Protein AF-0000000079859024 (afdb_homodimer)

Radius of gyration: 28.64 Å; Cα contacts (8 Å, |Δi|>4): 962; chains: 2; bounding box: 59×112×110 Å

Nearest PDB structures (foldseek):
  3mil-assembly1_B  TM=8.500E-01  e=3.312E-15  Saccharomyces cerevisiae
  7bxd-assembly1_A  TM=6.300E-01  e=1.249E-08  Collinsella aerofaciens ATCC 25986
  4hyq-assembly1_A  TM=6.398E-01  e=1.002E-06  Streptomyces albidoflavus
  7tjb-assembly1_A  TM=6.771E-01  e=6.896E-06  Neisseria gonorrhoeae FA 1090
  7tlv-assembly1_A  TM=6.851E-01  e=1.237E-05  Neisseria gonorrhoeae FA 1090

Organism: NCBI:txid29920

InterPro domains:
  IPR013830 SGNH hydrolase-type esterase domain [PF13472] (35-228)
  IPR036514 SGNH hydrolase superfamily [G3DSA:3.40.50.1110] (30-265)
  IPR045136 Isoamyl acetate-hydrolyzing esterase Iah1-like [PTHR14209] (28-244)

Solvent-accessible surface area (backbone atoms only — not comparable to full-atom values): 27897 Å² total; per-residue (Å²): 135,87,82,77,78,77,75,79,81,80,74,81,77,77,78,71,77,72,72,70,70,70,66,72,69,67,78,72,75,74,42,30,38,36,38,39,27,13,40,71,46,40,52,10,24,30,23,92,34,43,7,29,48,19,46,51,38,40,75,24,40,54,24,39,42,58,42,66,51,24,37,54,68,37,16,45,68,53,35,57,73,67,46,43,63,60,47,53,50,48,42,66,51,40,80,63,50,42,50,30,32,37,42,40,58,38,58,42,17,27,21,28,89,44,49,91,44,22,86,39,40,43,61,68,72,55,43,51,51,40,52,49,51,55,52,49,50,44,45,68,55,24,68,82,34,45,47,37,36,32,29,25,62,52,38,34,50,71,48,24,48,76,68,60,41,38,97,84,60,39,53,28,56,37,37,72,49,31,46,56,48,24,51,49,44,54,52,51,26,59,76,69,72,41,48,69,45,62,42,26,60,59,40,65,71,40,55,67,69,61,42,50,61,18,28,77,49,20,69,48,64,29,45,60,25,17,49,52,50,36,55,51,50,55,50,45,40,46,70,77,33,50,69,57,39,55,52,47,70,43,58,75,58,77,58,41,70,70,63,58,64,65,56,71,77,109,137,84,83,75,75,75,77,79,80,80,73,77,75,74,76,71,76,70,74,70,71,71,66,71,68,68,77,71,74,73,41,30,38,36,38,39,26,13,40,71,46,39,52,9,23,30,23,92,33,43,8,27,49,19,48,51,38,38,75,24,41,56,23,38,41,58,42,64,50,23,37,54,67,39,15,46,67,52,34,56,72,66,44,41,63,60,48,53,51,49,42,67,52,40,80,63,49,42,48,30,35,39,43,41,57,37,58,42,16,27,21,28,89,45,48,93,45,22,87,39,41,43,60,67,71,56,44,51,50,39,52,49,52,55,52,48,52,46,45,69,56,25,70,82,34,45,47,38,36,32,29,26,62,53,38,34,50,69,48,25,47,75,67,61,38,37,96,85,60,38,52,28,58,37,37,73,50,30,47,57,46,25,51,48,45,54,52,50,26,58,76,70,72,41,48,67,45,63,42,25,59,58,43,66,71,39,54,68,68,60,42,51,61,18,28,77,49,19,69,50,66,30,45,60,25,18,49,54,49,36,54,53,51,54,50,45,40,46,70,78,34,51,71,56,41,55,53,49,69,42,57,74,60,78,59,43,70,69,63,57,64,65,54,72,78,108

pLDDT: mean 88.29, std 21.58, range [22.91, 99.0]

Secondary structure (DSSP, 8-state):
-------------------------------EEEEEESHHHHHTT-GGGT-HHHHHHHHTTTT-EEEEEE-TT--HHHHHHHTHHHHHHHHHHSSS--SEEEEE--TGGG--SSSTTGGG---HHHHHHHHHHHHHHHHHH-TT-EEEEEPPPPP-HHHHHHHH--TT---S--HHHHHHHHHHHHHHHHHHT-EEE-HHHHHHTS-HHHHHTTBSSSSSB-HHHHHHHHHHHHHHHHHH-HHHHHHHHS-SS--HHHHHGGGTT-/-------------------------------EEEEEESHHHHHTT-GGGT-HHHHHHHHTTTT-EEEEEE-TT--HHHHHHHTHHHHHHHHHHSSS--SEEEEE--TGGG--SSSTTGGG---HHHHHHHHHHHHHHHHHH-TT-EEEEEPPPPP-HHHHHHHH--TT---S--HHHHHHHHHHHHHHHHHHT-EEE-HHHHHHTS-HHHHHTTBSSSSSB-HHHHHHHHHHHHHHHHHH-HHHHHHHHS-SS--HHHHHGGGTT-

Sequence (532 aa):
MTLRRLLPQRGISFFTTSTGSRTASATSLRPKLLLLGDSLTQEGTDPDLGGWVAQLQHRYTRSADVVVRGLYGYSTEIFVKHALPNLRKDLSSWPEPPAFVAVWLGGNDSALLSGYEAALHVPIPKYRANLREIVQTVQEEAPDAAILMITPPAVNDRARHQVWSDPDGELDFSNDGVGEYARACMEEAESLGVSVLDFHTIMNELHEQERCACQYDGLHFNQKGNELVIGHVLAAIEREFPSLAKRLDAWEHPDYLELLGNTDENMTLRRLLPQRGISFFTTSTGSRTASATSLRPKLLLLGDSLTQEGTDPDLGGWVAQLQHRYTRSADVVVRGLYGYSTEIFVKHALPNLRKDLSSWPEPPAFVAVWLGGNDSALLSGYEAALHVPIPKYRANLREIVQTVQEEAPDAAILMITPPAVNDRARHQVWSDPDGELDFSNDGVGEYARACMEEAESLGVSVLDFHTIMNELHEQERCACQYDGLHFNQKGNELVIGHVLAAIEREFPSLAKRLDAWEHPDYLELLGNTDEN

Structure (mmCIF, N/CA/C/O backbone):
data_AF-0000000079859024-model_v1
#
loop_
_entity.id
_entity.type
_entity.pdbx_description
1 polymer 'SGNH hydrolase-type esterase domain-containing protein'
#
loop_
_atom_site.group_PDB
_atom_site.id
_atom_site.type_symbol
_atom_site.label_atom_id
_atom_site.label_alt_id
_atom_site.label_comp_id
_atom_site.label_asym_id
_atom_site.label_entity_id
_atom_site.label_seq_id
_atom_site.pdbx_PDB_ins_code
_atom_site.Cartn_x
_atom_site.Cartn_y
_atom_site.Cartn_z
_atom_site.occupancy
_atom_site.B_iso_or_equiv
_atom_site.auth_seq_id
_atom_site.auth_comp_id
_atom_site.auth_asym_id
_atom_site.auth_atom_id
_atom_site.pdbx_PDB_model_num
ATOM 1 N N . MET A 1 1 ? -24.812 58.219 -52.844 1 27.55 1 MET A N 1
ATOM 2 C CA . MET A 1 1 ? -24.922 56.781 -52.969 1 27.55 1 MET A CA 1
ATOM 3 C C . MET A 1 1 ? -25.516 56.156 -51.719 1 27.55 1 MET A C 1
ATOM 5 O O . MET A 1 1 ? -25.094 56.438 -50.625 1 27.55 1 MET A O 1
ATOM 9 N N . THR A 1 2 ? -26.812 55.594 -51.75 1 24.72 2 THR A N 1
ATOM 10 C CA . THR A 1 2 ? -27.938 55.281 -50.875 1 24.72 2 THR A CA 1
ATOM 11 C C . THR A 1 2 ? -27.609 54.062 -50 1 24.72 2 THR A C 1
ATOM 13 O O . THR A 1 2 ? -27.359 52.969 -50.5 1 24.72 2 THR A O 1
ATOM 16 N N . LEU A 1 3 ? -26.891 54.281 -48.812 1 23.41 3 LEU A N 1
ATOM 17 C CA . LEU A 1 3 ? -26.312 53.344 -47.844 1 23.41 3 LEU A CA 1
ATOM 18 C C . LEU A 1 3 ? -27.406 52.469 -47.25 1 23.41 3 LEU A C 1
ATOM 20 O O . LEU A 1 3 ? -28.25 52.969 -46.469 1 23.41 3 LEU A O 1
ATOM 24 N N . ARG A 1 4 ? -28 51.406 -48 1 24.11 4 ARG A N 1
ATOM 25 C CA . ARG A 1 4 ? -29.031 50.406 -47.75 1 24.11 4 ARG A CA 1
ATOM 26 C C . ARG A 1 4 ? -28.734 49.625 -46.5 1 24.11 4 ARG A C 1
ATOM 28 O O . ARG A 1 4 ? -27.75 48.875 -46.438 1 24.11 4 ARG A O 1
ATOM 35 N N . ARG A 1 5 ? -28.969 50.094 -45.281 1 23.91 5 ARG A N 1
ATOM 36 C CA . ARG A 1 5 ? -28.703 49.562 -43.938 1 23.91 5 ARG A CA 1
ATOM 37 C C . ARG A 1 5 ? -29.406 48.219 -43.75 1 23.91 5 ARG A C 1
ATOM 39 O O . ARG A 1 5 ? -30.641 48.156 -43.688 1 23.91 5 ARG A O 1
ATOM 46 N N . LEU A 1 6 ? -28.969 47.156 -44.469 1 27.17 6 LEU A N 1
ATOM 47 C CA . LEU A 1 6 ? -29.656 45.844 -44.5 1 27.17 6 LEU A CA 1
ATOM 48 C C . LEU A 1 6 ? -29.844 45.312 -43.094 1 27.17 6 LEU A C 1
ATOM 50 O O . LEU A 1 6 ? -28.891 45.25 -42.312 1 27.17 6 LEU A O 1
ATOM 54 N N . LEU A 1 7 ? -31.016 45.406 -42.469 1 28.59 7 LEU A N 1
ATOM 55 C CA . LEU A 1 7 ? -31.547 45.031 -41.156 1 28.59 7 LEU A CA 1
ATOM 56 C C . LEU A 1 7 ? -31.453 43.531 -40.969 1 28.59 7 LEU A C 1
ATOM 58 O O . LEU A 1 7 ? -32.031 42.75 -41.719 1 28.59 7 LEU A O 1
ATOM 62 N N . PRO A 1 8 ? -30.297 42.938 -40.562 1 29.25 8 PRO A N 1
ATOM 63 C CA . PRO A 1 8 ? -30.188 41.469 -40.625 1 29.25 8 PRO A CA 1
ATOM 64 C C . PRO A 1 8 ? -31.281 40.781 -39.812 1 29.25 8 PRO A C 1
ATOM 66 O O . PRO A 1 8 ? -31.859 41.375 -38.875 1 29.25 8 PRO A O 1
ATOM 69 N N . GLN A 1 9 ? -31.922 39.75 -40.344 1 28.28 9 GLN A N 1
ATOM 70 C CA . GLN A 1 9 ? -32.969 38.812 -39.969 1 28.28 9 GLN A CA 1
ATOM 71 C C . GLN A 1 9 ? -32.688 38.156 -38.625 1 28.28 9 GLN A C 1
ATOM 73 O O . GLN A 1 9 ? -31.547 37.75 -38.344 1 28.28 9 GLN A O 1
ATOM 78 N N . ARG A 1 10 ? -33.469 38.375 -37.562 1 27.94 10 ARG A N 1
ATOM 79 C CA . ARG A 1 10 ? -33.531 37.938 -36.188 1 27.94 10 ARG A CA 1
ATOM 80 C C . ARG A 1 10 ? -33.719 36.406 -36.125 1 27.94 10 ARG A C 1
ATOM 82 O O . ARG A 1 10 ? -34.781 35.906 -36.5 1 27.94 10 ARG A O 1
ATOM 89 N N . GLY A 1 11 ? -32.75 35.625 -36.562 1 26.8 11 GLY A N 1
ATOM 90 C CA . GLY A 1 11 ? -33 34.188 -36.469 1 26.8 11 GLY A CA 1
ATOM 91 C C . GLY A 1 11 ? -33.469 33.781 -35.094 1 26.8 11 GLY A C 1
ATOM 92 O O . GLY A 1 11 ? -33.031 34.344 -34.094 1 26.8 11 GLY A O 1
ATOM 93 N N . ILE A 1 12 ? -34.656 33.219 -34.938 1 29.2 12 ILE A N 1
ATOM 94 C CA . ILE A 1 12 ? -35.344 32.625 -33.812 1 29.2 12 ILE A CA 1
ATOM 95 C C . ILE A 1 12 ? -34.5 31.516 -33.188 1 29.2 12 ILE A C 1
ATOM 97 O O . ILE A 1 12 ? -34.156 30.531 -33.844 1 29.2 12 ILE A O 1
ATOM 101 N N . SER A 1 13 ? -33.562 31.891 -32.344 1 27.39 13 SER A N 1
ATOM 102 C CA . SER A 1 13 ? -32.781 30.891 -31.641 1 27.39 13 SER A CA 1
ATOM 103 C C . SER A 1 13 ? -33.688 29.938 -30.859 1 27.39 13 SER A C 1
ATOM 105 O O . SER A 1 13 ? -34.5 30.359 -30.031 1 27.39 13 SER A O 1
ATOM 107 N N . PHE A 1 14 ? -34.062 28.812 -31.484 1 31.91 14 PHE A N 1
ATOM 108 C CA . PHE A 1 14 ? -34.688 27.703 -30.766 1 31.91 14 PHE A CA 1
ATOM 109 C C . PHE A 1 14 ? -33.906 27.359 -29.516 1 31.91 14 PHE A C 1
ATOM 111 O O . PHE A 1 14 ? -32.688 27.109 -29.594 1 31.91 14 PHE A O 1
ATOM 118 N N . PHE A 1 15 ? -34.438 27.75 -28.391 1 32.03 15 PHE A N 1
ATOM 119 C CA . PHE A 1 15 ? -33.969 27.328 -27.078 1 32.03 15 PHE A CA 1
ATOM 120 C C . PHE A 1 15 ? -34.062 25.812 -26.938 1 32.03 15 PHE A C 1
ATOM 122 O O . PHE A 1 15 ? -35.188 25.266 -26.906 1 32.03 15 PHE A O 1
ATOM 129 N N . THR A 1 16 ? -33.25 25.094 -27.688 1 31.78 16 THR A N 1
ATOM 130 C CA . THR A 1 16 ? -33.281 23.688 -27.281 1 31.78 16 THR A CA 1
ATOM 131 C C . THR A 1 16 ? -33.031 23.547 -25.781 1 31.78 16 THR A C 1
ATOM 133 O O . THR A 1 16 ? -32.125 24.156 -25.234 1 31.78 16 THR A O 1
ATOM 136 N N . THR A 1 17 ? -34.062 23.172 -25.062 1 32.56 17 THR A N 1
ATOM 137 C CA . THR A 1 17 ? -34.031 22.719 -23.688 1 32.56 17 THR A CA 1
ATOM 138 C C . THR A 1 17 ? -32.969 21.625 -23.516 1 32.56 17 THR A C 1
ATOM 140 O O . THR A 1 17 ? -33.062 20.562 -24.141 1 32.56 17 THR A O 1
ATOM 143 N N . SER A 1 18 ? -31.734 22.031 -23.453 1 31.95 18 SER A N 1
ATOM 144 C CA . SER A 1 18 ? -30.766 21.031 -23.016 1 31.95 18 SER A CA 1
ATOM 145 C C . SER A 1 18 ? -31.203 20.344 -21.734 1 31.95 18 SER A C 1
ATOM 147 O O . SER A 1 18 ? -31.438 21 -20.719 1 31.95 18 SER A O 1
ATOM 149 N N . THR A 1 19 ? -32.094 19.375 -21.875 1 33.62 19 THR A N 1
ATOM 150 C CA . THR A 1 19 ? -32.25 18.469 -20.734 1 33.62 19 THR A CA 1
ATOM 151 C C . THR A 1 19 ? -30.891 18.047 -20.188 1 33.62 19 THR A C 1
ATOM 153 O O . THR A 1 19 ? -30.109 17.422 -20.891 1 33.62 19 THR A O 1
ATOM 156 N N . GLY A 1 20 ? -30.359 18.953 -19.469 1 32 20 GLY A N 1
ATOM 157 C CA . GLY A 1 20 ? -29.203 18.516 -18.719 1 32 20 GLY A CA 1
ATOM 158 C C . GLY A 1 20 ? -29.391 17.156 -18.062 1 32 20 GLY A C 1
ATOM 159 O O . GLY A 1 20 ? -30.266 17 -17.203 1 32 20 GLY A O 1
ATOM 160 N N . SER A 1 21 ? -29.281 16.094 -18.891 1 32.06 21 SER A N 1
ATOM 161 C CA . SER A 1 21 ? -29.141 14.805 -18.219 1 32.06 21 SER A CA 1
ATOM 162 C C . SER A 1 21 ? -28.281 14.93 -16.953 1 32.06 21 SER A C 1
ATOM 164 O O . SER A 1 21 ? -27.172 15.445 -17 1 32.06 21 SER A O 1
ATOM 166 N N . ARG A 1 22 ? -28.984 15.219 -15.945 1 31.95 22 ARG A N 1
ATOM 167 C CA . ARG A 1 22 ? -28.281 14.977 -14.695 1 31.95 22 ARG A CA 1
ATOM 168 C C . ARG A 1 22 ? -27.516 13.656 -14.75 1 31.95 22 ARG A C 1
ATOM 170 O O . ARG A 1 22 ? -28.109 12.586 -14.688 1 31.95 22 ARG A O 1
ATOM 177 N N . THR A 1 23 ? -26.594 13.617 -15.578 1 32.66 23 THR A N 1
ATOM 178 C CA . THR A 1 23 ? -25.766 12.453 -15.289 1 32.66 23 THR A CA 1
ATOM 179 C C . THR A 1 23 ? -25.594 12.266 -13.781 1 32.66 23 THR A C 1
ATOM 181 O O . THR A 1 23 ? -25.156 13.188 -13.086 1 32.66 23 THR A O 1
ATOM 184 N N . ALA A 1 24 ? -26.609 11.711 -13.148 1 34.53 24 ALA A N 1
ATOM 185 C CA . ALA A 1 24 ? -26.344 11.211 -11.805 1 34.53 24 ALA A CA 1
ATOM 186 C C . ALA A 1 24 ? -24.875 10.812 -11.656 1 34.53 24 ALA A C 1
ATOM 188 O O . ALA A 1 24 ? -24.438 9.805 -12.219 1 34.53 24 ALA A O 1
ATOM 189 N N . SER A 1 25 ? -24.047 11.703 -11.789 1 37.47 25 SER A N 1
ATOM 190 C CA . SER A 1 25 ? -22.719 11.305 -11.367 1 37.47 25 SER A CA 1
ATOM 191 C C . SER A 1 25 ? -22.766 10.516 -10.062 1 37.47 25 SER A C 1
ATOM 193 O O . SER A 1 25 ? -22.875 11.094 -8.984 1 37.47 25 SER A O 1
ATOM 195 N N . ALA A 1 26 ? -23.703 9.727 -9.82 1 40.03 26 ALA A N 1
ATOM 196 C CA . ALA A 1 26 ? -23.625 8.844 -8.664 1 40.03 26 ALA A CA 1
ATOM 197 C C . ALA A 1 26 ? -22.172 8.539 -8.305 1 40.03 26 ALA A C 1
ATOM 199 O O . ALA A 1 26 ? -21.453 7.887 -9.07 1 40.03 26 ALA A O 1
ATOM 200 N N . THR A 1 27 ? -21.406 9.391 -7.68 1 49.88 27 THR A N 1
ATOM 201 C CA . THR A 1 27 ? -20 9.359 -7.281 1 49.88 27 THR A CA 1
ATOM 202 C C . THR A 1 27 ? -19.578 7.945 -6.875 1 49.88 27 THR A C 1
ATOM 204 O O . THR A 1 27 ? -20.047 7.426 -5.859 1 49.88 27 THR A O 1
ATOM 207 N N . SER A 1 28 ? -19.406 7.023 -7.832 1 62.25 28 SER A N 1
ATOM 208 C CA . SER A 1 28 ? -18.891 5.672 -7.617 1 62.25 28 SER A CA 1
ATOM 209 C C . SER A 1 28 ? -17.781 5.66 -6.574 1 62.25 28 SER A C 1
ATOM 211 O O . SER A 1 28 ? -17.062 6.641 -6.422 1 62.25 28 SER A O 1
ATOM 213 N N . LEU A 1 29 ? -17.953 4.805 -5.48 1 80.19 29 LEU A N 1
ATOM 214 C CA . LEU A 1 29 ? -16.938 4.602 -4.445 1 80.19 29 LEU A CA 1
ATOM 215 C C . LEU A 1 29 ? -15.57 4.352 -5.059 1 80.19 29 LEU A C 1
ATOM 217 O O . LEU A 1 29 ? -15.469 3.895 -6.203 1 80.19 29 LEU A O 1
ATOM 221 N N . ARG A 1 30 ? -14.594 4.848 -4.492 1 92.56 30 ARG A N 1
ATOM 222 C CA . ARG A 1 30 ? -13.195 4.648 -4.871 1 92.56 30 ARG A CA 1
ATOM 223 C C . ARG A 1 30 ? -12.922 3.186 -5.207 1 92.56 30 ARG A C 1
ATOM 225 O O . ARG A 1 30 ? -13.266 2.291 -4.434 1 92.56 30 ARG A O 1
ATOM 232 N N . PRO A 1 31 ? -12.453 2.918 -6.469 1 96.94 31 PRO A N 1
ATOM 233 C CA . PRO A 1 31 ? -12.203 1.525 -6.848 1 96.94 31 PRO A CA 1
ATOM 234 C C . PRO A 1 31 ? -11.18 0.844 -5.938 1 96.94 31 PRO A C 1
ATOM 236 O O . PRO A 1 31 ? -10.227 1.483 -5.488 1 96.94 31 PRO A O 1
ATOM 239 N N . LYS A 1 32 ? -11.406 -0.434 -5.734 1 97.38 32 LYS A N 1
ATOM 240 C CA . LYS A 1 32 ? -10.5 -1.301 -4.988 1 97.38 32 LYS A CA 1
ATOM 241 C C . LYS A 1 32 ? -9.805 -2.299 -5.91 1 97.38 32 LYS A C 1
ATOM 243 O O . LYS A 1 32 ? -10.445 -2.896 -6.777 1 97.38 32 LYS A O 1
ATOM 248 N N . LEU A 1 33 ? -8.477 -2.363 -5.812 1 98.81 33 LEU A N 1
ATOM 249 C CA . LEU A 1 33 ? -7.676 -3.371 -6.496 1 98.81 33 LEU A CA 1
ATOM 250 C C . LEU A 1 33 ? -7.23 -4.461 -5.527 1 98.81 33 LEU A C 1
ATOM 252 O O . LEU A 1 33 ? -6.434 -4.203 -4.617 1 98.81 33 LEU A O 1
ATOM 256 N N . LEU A 1 34 ? -7.762 -5.672 -5.738 1 98.88 34 LEU A N 1
ATOM 257 C CA . LEU A 1 34 ? -7.461 -6.809 -4.875 1 98.88 34 LEU A CA 1
ATOM 258 C C . LEU A 1 34 ? -6.391 -7.695 -5.496 1 98.88 34 LEU A C 1
ATOM 260 O O . LEU A 1 34 ? -6.543 -8.156 -6.633 1 98.88 34 LEU A O 1
ATOM 264 N N . LEU A 1 35 ? -5.277 -7.906 -4.754 1 98.94 35 LEU A N 1
ATOM 265 C CA . LEU A 1 35 ? -4.164 -8.711 -5.242 1 98.94 35 LEU A CA 1
ATOM 266 C C . LEU A 1 35 ? -4.027 -10 -4.438 1 98.94 35 LEU A C 1
ATOM 268 O O . LEU A 1 35 ? -3.723 -9.961 -3.244 1 98.94 35 LEU A O 1
ATOM 272 N N . LEU A 1 36 ? -4.312 -11.117 -5.059 1 98.94 36 LEU A N 1
ATOM 273 C CA . LEU A 1 36 ? -4.215 -12.438 -4.453 1 98.94 36 LEU A CA 1
ATOM 274 C C . LEU A 1 36 ? -2.941 -13.148 -4.895 1 98.94 36 LEU A C 1
ATOM 276 O O . LEU A 1 36 ? -2.633 -13.195 -6.09 1 98.94 36 LEU A O 1
ATOM 280 N N . GLY A 1 37 ? -2.225 -13.656 -3.92 1 98.88 37 GLY A N 1
ATOM 281 C CA . GLY A 1 37 ? -1.021 -14.359 -4.328 1 98.88 37 GLY A CA 1
ATOM 282 C C . GLY A 1 37 ? -0.269 -14.984 -3.168 1 98.88 37 GLY A C 1
ATOM 283 O O . GLY A 1 37 ? -0.856 -15.258 -2.119 1 98.88 37 GLY A O 1
ATOM 284 N N . ASP A 1 38 ? 0.957 -15.328 -3.426 1 98.75 38 ASP A N 1
ATOM 285 C CA . ASP A 1 38 ? 1.846 -15.969 -2.465 1 98.75 38 ASP A CA 1
ATOM 286 C C . ASP A 1 38 ? 2.971 -15.031 -2.037 1 98.75 38 ASP A C 1
ATOM 288 O O . ASP A 1 38 ? 2.734 -13.859 -1.762 1 98.75 38 ASP A O 1
ATOM 292 N N . SER A 1 39 ? 4.211 -15.531 -1.957 1 98.69 39 SER A N 1
ATOM 293 C CA . SER A 1 39 ? 5.344 -14.719 -1.522 1 98.69 39 SER A CA 1
ATOM 294 C C . SER A 1 39 ? 5.648 -13.609 -2.525 1 98.69 39 SER A C 1
ATOM 296 O O . SER A 1 39 ? 6.125 -12.539 -2.146 1 98.69 39 SER A O 1
ATOM 298 N N . LEU A 1 40 ? 5.441 -13.875 -3.795 1 98.88 40 LEU A N 1
ATOM 299 C CA . LEU A 1 40 ? 5.738 -12.875 -4.816 1 98.88 40 LEU A CA 1
ATOM 300 C C . LEU A 1 40 ? 4.852 -11.648 -4.645 1 98.88 40 LEU A C 1
ATOM 302 O O . LEU A 1 40 ? 5.305 -10.516 -4.855 1 98.88 40 LEU A O 1
ATOM 306 N N . THR A 1 41 ? 3.592 -11.891 -4.254 1 98.94 41 THR A N 1
ATOM 307 C CA . THR A 1 41 ? 2.66 -10.797 -3.99 1 98.94 41 THR A CA 1
ATOM 308 C C . THR A 1 41 ? 2.949 -10.156 -2.637 1 98.94 41 THR A C 1
ATOM 310 O O . THR A 1 41 ? 2.965 -8.93 -2.518 1 98.94 41 THR A O 1
ATOM 313 N N . GLN A 1 42 ? 3.223 -10.992 -1.612 1 98.88 42 GLN A N 1
ATOM 314 C CA . GLN A 1 42 ? 3.559 -10.453 -0.301 1 98.88 42 GLN A CA 1
ATOM 315 C C . GLN A 1 42 ? 4.812 -9.586 -0.368 1 98.88 42 GLN A C 1
ATOM 317 O O . GLN A 1 42 ? 4.812 -8.445 0.098 1 98.88 42 GLN A O 1
ATOM 322 N N . GLU A 1 43 ? 5.859 -10.086 -1.021 1 98.75 43 GLU A N 1
ATOM 323 C CA . GLU A 1 43 ? 7.121 -9.359 -1.114 1 98.75 43 GLU A CA 1
ATOM 324 C C . GLU A 1 43 ? 6.996 -8.164 -2.055 1 98.75 43 GLU A C 1
ATOM 326 O O . GLU A 1 43 ? 7.812 -7.242 -2.006 1 98.75 43 GLU A O 1
ATOM 331 N N . GLY A 1 44 ? 5.961 -8.227 -2.883 1 98.88 44 GLY A N 1
ATOM 332 C CA . GLY A 1 44 ? 5.684 -7.09 -3.746 1 98.88 44 GLY A CA 1
ATOM 333 C C . GLY A 1 44 ? 5.371 -5.816 -2.979 1 98.88 44 GLY A C 1
ATOM 334 O O . GLY A 1 44 ? 5.402 -4.723 -3.541 1 98.88 44 GLY A O 1
ATOM 335 N N . THR A 1 45 ? 5.121 -5.941 -1.713 1 98.88 45 THR A N 1
ATOM 336 C CA . THR A 1 45 ? 4.824 -4.762 -0.903 1 98.88 45 THR A CA 1
ATOM 337 C C . THR A 1 45 ? 6.109 -4.145 -0.358 1 98.88 45 THR A C 1
ATOM 339 O O . THR A 1 45 ? 6.09 -3.045 0.196 1 98.88 45 THR A O 1
ATOM 342 N N . ASP A 1 46 ? 7.258 -4.746 -0.53 1 98.69 46 ASP A N 1
ATOM 343 C CA . ASP A 1 46 ? 8.516 -4.297 0.047 1 98.69 46 ASP A CA 1
ATOM 344 C C . ASP A 1 46 ? 9.109 -3.145 -0.762 1 98.69 46 ASP A C 1
ATOM 346 O O . ASP A 1 46 ? 9.602 -3.348 -1.875 1 98.69 46 ASP A O 1
ATOM 350 N N . PRO A 1 47 ? 9.156 -1.953 -0.193 1 98.38 47 PRO A N 1
ATOM 351 C CA . PRO A 1 47 ? 9.711 -0.834 -0.958 1 98.38 47 PRO A CA 1
ATOM 352 C C . PRO A 1 47 ? 11.219 -0.951 -1.161 1 98.38 47 PRO A C 1
ATOM 354 O O . PRO A 1 47 ? 11.766 -0.386 -2.115 1 98.38 47 PRO A O 1
ATOM 357 N N . ASP A 1 48 ? 11.906 -1.755 -0.314 1 97.38 48 ASP A N 1
ATOM 358 C CA . ASP A 1 48 ? 13.352 -1.912 -0.452 1 97.38 48 ASP A CA 1
ATOM 359 C C . ASP A 1 48 ? 13.703 -2.715 -1.703 1 97.38 48 ASP A C 1
ATOM 361 O O . ASP A 1 48 ? 14.812 -2.605 -2.229 1 97.38 48 ASP A O 1
ATOM 365 N N . LEU A 1 49 ? 12.727 -3.396 -2.176 1 97.88 49 LEU A N 1
ATOM 366 C CA . LEU A 1 49 ? 12.906 -4.184 -3.393 1 97.88 49 LEU A CA 1
ATOM 367 C C . LEU A 1 49 ? 12.258 -3.492 -4.586 1 97.88 49 LEU A C 1
ATOM 369 O O . LEU A 1 49 ? 12.195 -4.062 -5.68 1 97.88 49 LEU A O 1
ATOM 373 N N . GLY A 1 50 ? 11.719 -2.295 -4.34 1 98.06 50 GLY A N 1
ATOM 374 C CA . GLY A 1 50 ? 10.898 -1.723 -5.395 1 98.06 50 GLY A CA 1
ATOM 375 C C . GLY A 1 50 ? 9.688 -2.57 -5.73 1 98.06 50 GLY A C 1
ATOM 376 O O . GLY A 1 50 ? 9.289 -2.66 -6.895 1 98.06 50 GLY A O 1
ATOM 377 N N . GLY A 1 51 ? 9.078 -3.162 -4.75 1 98.75 51 GLY A N 1
ATOM 378 C CA . GLY A 1 51 ? 8.031 -4.148 -4.93 1 98.75 51 GLY A CA 1
ATOM 379 C C . GLY A 1 51 ? 6.934 -3.691 -5.871 1 98.75 51 GLY A C 1
ATOM 380 O O . GLY A 1 51 ? 6.496 -2.541 -5.809 1 98.75 51 GLY A O 1
ATOM 381 N N . TRP A 1 52 ? 6.434 -4.625 -6.68 1 98.94 52 TRP A N 1
ATOM 382 C CA . TRP A 1 52 ? 5.461 -4.297 -7.719 1 98.94 52 TRP A CA 1
ATOM 383 C C . TRP A 1 52 ? 4.141 -3.838 -7.105 1 98.94 52 TRP A C 1
ATOM 385 O O . TRP A 1 52 ? 3.449 -2.988 -7.668 1 98.94 52 TRP A O 1
ATOM 395 N N . VAL A 1 53 ? 3.799 -4.367 -5.926 1 98.94 53 VAL A N 1
ATOM 396 C CA . VAL A 1 53 ? 2.578 -3.967 -5.234 1 98.94 53 VAL A CA 1
ATOM 397 C C . VAL A 1 53 ? 2.719 -2.531 -4.73 1 98.94 53 VAL A C 1
ATOM 399 O O . VAL A 1 53 ? 1.793 -1.728 -4.863 1 98.94 53 VAL A O 1
ATOM 402 N N . ALA A 1 54 ? 3.893 -2.227 -4.172 1 98.88 54 ALA A N 1
ATOM 403 C CA . ALA A 1 54 ? 4.156 -0.865 -3.713 1 98.88 54 ALA A CA 1
ATOM 404 C C . ALA A 1 54 ? 4.094 0.125 -4.871 1 98.88 54 ALA A C 1
ATOM 406 O O . ALA A 1 54 ? 3.527 1.212 -4.738 1 98.88 54 ALA A O 1
ATOM 407 N N . GLN A 1 55 ? 4.656 -0.285 -5.984 1 98.88 55 GLN A N 1
ATOM 408 C CA . GLN A 1 55 ? 4.641 0.566 -7.172 1 98.88 55 GLN A CA 1
ATOM 409 C C . GLN A 1 55 ? 3.217 0.769 -7.68 1 98.88 55 GLN A C 1
ATOM 411 O O . GLN A 1 55 ? 2.842 1.878 -8.07 1 98.88 55 GLN A O 1
ATOM 416 N N . LEU A 1 56 ? 2.473 -0.272 -7.676 1 98.94 56 LEU A N 1
ATOM 417 C CA . LEU A 1 56 ? 1.082 -0.193 -8.109 1 98.94 56 LEU A CA 1
ATOM 418 C C . LEU A 1 56 ? 0.284 0.739 -7.207 1 98.94 56 LEU A C 1
ATOM 420 O O . LEU A 1 56 ? -0.501 1.559 -7.688 1 98.94 56 LEU A O 1
ATOM 424 N N . GLN A 1 57 ? 0.451 0.611 -5.922 1 98.62 57 GLN A N 1
ATOM 425 C CA . GLN A 1 57 ? -0.227 1.47 -4.957 1 98.62 57 GLN A CA 1
ATOM 426 C C . GLN A 1 57 ? 0.139 2.936 -5.172 1 98.62 57 GLN A C 1
ATOM 428 O O . GLN A 1 57 ? -0.728 3.811 -5.121 1 98.62 57 GLN A O 1
ATOM 433 N N . HIS A 1 58 ? 1.382 3.154 -5.375 1 98.75 58 HIS A N 1
ATOM 434 C CA . HIS A 1 58 ? 1.827 4.527 -5.59 1 98.75 58 HIS A CA 1
ATOM 435 C C . HIS A 1 58 ? 1.208 5.113 -6.852 1 98.75 58 HIS A C 1
ATOM 437 O O . HIS A 1 58 ? 0.74 6.254 -6.844 1 98.75 58 HIS A O 1
ATOM 443 N N . ARG A 1 59 ? 1.152 4.301 -7.898 1 98.69 59 ARG A N 1
ATOM 444 C CA . ARG A 1 59 ? 0.618 4.746 -9.18 1 98.69 59 ARG A CA 1
ATOM 445 C C . ARG A 1 59 ? -0.823 5.227 -9.039 1 98.69 59 ARG A C 1
ATOM 447 O O . ARG A 1 59 ? -1.23 6.188 -9.695 1 98.69 59 ARG A O 1
ATOM 454 N N . TYR A 1 60 ? -1.56 4.555 -8.172 1 98.62 60 TYR A N 1
ATOM 455 C CA . TYR A 1 60 ? -2.992 4.828 -8.117 1 98.62 60 TYR A CA 1
ATOM 456 C C . TYR A 1 60 ? -3.396 5.371 -6.754 1 98.62 60 TYR A C 1
ATOM 458 O O . TYR A 1 60 ? -4.559 5.258 -6.355 1 98.62 60 TYR A O 1
ATOM 466 N N . THR A 1 61 ? -2.496 5.988 -5.996 1 98.31 61 THR A N 1
ATOM 467 C CA . THR A 1 61 ? -2.742 6.395 -4.617 1 98.31 61 THR A CA 1
ATOM 468 C C . THR A 1 61 ? -3.824 7.469 -4.559 1 98.31 61 THR A C 1
ATOM 470 O O . THR A 1 61 ? -4.531 7.59 -3.553 1 98.31 61 THR A O 1
ATOM 473 N N . ARG A 1 62 ? -4.09 8.195 -5.691 1 98.19 62 ARG A N 1
ATOM 474 C CA . ARG A 1 62 ? -5.066 9.281 -5.707 1 98.19 62 ARG A CA 1
ATOM 475 C C . ARG A 1 62 ? -6.402 8.805 -6.266 1 98.19 62 ARG A C 1
ATOM 477 O O . ARG A 1 62 ? -7.375 9.562 -6.293 1 98.19 62 ARG A O 1
ATOM 484 N N . SER A 1 63 ? -6.477 7.492 -6.664 1 98 63 SER A N 1
ATOM 485 C CA . SER A 1 63 ? -7.676 7.121 -7.406 1 98 63 SER A CA 1
ATOM 486 C C . SER A 1 63 ? -8.203 5.762 -6.957 1 98 63 SER A C 1
ATOM 488 O O . SER A 1 63 ? -9.359 5.422 -7.223 1 98 63 SER A O 1
ATOM 490 N N . ALA A 1 64 ? -7.352 4.977 -6.246 1 98.31 64 ALA A N 1
ATOM 491 C CA . ALA A 1 64 ? -7.789 3.625 -5.898 1 98.31 64 ALA A CA 1
ATOM 492 C C . ALA A 1 64 ? -7.141 3.156 -4.602 1 98.31 64 ALA A C 1
ATOM 494 O O . ALA A 1 64 ? -6.141 3.725 -4.156 1 98.31 64 ALA A O 1
ATOM 495 N N . ASP A 1 65 ? -7.797 2.215 -3.971 1 97.69 65 ASP A N 1
ATOM 496 C CA . ASP A 1 65 ? -7.219 1.492 -2.842 1 97.69 65 ASP A CA 1
ATOM 497 C C . ASP A 1 65 ? -6.691 0.126 -3.277 1 97.69 65 ASP A C 1
ATOM 499 O O . ASP A 1 65 ? -7.363 -0.597 -4.016 1 97.69 65 ASP A O 1
ATOM 503 N N . VAL A 1 66 ? -5.473 -0.184 -2.865 1 98.56 66 VAL A N 1
ATOM 504 C CA . VAL A 1 66 ? -4.898 -1.498 -3.139 1 98.56 66 VAL A CA 1
ATOM 505 C C . VAL A 1 66 ? -4.988 -2.371 -1.889 1 98.56 66 VAL A C 1
ATOM 507 O O . VAL A 1 66 ? -4.551 -1.968 -0.81 1 98.56 66 VAL A O 1
ATOM 510 N N . VAL A 1 67 ? -5.621 -3.508 -2.033 1 98.12 67 VAL A N 1
ATOM 511 C CA . VAL A 1 67 ? -5.777 -4.492 -0.968 1 98.12 67 VAL A CA 1
ATOM 512 C C . VAL A 1 67 ? -4.992 -5.754 -1.312 1 98.12 67 VAL A C 1
ATOM 514 O O . VAL A 1 67 ? -5.141 -6.309 -2.404 1 98.12 67 VAL A O 1
ATOM 517 N N . VAL A 1 68 ? -4.176 -6.207 -0.367 1 98.75 68 VAL A N 1
ATOM 518 C CA . VAL A 1 68 ? -3.217 -7.258 -0.69 1 98.75 68 VAL A CA 1
ATOM 519 C C . VAL A 1 68 ? -3.512 -8.5 0.145 1 98.75 68 VAL A C 1
ATOM 521 O O . VAL A 1 68 ? -3.654 -8.414 1.367 1 98.75 68 VAL A O 1
ATOM 524 N N . ARG A 1 69 ? -3.654 -9.586 -0.535 1 98.69 69 ARG A N 1
ATOM 525 C CA . ARG A 1 69 ? -3.715 -10.914 0.076 1 98.69 69 ARG A CA 1
ATOM 526 C C . ARG A 1 69 ? -2.602 -11.812 -0.455 1 98.69 69 ARG A C 1
ATOM 528 O O . ARG A 1 69 ? -2.871 -12.883 -0.997 1 98.69 69 ARG A O 1
ATOM 535 N N . GLY A 1 70 ? -1.365 -11.312 -0.3 1 98.81 70 GLY A N 1
ATOM 536 C CA . GLY A 1 70 ? -0.18 -12.109 -0.568 1 98.81 70 GLY A CA 1
ATOM 537 C C . GLY A 1 70 ? 0.258 -12.945 0.62 1 98.81 70 GLY A C 1
ATOM 538 O O . GLY A 1 70 ? 0.549 -12.406 1.69 1 98.81 70 GLY A O 1
ATOM 539 N N . LEU A 1 71 ? 0.298 -14.234 0.433 1 98.75 71 LEU A N 1
ATOM 540 C CA . LEU A 1 71 ? 0.567 -15.148 1.544 1 98.75 71 LEU A CA 1
ATOM 541 C C . LEU A 1 71 ? 1.789 -16.016 1.255 1 98.75 71 LEU A C 1
ATOM 543 O O . LEU A 1 71 ? 1.692 -17.016 0.542 1 98.75 71 LEU A O 1
ATOM 547 N N . TYR A 1 72 ? 2.906 -15.625 1.874 1 98.5 72 TYR A N 1
ATOM 548 C CA . TYR A 1 72 ? 4.207 -16.234 1.641 1 98.5 72 TYR A CA 1
ATOM 549 C C . TYR A 1 72 ? 4.129 -17.75 1.803 1 98.5 72 TYR A C 1
ATOM 551 O O . TYR A 1 72 ? 3.648 -18.25 2.824 1 98.5 72 TYR A O 1
ATOM 559 N N . GLY A 1 73 ? 4.5 -18.484 0.81 1 98.19 73 GLY A N 1
ATOM 560 C CA . GLY A 1 73 ? 4.637 -19.938 0.87 1 98.19 73 GLY A CA 1
ATOM 561 C C . GLY A 1 73 ? 3.363 -20.672 0.507 1 98.19 73 GLY A C 1
ATOM 562 O O . GLY A 1 73 ? 3.373 -21.891 0.331 1 98.19 73 GLY A O 1
ATOM 563 N N . TYR A 1 74 ? 2.275 -19.984 0.35 1 98.69 74 TYR A N 1
ATOM 564 C CA . TYR A 1 74 ? 0.999 -20.641 0.108 1 98.69 74 TYR A CA 1
ATOM 565 C C . TYR A 1 74 ? 0.941 -21.219 -1.303 1 98.69 74 TYR A C 1
ATOM 567 O O . TYR A 1 74 ? 1.185 -20.516 -2.279 1 98.69 74 TYR A O 1
ATOM 575 N N . SER A 1 75 ? 0.697 -22.516 -1.432 1 98.81 75 SER A N 1
ATOM 576 C CA . SER A 1 75 ? 0.2 -23.109 -2.672 1 98.81 75 SER A CA 1
ATOM 577 C C . SER A 1 75 ? -1.298 -22.859 -2.836 1 98.81 75 SER A C 1
ATOM 579 O O . SER A 1 75 ? -1.955 -22.359 -1.92 1 98.81 75 SER A O 1
ATOM 581 N N . THR A 1 76 ? -1.805 -23.172 -4.027 1 98.88 76 THR A N 1
ATOM 582 C CA . THR A 1 76 ? -3.238 -23.016 -4.242 1 98.88 76 THR A CA 1
ATOM 583 C C . THR A 1 76 ? -4.027 -23.875 -3.26 1 98.88 76 THR A C 1
ATOM 585 O O . THR A 1 76 ? -5.109 -23.5 -2.816 1 98.88 76 THR A O 1
ATOM 588 N N . GLU A 1 77 ? -3.465 -25.031 -2.91 1 98.56 77 GLU A N 1
ATOM 589 C CA . GLU A 1 77 ? -4.148 -25.922 -1.965 1 98.56 77 GLU A CA 1
ATOM 590 C C . GLU A 1 77 ? -4.262 -25.266 -0.589 1 98.56 77 GLU A C 1
ATOM 592 O O . GLU A 1 77 ? -5.34 -25.266 0.011 1 98.56 77 GLU A O 1
ATOM 597 N N . ILE A 1 78 ? -3.205 -24.75 -0.128 1 98.56 78 ILE A N 1
ATOM 598 C CA . ILE A 1 78 ? -3.203 -24.078 1.166 1 98.56 78 ILE A CA 1
ATOM 599 C C . ILE A 1 78 ? -4.102 -22.844 1.108 1 98.56 78 ILE A C 1
ATOM 601 O O . ILE A 1 78 ? -4.859 -22.578 2.043 1 98.56 78 ILE A O 1
ATOM 605 N N . PHE A 1 79 ? -4.086 -22.109 0.016 1 98.88 79 PHE A N 1
ATOM 606 C CA . PHE A 1 79 ? -4.883 -20.891 -0.148 1 98.88 79 PHE A CA 1
ATOM 607 C C . PHE A 1 79 ? -6.371 -21.219 -0.075 1 98.88 79 PHE A C 1
ATOM 609 O O . PHE A 1 79 ? -7.121 -20.562 0.649 1 98.88 79 PHE A O 1
ATOM 616 N N . VAL A 1 80 ? -6.789 -22.25 -0.792 1 98.81 80 VAL A N 1
ATOM 617 C CA . VAL A 1 80 ? -8.203 -22.609 -0.846 1 98.81 80 VAL A CA 1
ATOM 618 C C . VAL A 1 80 ? -8.672 -23.062 0.535 1 98.81 80 VAL A C 1
ATOM 620 O O . VAL A 1 80 ? -9.758 -22.688 0.981 1 98.81 80 VAL A O 1
ATOM 623 N N . LYS A 1 81 ? -7.816 -23.734 1.227 1 98 81 LYS A N 1
ATOM 624 C CA . LYS A 1 81 ? -8.211 -24.312 2.504 1 98 81 LYS A CA 1
ATOM 625 C C . LYS A 1 81 ? -8.203 -23.266 3.615 1 98 81 LYS A C 1
ATOM 627 O O . LYS A 1 81 ? -9.094 -23.266 4.473 1 98 81 LYS A O 1
ATOM 632 N N . HIS A 1 82 ? -7.266 -22.344 3.539 1 97.31 82 HIS A N 1
ATOM 633 C CA . HIS A 1 82 ? -7.023 -21.562 4.746 1 97.31 82 HIS A CA 1
ATOM 634 C C . HIS A 1 82 ? -7.316 -20.078 4.512 1 97.31 82 HIS A C 1
ATOM 636 O O . HIS A 1 82 ? -7.559 -19.344 5.465 1 97.31 82 HIS A O 1
ATOM 642 N N . ALA A 1 83 ? -7.332 -19.625 3.262 1 98.12 83 ALA A N 1
ATOM 643 C CA . ALA A 1 83 ? -7.465 -18.188 3.021 1 98.12 83 ALA A CA 1
ATOM 644 C C . ALA A 1 83 ? -8.773 -17.859 2.301 1 98.12 83 ALA A C 1
ATOM 646 O O . ALA A 1 83 ? -9.367 -16.812 2.527 1 98.12 83 ALA A O 1
ATOM 647 N N . LEU A 1 84 ? -9.258 -18.797 1.459 1 98.56 84 LEU A N 1
ATOM 648 C CA . LEU A 1 84 ? -10.391 -18.531 0.579 1 98.56 84 LEU A CA 1
ATOM 649 C C . LEU A 1 84 ? -11.664 -18.281 1.385 1 98.56 84 LEU A C 1
ATOM 651 O O . LEU A 1 84 ? -12.469 -17.422 1.04 1 98.56 84 LEU A O 1
ATOM 655 N N . PRO A 1 85 ? -11.898 -19 2.502 1 97.62 85 PRO A N 1
ATOM 656 C CA . PRO A 1 85 ? -13.109 -18.734 3.277 1 97.62 85 PRO A CA 1
ATOM 657 C C . PRO A 1 85 ? -13.18 -17.312 3.801 1 97.62 85 PRO A C 1
ATOM 659 O O . PRO A 1 85 ? -14.227 -16.656 3.715 1 97.62 85 PRO A O 1
ATOM 662 N N . ASN A 1 86 ? -12.07 -16.828 4.301 1 96.44 86 ASN A N 1
ATOM 663 C CA . ASN A 1 86 ? -12.031 -15.453 4.777 1 96.44 86 ASN A CA 1
ATOM 664 C C . ASN A 1 86 ? -12.164 -14.461 3.629 1 96.44 86 ASN A C 1
ATOM 666 O O . ASN A 1 86 ? -12.789 -13.406 3.779 1 96.44 86 ASN A O 1
ATOM 670 N N . LEU A 1 87 ? -11.562 -14.797 2.529 1 97.25 87 LEU A N 1
ATOM 671 C CA . LEU A 1 87 ? -11.672 -13.938 1.358 1 97.25 87 LEU A CA 1
ATOM 672 C C . LEU A 1 87 ? -13.125 -13.805 0.915 1 97.25 87 LEU A C 1
ATOM 674 O O . LEU A 1 87 ? -13.586 -12.711 0.575 1 97.25 87 LEU A O 1
ATOM 678 N N . ARG A 1 88 ? -13.797 -14.898 0.898 1 97.12 88 ARG A N 1
ATOM 679 C CA . ARG A 1 88 ? -15.211 -14.883 0.53 1 97.12 88 ARG A CA 1
ATOM 680 C C . ARG A 1 88 ? -16 -13.961 1.449 1 97.12 88 ARG A C 1
ATOM 682 O O . ARG A 1 88 ? -16.844 -13.188 0.985 1 97.12 88 ARG A O 1
ATOM 689 N N . LYS A 1 89 ? -15.711 -14.023 2.693 1 94.81 89 LYS A N 1
ATOM 690 C CA . LYS A 1 89 ? -16.375 -13.148 3.66 1 94.81 89 LYS A CA 1
ATOM 691 C C . LYS A 1 89 ? -16.047 -11.688 3.385 1 94.81 89 LYS A C 1
ATOM 693 O O . LYS A 1 89 ? -16.938 -10.828 3.42 1 94.81 89 LYS A O 1
ATOM 698 N N . ASP A 1 90 ? -14.805 -11.414 3.121 1 94.12 90 ASP A N 1
ATOM 699 C CA . ASP A 1 90 ? -14.406 -10.047 2.779 1 94.12 90 ASP A CA 1
ATOM 700 C C . ASP A 1 90 ? -15.188 -9.539 1.571 1 94.12 90 ASP A C 1
ATOM 702 O O . ASP A 1 90 ? -15.812 -8.477 1.633 1 94.12 90 ASP A O 1
ATOM 706 N N . LEU A 1 91 ? -15.18 -10.312 0.546 1 96.12 91 LEU A N 1
ATOM 707 C CA . LEU A 1 91 ? -15.805 -9.906 -0.711 1 96.12 91 LEU A CA 1
ATOM 708 C C . LEU A 1 91 ? -17.297 -9.648 -0.522 1 96.12 91 LEU A C 1
ATOM 710 O O . LEU A 1 91 ? -17.844 -8.703 -1.09 1 96.12 91 LEU A O 1
ATOM 714 N N . SER A 1 92 ? -17.906 -10.391 0.351 1 93.62 92 SER A N 1
ATOM 715 C CA . SER A 1 92 ? -19.344 -10.266 0.56 1 93.62 92 SER A CA 1
ATOM 716 C C . SER A 1 92 ? -19.672 -9.109 1.501 1 93.62 92 SER A C 1
ATOM 718 O O . SER A 1 92 ? -20.781 -8.602 1.504 1 93.62 92 SER A O 1
ATOM 720 N N . SER A 1 93 ? -18.688 -8.703 2.268 1 91.69 93 SER A N 1
ATOM 721 C CA . SER A 1 93 ? -18.938 -7.684 3.279 1 91.69 93 SER A CA 1
ATOM 722 C C . SER A 1 93 ? -18.625 -6.289 2.748 1 91.69 93 SER A C 1
ATOM 724 O O . SER A 1 93 ? -19.078 -5.289 3.314 1 91.69 93 SER A O 1
ATOM 726 N N . TRP A 1 94 ? -17.828 -6.219 1.669 1 91.62 94 TRP A N 1
ATOM 727 C CA . TRP A 1 94 ? -17.438 -4.91 1.155 1 91.62 94 TRP A CA 1
ATOM 728 C C . TRP A 1 94 ? -18.625 -4.191 0.52 1 91.62 94 TRP A C 1
ATOM 730 O O . TRP A 1 94 ? -19.406 -4.801 -0.199 1 91.62 94 TRP A O 1
ATOM 740 N N . PRO A 1 95 ? -18.781 -2.867 0.839 1 88.75 95 PRO A N 1
ATOM 741 C CA . PRO A 1 95 ? -19.891 -2.119 0.232 1 88.75 95 PRO A CA 1
ATOM 742 C C . PRO A 1 95 ? -19.844 -2.143 -1.295 1 88.75 95 PRO A C 1
ATOM 744 O O . PRO A 1 95 ? -20.891 -2.186 -1.943 1 88.75 95 PRO A O 1
ATOM 747 N N . GLU A 1 96 ? -18.641 -2.119 -1.781 1 90.06 96 GLU A N 1
ATOM 748 C CA . GLU A 1 96 ? -18.422 -2.301 -3.213 1 90.06 96 GLU A CA 1
ATOM 749 C C . GLU A 1 96 ? -17.359 -3.369 -3.475 1 90.06 96 GLU A C 1
ATOM 751 O O . GLU A 1 96 ? -16.312 -3.383 -2.828 1 90.06 96 GLU A O 1
ATOM 756 N N . PRO A 1 97 ? -17.703 -4.195 -4.391 1 95 97 PRO A N 1
ATOM 757 C CA . PRO A 1 97 ? -16.703 -5.199 -4.762 1 95 97 PRO A CA 1
ATOM 758 C C . PRO A 1 97 ? -15.469 -4.582 -5.41 1 95 97 PRO A C 1
ATOM 760 O O . PRO A 1 97 ? -15.516 -3.436 -5.863 1 95 97 PRO A O 1
ATOM 763 N N . PRO A 1 98 ? -14.375 -5.352 -5.426 1 98 98 PRO A N 1
ATOM 764 C CA . PRO A 1 98 ? -13.195 -4.832 -6.133 1 98 98 PRO A CA 1
ATOM 765 C C . PRO A 1 98 ? -13.453 -4.621 -7.625 1 98 98 PRO A C 1
ATOM 767 O O . PRO A 1 98 ? -14.172 -5.406 -8.25 1 98 98 PRO A O 1
ATOM 770 N N . ALA A 1 99 ? -12.82 -3.553 -8.094 1 98.25 99 ALA A N 1
ATOM 771 C CA . ALA A 1 99 ? -12.906 -3.268 -9.523 1 98.25 99 ALA A CA 1
ATOM 772 C C . ALA A 1 99 ? -11.945 -4.148 -10.312 1 98.25 99 ALA A C 1
ATOM 774 O O . ALA A 1 99 ? -12.156 -4.402 -11.508 1 98.25 99 ALA A O 1
ATOM 775 N N . PHE A 1 100 ? -10.906 -4.562 -9.633 1 98.88 100 PHE A N 1
ATOM 776 C CA . PHE A 1 100 ? -9.844 -5.363 -10.227 1 98.88 100 PHE A CA 1
ATOM 777 C C . PHE A 1 100 ? -9.359 -6.426 -9.25 1 98.88 100 PHE A C 1
ATOM 779 O O . PHE A 1 100 ? -9.234 -6.168 -8.055 1 98.88 100 PHE A O 1
ATOM 786 N N . VAL A 1 101 ? -9.117 -7.637 -9.812 1 98.94 101 VAL A N 1
ATOM 787 C CA . VAL A 1 101 ? -8.523 -8.711 -9.016 1 98.94 101 VAL A CA 1
ATOM 788 C C . VAL A 1 101 ? -7.398 -9.375 -9.805 1 98.94 101 VAL A C 1
ATOM 790 O O . VAL A 1 101 ? -7.602 -9.828 -10.93 1 98.94 101 VAL A O 1
ATOM 793 N N . ALA A 1 102 ? -6.223 -9.336 -9.258 1 99 102 ALA A N 1
ATOM 794 C CA . ALA A 1 102 ? -5.137 -10.156 -9.789 1 99 102 ALA A CA 1
ATOM 795 C C . ALA A 1 102 ? -4.988 -11.453 -9 1 99 102 ALA A C 1
ATOM 797 O O . ALA A 1 102 ? -5.082 -11.453 -7.773 1 99 102 ALA A O 1
ATOM 798 N N . VAL A 1 103 ? -4.852 -12.539 -9.695 1 99 103 VAL A N 1
ATOM 799 C CA . VAL A 1 103 ? -4.621 -13.852 -9.094 1 99 103 VAL A CA 1
ATOM 800 C C . VAL A 1 103 ? -3.264 -14.391 -9.539 1 99 103 VAL A C 1
ATOM 802 O O . VAL A 1 103 ? -3.078 -14.727 -10.711 1 99 103 VAL A O 1
ATOM 805 N N . TRP A 1 104 ? -2.346 -14.43 -8.625 1 98.94 104 TRP A N 1
ATOM 806 C CA . TRP A 1 104 ? -0.993 -14.883 -8.938 1 98.94 104 TRP A CA 1
ATOM 807 C C . TRP A 1 104 ? -0.55 -15.984 -7.992 1 98.94 104 TRP A C 1
ATOM 809 O O . TRP A 1 104 ? 0.166 -15.734 -7.02 1 98.94 104 TRP A O 1
ATOM 819 N N . LEU A 1 105 ? -0.954 -17.219 -8.32 1 98.88 105 LEU A N 1
ATOM 820 C CA . LEU A 1 105 ? -0.618 -18.438 -7.59 1 98.88 105 LEU A CA 1
ATOM 821 C C . LEU A 1 105 ? -0.131 -19.531 -8.539 1 98.88 105 LEU A C 1
ATOM 823 O O . LEU A 1 105 ? -0.396 -19.469 -9.742 1 98.88 105 LEU A O 1
ATOM 827 N N . GLY A 1 106 ? 0.584 -20.531 -8.016 1 98.81 106 GLY A N 1
ATOM 828 C CA . GLY A 1 106 ? 1.014 -21.672 -8.812 1 98.81 106 GLY A CA 1
ATOM 829 C C . GLY A 1 106 ? 2.502 -21.953 -8.711 1 98.81 106 GLY A C 1
ATOM 830 O O . GLY A 1 106 ? 2.947 -23.078 -8.945 1 98.81 106 GLY A O 1
ATOM 831 N N . GLY A 1 107 ? 3.314 -20.891 -8.375 1 98.56 107 GLY A N 1
ATOM 832 C CA . GLY A 1 107 ? 4.742 -21.109 -8.203 1 98.56 107 GLY A CA 1
ATOM 833 C C . GLY A 1 107 ? 5.066 -22.172 -7.164 1 98.56 107 GLY A C 1
ATOM 834 O O . GLY A 1 107 ? 5.82 -23.094 -7.441 1 98.56 107 GLY A O 1
ATOM 835 N N . ASN A 1 108 ? 4.441 -22.031 -5.996 1 98.38 108 ASN A N 1
ATOM 836 C CA . ASN A 1 108 ? 4.688 -23 -4.926 1 98.38 108 ASN A CA 1
ATOM 837 C C . ASN A 1 108 ? 4.102 -24.375 -5.258 1 98.38 108 ASN A C 1
ATOM 839 O O . ASN A 1 108 ? 4.664 -25.406 -4.883 1 98.38 108 ASN A O 1
ATOM 843 N N . ASP A 1 109 ? 3.023 -24.406 -5.996 1 98.75 109 ASP A N 1
ATOM 844 C CA . ASP A 1 109 ? 2.381 -25.656 -6.426 1 98.75 109 ASP A CA 1
ATOM 845 C C . ASP A 1 109 ? 3.336 -26.5 -7.258 1 98.75 109 ASP A C 1
ATOM 847 O O . ASP A 1 109 ? 3.242 -27.734 -7.25 1 98.75 109 ASP A O 1
ATOM 851 N N . SER A 1 110 ? 4.258 -25.891 -7.922 1 98.44 110 SER A N 1
ATOM 852 C CA . SER A 1 110 ? 5.137 -26.547 -8.883 1 98.44 110 SER A CA 1
ATOM 853 C C . SER A 1 110 ? 6.348 -27.172 -8.188 1 98.44 110 SER A C 1
ATOM 855 O O . SER A 1 110 ? 7.277 -27.625 -8.844 1 98.44 110 SER A O 1
ATOM 857 N N . ALA A 1 111 ? 6.336 -27.125 -6.852 1 96.75 111 ALA A N 1
ATOM 858 C CA . ALA A 1 111 ? 7.434 -27.781 -6.145 1 96.75 111 ALA A CA 1
ATOM 859 C C . ALA A 1 111 ? 7.625 -29.203 -6.637 1 96.75 111 ALA A C 1
ATOM 861 O O . ALA A 1 111 ? 6.652 -29.922 -6.891 1 96.75 111 ALA A O 1
ATOM 862 N N . LEU A 1 112 ? 8.891 -29.516 -6.812 1 93.25 112 LEU A N 1
ATOM 863 C CA . LEU A 1 112 ? 9.203 -30.891 -7.203 1 93.25 112 LEU A CA 1
ATOM 864 C C . LEU A 1 112 ? 8.93 -31.859 -6.055 1 93.25 112 LEU A C 1
ATOM 866 O O . LEU A 1 112 ? 8.703 -31.422 -4.918 1 93.25 112 LEU A O 1
ATOM 870 N N . LEU A 1 113 ? 8.867 -33.094 -6.453 1 90.81 113 LEU A N 1
ATOM 871 C CA . LEU A 1 113 ? 8.461 -34.094 -5.488 1 90.81 113 LEU A CA 1
ATOM 872 C C . LEU A 1 113 ? 9.586 -34.406 -4.508 1 90.81 113 LEU A C 1
ATOM 874 O O . LEU A 1 113 ? 9.375 -35.062 -3.492 1 90.81 113 LEU A O 1
ATOM 878 N N . SER A 1 114 ? 10.695 -33.906 -4.801 1 82.88 114 SER A N 1
ATOM 879 C CA . SER A 1 114 ? 11.844 -34 -3.908 1 82.88 114 SER A CA 1
ATOM 880 C C . SER A 1 114 ? 12.383 -32.625 -3.559 1 82.88 114 SER A C 1
ATOM 882 O O . SER A 1 114 ? 11.953 -31.625 -4.125 1 82.88 114 SER A O 1
ATOM 884 N N . GLY A 1 115 ? 13.188 -32.531 -2.523 1 79.12 115 GLY A N 1
ATOM 885 C CA . GLY A 1 115 ? 13.766 -31.266 -2.119 1 79.12 115 GLY A CA 1
ATOM 886 C C . GLY A 1 115 ? 13.062 -30.641 -0.929 1 79.12 115 GLY A C 1
ATOM 887 O O . GLY A 1 115 ? 12.086 -31.188 -0.418 1 79.12 115 GLY A O 1
ATOM 888 N N . TYR A 1 116 ? 13.461 -29.422 -0.556 1 79.31 116 TYR A N 1
ATOM 889 C CA . TYR A 1 116 ? 13.094 -28.766 0.692 1 79.31 116 TYR A CA 1
ATOM 890 C C . TYR A 1 116 ? 11.617 -28.391 0.693 1 79.31 116 TYR A C 1
ATOM 892 O O . TYR A 1 116 ? 10.945 -28.484 1.721 1 79.31 116 TYR A O 1
ATOM 900 N N . GLU A 1 117 ? 11.062 -28.062 -0.504 1 88 117 GLU A N 1
ATOM 901 C CA . GLU A 1 117 ? 9.711 -27.516 -0.57 1 88 117 GLU A CA 1
ATOM 902 C C . GLU A 1 117 ? 8.727 -28.547 -1.119 1 88 117 GLU A C 1
ATOM 904 O O . GLU A 1 117 ? 7.633 -28.203 -1.569 1 88 117 GLU A O 1
ATOM 909 N N . ALA A 1 118 ? 9.078 -29.797 -1.106 1 91.19 118 ALA A N 1
ATOM 910 C CA . ALA A 1 118 ? 8.281 -30.859 -1.73 1 91.19 118 ALA A CA 1
ATOM 911 C C . ALA A 1 118 ? 6.875 -30.906 -1.147 1 91.19 118 ALA A C 1
ATOM 913 O O . ALA A 1 118 ? 5.918 -31.234 -1.849 1 91.19 118 ALA A O 1
ATOM 914 N N . ALA A 1 119 ? 6.723 -30.516 0.073 1 92.62 119 ALA A N 1
ATOM 915 C CA . ALA A 1 119 ? 5.434 -30.578 0.76 1 92.62 119 ALA A CA 1
ATOM 916 C C . ALA A 1 119 ? 4.441 -29.594 0.152 1 92.62 119 ALA A C 1
ATOM 918 O O . ALA A 1 119 ? 3.232 -29.703 0.381 1 92.62 119 ALA A O 1
ATOM 919 N N . LEU A 1 120 ? 4.875 -28.688 -0.642 1 96.12 120 LEU A N 1
ATOM 920 C CA . LEU A 1 120 ? 4.023 -27.672 -1.248 1 96.12 120 LEU A CA 1
ATOM 921 C C . LEU A 1 120 ? 3.428 -28.172 -2.559 1 96.12 120 LEU A C 1
ATOM 923 O O . LEU A 1 120 ? 2.49 -27.578 -3.092 1 96.12 120 LEU A O 1
ATOM 927 N N . HIS A 1 121 ? 3.971 -29.266 -3.025 1 97.81 121 HIS A N 1
ATOM 928 C CA . HIS A 1 121 ? 3.582 -29.75 -4.344 1 97.81 121 HIS A CA 1
ATOM 929 C C . HIS A 1 121 ? 2.078 -30 -4.418 1 97.81 121 HIS A C 1
ATOM 931 O O . HIS A 1 121 ? 1.499 -30.609 -3.52 1 97.81 121 HIS A O 1
ATOM 937 N N . VAL A 1 122 ? 1.484 -29.484 -5.512 1 98.69 122 VAL A N 1
ATOM 938 C CA . VAL A 1 122 ? 0.086 -29.75 -5.84 1 98.69 122 VAL A CA 1
ATOM 939 C C . VAL A 1 122 ? -0.013 -30.344 -7.242 1 98.69 122 VAL A C 1
ATOM 941 O O . VAL A 1 122 ? 0.381 -29.719 -8.227 1 98.69 122 VAL A O 1
ATOM 944 N N . PRO A 1 123 ? -0.547 -31.562 -7.375 1 98.69 123 PRO A N 1
ATOM 945 C CA . PRO A 1 123 ? -0.699 -32.156 -8.711 1 98.69 123 PRO A CA 1
ATOM 946 C C . PRO A 1 123 ? -1.504 -31.25 -9.656 1 98.69 123 PRO A C 1
ATOM 948 O O . PRO A 1 123 ? -2.434 -30.562 -9.211 1 98.69 123 PRO A O 1
ATOM 951 N N . ILE A 1 124 ? -1.233 -31.281 -10.961 1 98.75 124 ILE A N 1
ATOM 952 C CA . ILE A 1 124 ? -1.771 -30.359 -11.969 1 98.75 124 ILE A CA 1
ATOM 953 C C . ILE A 1 124 ? -3.297 -30.391 -11.922 1 98.75 124 ILE A C 1
ATOM 955 O O . ILE A 1 124 ? -3.943 -29.344 -11.914 1 98.75 124 ILE A O 1
ATOM 959 N N . PRO A 1 125 ? -3.986 -31.578 -11.836 1 98.81 125 PRO A N 1
ATOM 960 C CA . PRO A 1 125 ? -5.449 -31.547 -11.789 1 98.81 125 PRO A CA 1
ATOM 961 C C . PRO A 1 125 ? -5.992 -30.781 -10.578 1 98.81 125 PRO A C 1
ATOM 963 O O . PRO A 1 125 ? -6.977 -30.062 -10.688 1 98.81 125 PRO A O 1
ATOM 966 N N . LYS A 1 126 ? -5.328 -31 -9.469 1 98.81 126 LYS A N 1
ATOM 967 C CA . LYS A 1 126 ? -5.758 -30.297 -8.258 1 98.81 126 LYS A CA 1
ATOM 968 C C . LYS A 1 126 ? -5.469 -28.812 -8.352 1 98.81 126 LYS A C 1
ATOM 970 O O . LYS A 1 126 ? -6.277 -27.984 -7.914 1 98.81 126 LYS A O 1
ATOM 975 N N . TYR A 1 127 ? -4.348 -28.484 -8.891 1 98.88 127 TYR A N 1
ATOM 976 C CA . TYR A 1 127 ? -4.008 -27.078 -9.133 1 98.88 127 TYR A CA 1
ATOM 977 C C . TYR A 1 127 ? -5.07 -26.406 -9.992 1 98.88 127 TYR A C 1
ATOM 979 O O . TYR A 1 127 ? -5.543 -25.312 -9.656 1 98.88 127 TYR A O 1
ATOM 987 N N . ARG A 1 128 ? -5.441 -27.047 -11.039 1 98.94 128 ARG A N 1
ATOM 988 C CA . ARG A 1 128 ? -6.484 -26.531 -11.922 1 98.94 128 ARG A CA 1
ATOM 989 C C . ARG A 1 128 ? -7.785 -26.297 -11.164 1 98.94 128 ARG A C 1
ATOM 991 O O . ARG A 1 128 ? -8.406 -25.25 -11.273 1 98.94 128 ARG A O 1
ATOM 998 N N . ALA A 1 129 ? -8.172 -27.266 -10.398 1 98.94 129 ALA A N 1
ATOM 999 C CA . ALA A 1 129 ? -9.414 -27.172 -9.625 1 98.94 129 ALA A CA 1
ATOM 1000 C C . ALA A 1 129 ? -9.359 -26.031 -8.633 1 98.94 129 ALA A C 1
ATOM 1002 O O . ALA A 1 129 ? -10.352 -25.312 -8.453 1 98.94 129 ALA A O 1
ATOM 1003 N N . ASN A 1 130 ? -8.234 -25.938 -7.98 1 98.94 130 ASN A N 1
ATOM 1004 C CA . ASN A 1 130 ? -8.07 -24.859 -7.008 1 98.94 130 ASN A CA 1
ATOM 1005 C C . ASN A 1 130 ? -8.156 -23.484 -7.668 1 98.94 130 ASN A C 1
ATOM 1007 O O . ASN A 1 130 ? -8.812 -22.578 -7.148 1 98.94 130 ASN A O 1
ATOM 1011 N N . LEU A 1 131 ? -7.5 -23.312 -8.852 1 98.94 131 LEU A N 1
ATOM 1012 C CA . LEU A 1 131 ? -7.59 -22.047 -9.578 1 98.94 131 LEU A CA 1
ATOM 1013 C C . LEU A 1 131 ? -9.039 -21.719 -9.93 1 98.94 131 LEU A C 1
ATOM 1015 O O . LEU A 1 131 ? -9.484 -20.594 -9.766 1 98.94 131 LEU A O 1
ATOM 1019 N N . ARG A 1 132 ? -9.742 -22.734 -10.398 1 98.88 132 ARG A N 1
ATOM 1020 C CA . ARG A 1 132 ? -11.148 -22.547 -10.758 1 98.88 132 ARG A CA 1
ATOM 1021 C C . ARG A 1 132 ? -11.961 -22.094 -9.547 1 98.88 132 ARG A C 1
ATOM 1023 O O . ARG A 1 132 ? -12.781 -21.172 -9.648 1 98.88 132 ARG A O 1
ATOM 1030 N N . GLU A 1 133 ? -11.711 -22.719 -8.43 1 98.94 133 GLU A N 1
ATOM 1031 C CA . GLU A 1 133 ? -12.461 -22.375 -7.227 1 98.94 133 GLU A CA 1
ATOM 1032 C C . GLU A 1 133 ? -12.188 -20.938 -6.805 1 98.94 133 GLU A C 1
ATOM 1034 O O . GLU A 1 133 ? -13.109 -20.203 -6.465 1 98.94 133 GLU A O 1
ATOM 1039 N N . ILE A 1 134 ? -10.992 -20.516 -6.859 1 98.94 134 ILE A N 1
ATOM 1040 C CA . ILE A 1 134 ? -10.609 -19.156 -6.457 1 98.94 134 ILE A CA 1
ATOM 1041 C C . ILE A 1 134 ? -11.258 -18.141 -7.387 1 98.94 134 ILE A C 1
ATOM 1043 O O . ILE A 1 134 ? -11.914 -17.203 -6.93 1 98.94 134 ILE A O 1
ATOM 1047 N N . VAL A 1 135 ? -11.125 -18.375 -8.703 1 98.94 135 VAL A N 1
ATOM 1048 C CA . VAL A 1 135 ? -11.617 -17.406 -9.68 1 98.94 135 VAL A CA 1
ATOM 1049 C C . VAL A 1 135 ? -13.141 -17.391 -9.664 1 98.94 135 VAL A C 1
ATOM 1051 O O . VAL A 1 135 ? -13.758 -16.312 -9.727 1 98.94 135 VAL A O 1
ATOM 1054 N N . GLN A 1 136 ? -13.766 -18.516 -9.531 1 98.81 136 GLN A N 1
ATOM 1055 C CA . GLN A 1 136 ? -15.219 -18.562 -9.477 1 98.81 136 GLN A CA 1
ATOM 1056 C C . GLN A 1 136 ? -15.758 -17.859 -8.234 1 98.81 136 GLN A C 1
ATOM 1058 O O . GLN A 1 136 ? -16.812 -17.219 -8.281 1 98.81 136 GLN A O 1
ATOM 1063 N N . THR A 1 137 ? -15.07 -18.031 -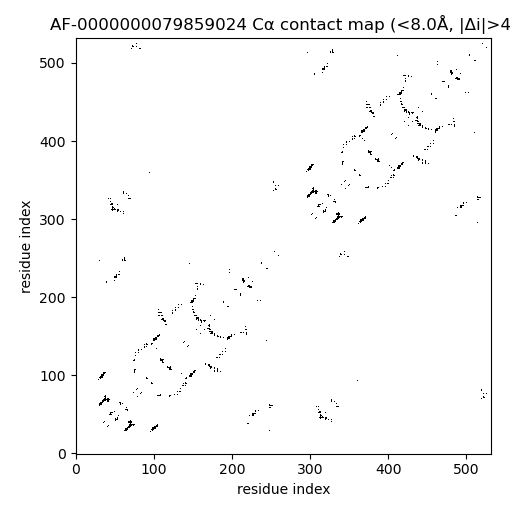7.121 1 98.81 137 THR A N 1
ATOM 1064 C CA . THR A 1 137 ? -15.461 -17.297 -5.91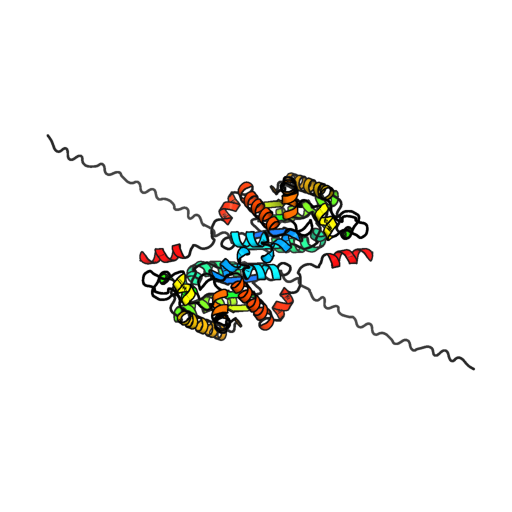8 1 98.81 137 THR A CA 1
ATOM 1065 C C . THR A 1 137 ? -15.461 -15.789 -6.176 1 98.81 137 THR A C 1
ATOM 1067 O O . THR A 1 137 ? -16.406 -15.094 -5.793 1 98.81 137 THR A O 1
ATOM 1070 N N . VAL A 1 138 ? -14.445 -15.273 -6.855 1 98.81 138 VAL A N 1
ATOM 1071 C CA . VAL A 1 138 ? -14.375 -13.859 -7.188 1 98.81 138 VAL A CA 1
ATOM 1072 C C . VAL A 1 138 ? -15.516 -13.492 -8.133 1 98.81 138 VAL A C 1
ATOM 1074 O O . VAL A 1 138 ? -16.188 -12.477 -7.941 1 98.81 138 VAL A O 1
ATOM 1077 N N . GLN A 1 139 ? -15.742 -14.359 -9.125 1 98.62 139 GLN A N 1
ATOM 1078 C CA . GLN A 1 139 ? -16.781 -14.086 -10.109 1 98.62 139 GLN A CA 1
ATOM 1079 C C . GLN A 1 139 ? -18.156 -14.062 -9.461 1 98.62 139 GLN A C 1
ATOM 1081 O O . GLN A 1 139 ? -19.031 -13.289 -9.859 1 98.62 139 GLN A O 1
ATOM 1086 N N . GLU A 1 140 ? -18.344 -14.867 -8.492 1 98.12 140 GLU A N 1
ATOM 1087 C CA . GLU A 1 140 ? -19.625 -14.945 -7.797 1 98.12 140 GLU A CA 1
ATOM 1088 C C . GLU A 1 140 ? -19.844 -13.734 -6.895 1 98.12 140 GLU A C 1
ATOM 1090 O O . GLU A 1 140 ? -20.922 -13.133 -6.891 1 98.12 140 GLU A O 1
ATOM 1095 N N . GLU A 1 141 ? -18.812 -13.344 -6.145 1 97.81 141 GLU A N 1
ATOM 1096 C CA . GLU A 1 141 ? -18.953 -12.305 -5.133 1 97.81 141 GLU A CA 1
ATOM 1097 C C . GLU A 1 141 ? -18.734 -10.914 -5.738 1 97.81 141 GLU A C 1
ATOM 1099 O O . GLU A 1 141 ? -19.203 -9.914 -5.195 1 97.81 141 GLU A O 1
ATOM 1104 N N . ALA A 1 142 ? -17.984 -10.852 -6.844 1 97.75 142 ALA A N 1
ATOM 1105 C CA . ALA A 1 142 ? -17.688 -9.617 -7.562 1 97.75 142 ALA A CA 1
ATOM 1106 C C . ALA A 1 142 ? -17.844 -9.805 -9.07 1 97.75 142 ALA A C 1
ATOM 1108 O O . ALA A 1 142 ? -16.859 -9.742 -9.812 1 97.75 142 ALA A O 1
ATOM 1109 N N . PRO A 1 143 ? -19.031 -9.922 -9.547 1 97.25 143 PRO A N 1
ATOM 1110 C CA . PRO A 1 143 ? -19.281 -10.336 -10.93 1 97.25 143 PRO A CA 1
ATOM 1111 C C . PRO A 1 143 ? -18.766 -9.312 -11.945 1 97.25 143 PRO A C 1
ATOM 1113 O O . PRO A 1 143 ? -18.5 -9.672 -13.094 1 97.25 143 PRO A O 1
ATOM 1116 N N . ASP A 1 144 ? -18.578 -8.047 -11.531 1 96.5 144 ASP A N 1
ATOM 1117 C CA . ASP A 1 144 ? -18.156 -7.02 -12.484 1 96.5 144 ASP A CA 1
ATOM 1118 C C . ASP A 1 144 ? -16.656 -6.773 -12.391 1 96.5 144 ASP A C 1
ATOM 1120 O O . ASP A 1 144 ? -16.125 -5.902 -13.078 1 96.5 144 ASP A O 1
ATOM 1124 N N . ALA A 1 145 ? -15.938 -7.531 -11.5 1 98.38 145 ALA A N 1
ATOM 1125 C CA . ALA A 1 145 ? -14.5 -7.324 -11.312 1 98.38 145 ALA A CA 1
ATOM 1126 C C . ALA A 1 145 ? -13.727 -7.707 -12.57 1 98.38 145 ALA A C 1
ATOM 1128 O O . ALA A 1 145 ? -14.031 -8.719 -13.211 1 98.38 145 ALA A O 1
ATOM 1129 N N . ALA A 1 146 ? -12.805 -6.82 -12.992 1 98.81 146 ALA A N 1
ATOM 1130 C CA . ALA A 1 146 ? -11.781 -7.219 -13.953 1 98.81 146 ALA A CA 1
ATOM 1131 C C . ALA A 1 146 ? -10.789 -8.195 -13.328 1 98.81 146 ALA A C 1
ATOM 1133 O O . ALA A 1 146 ? -10.117 -7.871 -12.352 1 98.81 146 ALA A O 1
ATOM 1134 N N . ILE A 1 147 ? -10.734 -9.414 -13.875 1 98.94 147 ILE A N 1
ATOM 1135 C CA . ILE A 1 147 ? -9.867 -10.43 -13.281 1 98.94 147 ILE A CA 1
ATOM 1136 C C . ILE A 1 147 ? -8.672 -10.688 -14.195 1 98.94 147 ILE A C 1
ATOM 1138 O O . ILE A 1 147 ? -8.836 -10.945 -15.391 1 98.94 147 ILE A O 1
ATOM 1142 N N . LEU A 1 148 ? -7.469 -10.531 -13.664 1 99 148 LEU A N 1
ATOM 1143 C CA . LEU A 1 148 ? -6.215 -10.844 -14.344 1 99 148 LEU A CA 1
ATOM 1144 C C . LEU A 1 148 ? -5.5 -12 -13.648 1 99 148 LEU A C 1
ATOM 1146 O O . LEU A 1 148 ? -5.02 -11.852 -12.523 1 99 148 LEU A O 1
ATOM 1150 N N . MET A 1 149 ? -5.496 -13.172 -14.281 1 98.94 149 MET A N 1
ATOM 1151 C CA . MET A 1 149 ? -4.617 -14.234 -13.805 1 98.94 149 MET A CA 1
ATOM 1152 C C . MET A 1 149 ? -3.189 -14.023 -14.305 1 98.94 149 MET A C 1
ATOM 1154 O O . MET A 1 149 ? -2.979 -13.492 -15.391 1 98.94 149 MET A O 1
ATOM 1158 N N . ILE A 1 150 ? -2.229 -14.359 -13.5 1 99 150 ILE A N 1
ATOM 1159 C CA . ILE A 1 150 ? -0.815 -14.266 -13.852 1 99 150 ILE A CA 1
ATOM 1160 C C . ILE A 1 150 ? -0.153 -15.633 -13.703 1 99 150 ILE A C 1
ATOM 1162 O O . ILE A 1 150 ? -0.321 -16.297 -12.68 1 99 150 ILE A O 1
ATOM 1166 N N . THR A 1 151 ? 0.552 -16.062 -14.711 1 98.94 151 THR A N 1
ATOM 1167 C CA . THR A 1 151 ? 1.231 -17.359 -14.641 1 98.94 151 THR A CA 1
ATOM 1168 C C . THR A 1 151 ? 2.416 -17.281 -13.68 1 98.94 151 THR A C 1
ATOM 1170 O O . THR A 1 151 ? 3.018 -16.219 -13.5 1 98.94 151 THR A O 1
ATOM 1173 N N . PRO A 1 152 ? 2.725 -18.453 -13.023 1 98.81 152 PRO A N 1
ATOM 1174 C CA . PRO A 1 152 ? 3.963 -18.453 -12.242 1 98.81 152 PRO A CA 1
ATOM 1175 C C . PRO A 1 152 ? 5.184 -18.062 -13.078 1 98.81 152 PRO A C 1
ATOM 1177 O O . PRO A 1 152 ? 5.262 -18.422 -14.258 1 98.81 152 PRO A O 1
ATOM 1180 N N . PRO A 1 153 ? 6.113 -17.328 -12.469 1 98.69 153 PRO A N 1
ATOM 1181 C CA . PRO A 1 153 ? 7.301 -16.891 -13.203 1 98.69 153 PRO A CA 1
ATOM 1182 C C . PRO A 1 153 ? 8.281 -18.031 -13.469 1 98.69 153 PRO A C 1
ATOM 1184 O O . PRO A 1 153 ? 8.188 -19.094 -12.844 1 98.69 153 PRO A O 1
ATOM 1187 N N . ALA A 1 154 ? 9.203 -17.766 -14.391 1 98.25 154 ALA A N 1
ATOM 1188 C CA . ALA A 1 154 ? 10.281 -18.719 -14.664 1 98.25 154 ALA A CA 1
ATOM 1189 C C . ALA A 1 154 ? 11.156 -18.922 -13.43 1 98.25 154 ALA A C 1
ATOM 1191 O O . ALA A 1 154 ? 11.336 -18.016 -12.625 1 98.25 154 ALA A O 1
ATOM 1192 N N . VAL A 1 155 ? 11.617 -20.141 -13.297 1 96.88 155 VAL A N 1
ATOM 1193 C CA . VAL A 1 155 ? 12.633 -20.469 -12.305 1 96.88 155 VAL A CA 1
ATOM 1194 C C . VAL A 1 155 ? 14.016 -20.453 -12.953 1 96.88 155 VAL A C 1
ATOM 1196 O O . VAL A 1 155 ? 14.203 -20.984 -14.047 1 96.88 155 VAL A O 1
ATOM 1199 N N . ASN A 1 156 ? 14.922 -19.766 -12.32 1 96 156 ASN A N 1
ATOM 1200 C CA . ASN A 1 156 ? 16.312 -19.875 -12.75 1 96 156 ASN A CA 1
ATOM 1201 C C . ASN A 1 156 ? 17.016 -21.047 -12.07 1 96 156 ASN A C 1
ATOM 1203 O O . ASN A 1 156 ? 17.547 -20.891 -10.969 1 96 156 ASN A O 1
ATOM 1207 N N . ASP A 1 157 ? 17.125 -22.094 -12.805 1 93.25 157 ASP A N 1
ATOM 1208 C CA . ASP A 1 157 ? 17.594 -23.344 -12.227 1 93.25 157 ASP A CA 1
ATOM 1209 C C . ASP A 1 157 ? 19.016 -23.203 -11.695 1 93.25 157 ASP A C 1
ATOM 1211 O O . ASP A 1 157 ? 19.328 -23.656 -10.594 1 93.25 157 ASP A O 1
ATOM 1215 N N . ARG A 1 158 ? 19.875 -22.594 -12.477 1 90.06 158 ARG A N 1
ATOM 1216 C CA . ARG A 1 158 ? 21.281 -22.438 -12.078 1 90.06 158 ARG A CA 1
ATOM 1217 C C . ARG A 1 158 ? 21.391 -21.594 -10.805 1 90.06 158 ARG A C 1
ATOM 1219 O O . ARG A 1 158 ? 22.094 -21.984 -9.867 1 90.06 158 ARG A O 1
ATOM 1226 N N . ALA A 1 159 ? 20.641 -20.531 -10.844 1 90.19 159 ALA A N 1
ATOM 1227 C CA . ALA A 1 159 ? 20.688 -19.656 -9.672 1 90.19 159 ALA A CA 1
ATOM 1228 C C . ALA A 1 159 ? 20.094 -20.359 -8.445 1 90.19 159 ALA A C 1
ATOM 1230 O O . ALA A 1 159 ? 20.609 -20.203 -7.336 1 90.19 159 ALA A O 1
ATOM 1231 N N . ARG A 1 160 ? 19.047 -21.078 -8.68 1 90.88 160 ARG A N 1
ATOM 1232 C CA . ARG A 1 160 ? 18.406 -21.781 -7.578 1 90.88 160 ARG A CA 1
ATOM 1233 C C . ARG A 1 160 ? 19.344 -22.844 -6.992 1 90.88 160 ARG A C 1
ATOM 1235 O O . ARG A 1 160 ? 19.422 -23 -5.773 1 90.88 160 ARG A O 1
ATOM 1242 N N . HIS A 1 161 ? 20.031 -23.5 -7.832 1 88.06 161 HIS A N 1
ATOM 1243 C CA . HIS A 1 161 ? 20.969 -24.531 -7.406 1 88.06 161 HIS A CA 1
ATOM 1244 C C . HIS A 1 161 ? 22.094 -23.922 -6.574 1 88.06 161 HIS A C 1
ATOM 1246 O O . HIS A 1 161 ? 22.578 -24.547 -5.621 1 88.06 161 HIS A O 1
ATOM 1252 N N . GLN A 1 162 ? 22.531 -22.766 -6.867 1 85.62 162 GLN A N 1
ATOM 1253 C CA . GLN A 1 162 ? 23.641 -22.109 -6.184 1 85.62 162 GLN A CA 1
ATOM 1254 C C . GLN A 1 162 ? 23.234 -21.656 -4.781 1 85.62 162 GLN A C 1
ATOM 1256 O O . GLN A 1 162 ? 24.047 -21.672 -3.855 1 85.62 162 GLN A O 1
ATOM 1261 N N . VAL A 1 163 ? 21.953 -21.344 -4.648 1 83.56 163 VAL A N 1
ATOM 1262 C CA . VAL A 1 163 ? 21.531 -20.75 -3.387 1 83.56 163 VAL A CA 1
ATOM 1263 C C . VAL A 1 163 ? 20.844 -21.797 -2.516 1 83.56 163 VAL A C 1
ATOM 1265 O O . VAL A 1 163 ? 20.891 -21.719 -1.286 1 83.56 163 VAL A O 1
ATOM 1268 N N . TRP A 1 164 ? 20.094 -22.703 -3.049 1 74.44 164 TRP A N 1
ATOM 1269 C CA . TRP A 1 164 ? 19.234 -23.562 -2.244 1 74.44 164 TRP A CA 1
ATOM 1270 C C . TRP A 1 164 ? 19.375 -25.016 -2.684 1 74.44 164 TRP A C 1
ATOM 1272 O O . TRP A 1 164 ? 18.562 -25.875 -2.297 1 74.44 164 TRP A O 1
ATOM 1282 N N . SER A 1 165 ? 20.469 -25.531 -2.973 1 65.75 165 SER A N 1
ATOM 1283 C CA . SER A 1 165 ? 20.5 -26.953 -3.324 1 65.75 165 SER A CA 1
ATOM 1284 C C . SER A 1 165 ? 20.656 -27.828 -2.084 1 65.75 165 SER A C 1
ATOM 1286 O O . SER A 1 165 ? 21.297 -27.422 -1.114 1 65.75 165 SER A O 1
ATOM 1288 N N . ASP A 1 166 ? 19.703 -28.797 -2.131 1 67.06 166 ASP A N 1
ATOM 1289 C CA . ASP A 1 166 ? 19.844 -29.812 -1.095 1 67.06 166 ASP A CA 1
ATOM 1290 C C . ASP A 1 166 ? 21.219 -30.484 -1.167 1 67.06 166 ASP A C 1
ATOM 1292 O O . ASP A 1 166 ? 21.906 -30.406 -2.193 1 67.06 166 ASP A O 1
ATOM 1296 N N . PRO A 1 167 ? 21.516 -30.938 0 1 64.31 167 PRO A N 1
ATOM 1297 C CA . PRO A 1 167 ? 22.828 -31.578 0.033 1 64.31 167 PRO A CA 1
ATOM 1298 C C . PRO A 1 167 ? 23.031 -32.531 -1.13 1 64.31 167 PRO A C 1
ATOM 1300 O O . PRO A 1 167 ? 24.172 -32.75 -1.572 1 64.31 167 PRO A O 1
ATOM 1303 N N . ASP A 1 168 ? 21.969 -33.031 -1.6 1 67.69 168 ASP A N 1
ATOM 1304 C CA . ASP A 1 168 ? 22.094 -34 -2.686 1 67.69 168 ASP A CA 1
ATOM 1305 C C . ASP A 1 168 ? 22.047 -33.312 -4.047 1 67.69 168 ASP A C 1
ATOM 1307 O O . ASP A 1 168 ? 22.156 -33.969 -5.086 1 67.69 168 ASP A O 1
ATOM 1311 N N . GLY A 1 169 ? 21.938 -32.031 -3.957 1 72.44 169 GLY A N 1
ATOM 1312 C CA . GLY A 1 169 ? 21.969 -31.266 -5.184 1 72.44 169 GLY A CA 1
ATOM 1313 C C . GLY A 1 169 ? 20.609 -31.188 -5.875 1 72.44 169 GLY A C 1
ATOM 1314 O O . GLY A 1 169 ? 20.516 -30.688 -7 1 72.44 169 GLY A O 1
ATOM 1315 N N . GLU A 1 170 ? 19.641 -31.656 -5.176 1 82.31 170 GLU A N 1
ATOM 1316 C CA . GLU A 1 170 ? 18.328 -31.703 -5.801 1 82.31 170 GLU A CA 1
ATOM 1317 C C . GLU A 1 170 ? 17.625 -30.344 -5.723 1 82.31 170 GLU A C 1
ATOM 1319 O O . GLU A 1 170 ? 17.703 -29.656 -4.699 1 82.31 170 GLU A O 1
ATOM 1324 N N . LEU A 1 171 ? 17.062 -29.984 -6.844 1 87.06 171 LEU A N 1
ATOM 1325 C CA . LEU A 1 171 ? 16.266 -28.75 -6.902 1 87.06 171 LEU A CA 1
ATOM 1326 C C . LEU A 1 171 ? 14.906 -28.953 -6.258 1 87.06 171 LEU A C 1
ATOM 1328 O O . LEU A 1 171 ? 14.344 -30.047 -6.309 1 87.06 171 LEU A O 1
ATOM 1332 N N . ASP A 1 172 ? 14.398 -27.891 -5.633 1 91.5 172 ASP A N 1
ATOM 1333 C CA . ASP A 1 172 ? 13.031 -27.906 -5.113 1 91.5 172 ASP A CA 1
ATOM 1334 C C . ASP A 1 172 ? 12.047 -27.359 -6.137 1 91.5 172 ASP A C 1
ATOM 1336 O O . ASP A 1 172 ? 10.844 -27.625 -6.055 1 91.5 172 ASP A O 1
ATOM 1340 N N . PHE A 1 173 ? 12.5 -26.609 -7.055 1 94.69 173 PHE A N 1
ATOM 1341 C CA . PHE A 1 173 ? 11.758 -26.078 -8.195 1 94.69 173 PHE A CA 1
ATOM 1342 C C . PHE A 1 173 ? 12.586 -26.156 -9.469 1 94.69 173 PHE A C 1
ATOM 1344 O O . PHE A 1 173 ? 13.812 -26.203 -9.414 1 94.69 173 PHE A O 1
ATOM 1351 N N . SER A 1 174 ? 11.898 -26.266 -10.625 1 95.12 174 SER A N 1
ATOM 1352 C CA . SER A 1 174 ? 12.57 -26.203 -11.922 1 95.12 174 SER A CA 1
ATOM 1353 C C . SER A 1 174 ? 11.75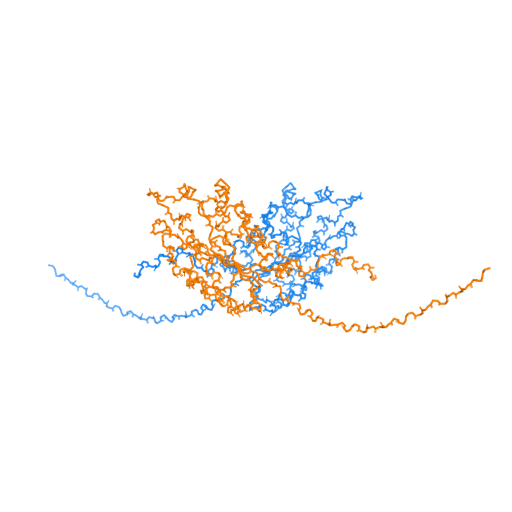 -25.406 -12.93 1 95.12 174 SER A C 1
ATOM 1355 O O . SER A 1 174 ? 10.523 -25.328 -12.82 1 95.12 174 SER A O 1
ATOM 1357 N N . ASN A 1 175 ? 12.477 -24.797 -13.859 1 97.31 175 ASN A N 1
ATOM 1358 C CA . ASN A 1 175 ? 11.781 -24.047 -14.898 1 97.31 175 ASN A CA 1
ATOM 1359 C C . ASN A 1 175 ? 10.844 -24.938 -15.703 1 97.31 175 ASN A C 1
ATOM 1361 O O . ASN A 1 175 ? 9.734 -24.547 -16.047 1 97.31 175 ASN A O 1
ATOM 1365 N N . ASP A 1 176 ? 11.328 -26.172 -15.992 1 96.81 176 ASP A N 1
ATOM 1366 C CA . ASP A 1 176 ? 10.5 -27.125 -16.703 1 96.81 176 ASP A CA 1
ATOM 1367 C C . ASP A 1 176 ? 9.242 -27.469 -15.914 1 96.81 176 ASP A C 1
ATOM 1369 O O . ASP A 1 176 ? 8.141 -27.484 -16.469 1 96.81 176 ASP A O 1
ATOM 1373 N N . GLY A 1 177 ? 9.398 -27.703 -14.656 1 96.62 177 GLY A N 1
ATOM 1374 C CA . GLY A 1 177 ? 8.273 -28.031 -13.789 1 96.62 177 GLY A CA 1
ATOM 1375 C C . GLY A 1 177 ? 7.246 -26.922 -13.703 1 96.62 177 GLY A C 1
ATOM 1376 O O . GLY A 1 177 ? 6.043 -27.156 -13.828 1 96.62 177 GLY A O 1
ATOM 1377 N N . VAL A 1 178 ? 7.723 -25.703 -13.516 1 98.56 178 VAL A N 1
ATOM 1378 C CA . VAL A 1 178 ? 6.797 -24.578 -13.344 1 98.56 178 VAL A CA 1
ATOM 1379 C C . VAL A 1 178 ? 6.117 -24.266 -14.672 1 98.56 178 VAL A C 1
ATOM 1381 O O . VAL A 1 178 ? 4.996 -23.75 -14.695 1 98.56 178 VAL A O 1
ATOM 1384 N N . GLY A 1 179 ? 6.762 -24.625 -15.805 1 98.75 179 GLY A N 1
ATOM 1385 C CA . GLY A 1 179 ? 6.164 -24.438 -17.109 1 98.75 179 GLY A CA 1
ATOM 1386 C C . GLY A 1 179 ? 4.848 -25.172 -17.281 1 98.75 179 GLY A C 1
ATOM 1387 O O . GLY A 1 179 ? 3.939 -24.672 -17.953 1 98.75 179 GLY A O 1
ATOM 1388 N N . GLU A 1 180 ? 4.723 -26.344 -16.672 1 98.75 180 GLU A N 1
ATOM 1389 C CA . GLU A 1 180 ? 3.477 -27.094 -16.719 1 98.75 180 GLU A CA 1
ATOM 1390 C C . GLU A 1 180 ? 2.357 -26.359 -15.992 1 98.75 180 GLU A C 1
ATOM 1392 O O . GLU A 1 180 ? 1.209 -26.359 -16.438 1 98.75 180 GLU A O 1
ATOM 1397 N N . TYR A 1 181 ? 2.691 -25.734 -14.969 1 98.94 181 TYR A N 1
ATOM 1398 C CA . TYR A 1 181 ? 1.714 -24.984 -14.188 1 98.94 181 TYR A CA 1
ATOM 1399 C C . TYR A 1 181 ? 1.329 -23.688 -14.891 1 98.94 181 TYR A C 1
ATOM 1401 O O . TYR A 1 181 ? 0.17 -23.266 -14.852 1 98.94 181 TYR A O 1
ATOM 1409 N N . ALA A 1 182 ? 2.295 -23.062 -15.586 1 98.94 182 ALA A N 1
ATOM 1410 C CA . ALA A 1 182 ? 1.989 -21.891 -16.391 1 98.94 182 ALA A CA 1
ATOM 1411 C C . ALA A 1 182 ? 1.002 -22.219 -17.5 1 98.94 182 ALA A C 1
ATOM 1413 O O . ALA A 1 182 ? 0.042 -21.484 -17.734 1 98.94 182 ALA A O 1
ATOM 1414 N N . ARG A 1 183 ? 1.23 -23.359 -18.109 1 98.88 183 ARG A N 1
ATOM 1415 C CA . ARG A 1 183 ? 0.324 -23.797 -19.172 1 98.88 183 ARG A CA 1
ATOM 1416 C C . ARG A 1 183 ? -1.072 -24.062 -18.609 1 98.88 183 ARG A C 1
ATOM 1418 O O . ARG A 1 183 ? -2.07 -23.656 -19.203 1 98.88 183 ARG A O 1
ATOM 1425 N N . ALA A 1 184 ? -1.119 -24.703 -17.516 1 98.94 184 ALA A N 1
ATOM 1426 C CA . ALA A 1 184 ? -2.4 -24.984 -16.859 1 98.94 184 ALA A CA 1
ATOM 1427 C C . ALA A 1 184 ? -3.115 -23.672 -16.5 1 98.94 184 ALA A C 1
ATOM 1429 O O . ALA A 1 184 ? -4.332 -23.562 -16.672 1 98.94 184 ALA A O 1
ATOM 1430 N N . CYS A 1 185 ? -2.412 -22.719 -16.016 1 98.94 185 CYS A N 1
ATOM 1431 C CA . CYS A 1 185 ? -2.969 -21.422 -15.664 1 98.94 185 CYS A CA 1
ATOM 1432 C C . CYS A 1 185 ? -3.602 -20.75 -16.875 1 98.94 185 CYS A C 1
ATOM 1434 O O . CYS A 1 185 ? -4.734 -20.281 -16.812 1 98.94 185 CYS A O 1
ATOM 1436 N N . MET A 1 186 ? -2.863 -20.766 -17.984 1 98.94 186 MET A N 1
ATOM 1437 C CA . MET A 1 186 ? -3.361 -20.172 -19.219 1 98.94 186 MET A CA 1
ATOM 1438 C C . MET A 1 186 ? -4.641 -20.859 -19.688 1 98.94 186 MET A C 1
ATOM 1440 O O . MET A 1 186 ? -5.602 -20.203 -20.078 1 98.94 186 MET A O 1
ATOM 1444 N N . GLU A 1 187 ? -4.66 -22.141 -19.609 1 98.94 187 GLU A N 1
ATOM 1445 C CA . GLU A 1 187 ? -5.816 -22.922 -20.047 1 98.94 187 GLU A CA 1
ATOM 1446 C C . GLU A 1 187 ? -7.027 -22.656 -19.156 1 98.94 187 GLU A C 1
ATOM 1448 O O . GLU A 1 187 ? -8.148 -22.516 -19.641 1 98.94 187 GLU A O 1
ATOM 1453 N N . GLU A 1 188 ? -6.816 -22.609 -17.844 1 98.88 188 GLU A N 1
ATOM 1454 C CA . GLU A 1 188 ? -7.922 -22.344 -16.922 1 98.88 188 GLU A CA 1
ATOM 1455 C C . GLU A 1 188 ? -8.461 -20.922 -17.109 1 98.88 188 GLU A C 1
ATOM 1457 O O . GLU A 1 188 ? -9.664 -20.688 -17.031 1 98.88 188 GLU A O 1
ATOM 1462 N N . ALA A 1 189 ? -7.574 -19.953 -17.359 1 98.88 189 ALA A N 1
ATOM 1463 C CA . ALA A 1 189 ? -8.023 -18.594 -17.625 1 98.88 189 ALA A CA 1
ATOM 1464 C C . ALA A 1 189 ? -8.938 -18.547 -18.828 1 98.88 189 ALA A C 1
ATOM 1466 O O . ALA A 1 189 ? -9.992 -17.906 -18.797 1 98.88 189 ALA A O 1
ATOM 1467 N N . GLU A 1 190 ? -8.539 -19.219 -19.859 1 98.69 190 GLU A N 1
ATOM 1468 C CA . GLU A 1 190 ? -9.352 -19.297 -21.078 1 98.69 190 GLU A CA 1
ATOM 1469 C C . GLU A 1 190 ? -10.703 -19.938 -20.797 1 98.69 190 GLU A C 1
ATOM 1471 O O . GLU A 1 190 ? -11.742 -19.406 -21.219 1 98.69 190 GLU A O 1
ATOM 1476 N N . SER A 1 191 ? -10.68 -21.016 -20.094 1 98.5 191 SER A N 1
ATOM 1477 C CA . SER A 1 191 ? -11.906 -21.75 -19.797 1 98.5 191 SER A CA 1
ATOM 1478 C C . SER A 1 191 ? -12.859 -20.906 -18.969 1 98.5 191 SER A C 1
ATOM 1480 O O . SER A 1 191 ? -14.086 -21.016 -19.109 1 98.5 191 SER A O 1
ATOM 1482 N N . LEU A 1 192 ? -12.344 -20.062 -18.109 1 98.62 192 LEU A N 1
ATOM 1483 C CA . LEU A 1 192 ? -13.141 -19.266 -17.172 1 98.62 192 LEU A CA 1
ATOM 1484 C C . LEU A 1 192 ? -13.508 -17.922 -17.781 1 98.62 192 LEU A C 1
ATOM 1486 O O . LEU A 1 192 ? -14.273 -17.156 -17.188 1 98.62 192 LEU A O 1
ATOM 1490 N N . GLY A 1 193 ? -12.953 -17.594 -18.906 1 98.38 193 GLY A N 1
ATOM 1491 C CA . GLY A 1 193 ? -13.234 -16.344 -19.594 1 98.38 193 GLY A CA 1
ATOM 1492 C C . GLY A 1 193 ? -12.594 -15.148 -18.922 1 98.38 193 GLY A C 1
ATOM 1493 O O . GLY A 1 193 ? -13.18 -14.062 -18.875 1 98.38 193 GLY A O 1
ATOM 1494 N N . VAL A 1 194 ? -11.414 -15.352 -18.328 1 98.75 194 VAL A N 1
ATOM 1495 C CA . VAL A 1 194 ? -10.742 -14.227 -17.688 1 98.75 194 VAL A CA 1
ATOM 1496 C C . VAL A 1 194 ? -9.398 -13.961 -18.359 1 98.75 194 VAL A C 1
ATOM 1498 O O . VAL A 1 194 ? -8.844 -14.844 -19.016 1 98.75 194 VAL A O 1
ATOM 1501 N N . SER A 1 195 ? -8.883 -12.703 -18.281 1 98.88 195 SER A N 1
ATOM 1502 C CA . SER A 1 195 ? -7.602 -12.32 -18.875 1 98.88 195 SER A CA 1
ATOM 1503 C C . SER A 1 195 ? -6.438 -12.977 -18.125 1 98.88 195 SER A C 1
ATOM 1505 O O . SER A 1 195 ? -6.551 -13.297 -16.953 1 98.88 195 SER A O 1
ATOM 1507 N N . VAL A 1 196 ? -5.379 -13.18 -18.891 1 98.88 196 VAL A N 1
ATOM 1508 C CA . VAL A 1 196 ? -4.199 -13.789 -18.281 1 98.88 196 VAL A CA 1
ATOM 1509 C C . VAL A 1 196 ? -2.941 -13.07 -18.75 1 98.88 196 VAL A C 1
ATOM 1511 O O . VAL A 1 196 ? -2.84 -12.688 -19.922 1 98.88 196 VAL A O 1
ATOM 1514 N N . LEU A 1 197 ? -2.055 -12.758 -17.828 1 98.94 197 LEU A N 1
ATOM 1515 C CA . LEU A 1 197 ? -0.697 -12.305 -18.109 1 98.94 197 LEU A CA 1
ATOM 1516 C C . LEU A 1 197 ? 0.288 -13.461 -18.062 1 98.94 197 LEU A C 1
ATOM 1518 O O . LEU A 1 197 ? 0.599 -13.984 -17 1 98.94 197 LEU A O 1
ATOM 1522 N N . ASP A 1 198 ? 0.76 -13.875 -19.188 1 98.94 198 ASP A N 1
ATOM 1523 C CA . ASP A 1 198 ? 1.697 -14.992 -19.297 1 98.94 198 ASP A CA 1
ATOM 1524 C C . ASP A 1 198 ? 3.111 -14.555 -18.922 1 98.94 198 ASP A C 1
ATOM 1526 O O . ASP A 1 198 ? 3.996 -14.484 -19.781 1 98.94 198 ASP A O 1
ATOM 1530 N N . PHE A 1 199 ? 3.309 -14.438 -17.656 1 98.88 199 PHE A N 1
ATOM 1531 C CA . PHE A 1 199 ? 4.574 -13.898 -17.172 1 98.88 199 PHE A CA 1
ATOM 1532 C C . PHE A 1 199 ? 5.688 -14.93 -17.312 1 98.88 199 PHE A C 1
ATOM 1534 O O . PHE A 1 199 ? 6.855 -14.578 -17.469 1 98.88 199 PHE A O 1
ATOM 1541 N N . HIS A 1 200 ? 5.344 -16.234 -17.266 1 98.81 200 HIS A N 1
ATOM 1542 C CA . HIS A 1 200 ? 6.32 -17.297 -17.484 1 98.81 200 HIS A CA 1
ATOM 1543 C C . HIS A 1 200 ? 7.008 -17.141 -18.844 1 98.81 200 HIS A C 1
ATOM 1545 O O . HIS A 1 200 ? 8.242 -17.156 -18.922 1 98.81 200 HIS A O 1
ATOM 1551 N N . THR A 1 201 ? 6.242 -17 -19.891 1 98.75 201 THR A N 1
ATOM 1552 C CA . THR A 1 201 ? 6.781 -16.844 -21.234 1 98.75 201 THR A CA 1
ATOM 1553 C C . THR A 1 201 ? 7.59 -15.547 -21.344 1 98.75 201 THR A C 1
ATOM 1555 O O . THR A 1 201 ? 8.672 -15.539 -21.938 1 98.75 201 THR A O 1
ATOM 1558 N N . ILE A 1 202 ? 7.078 -14.461 -20.766 1 98.75 202 ILE A N 1
ATOM 1559 C CA . ILE A 1 202 ? 7.766 -13.18 -20.797 1 98.75 202 ILE A CA 1
ATOM 1560 C C . ILE A 1 202 ? 9.18 -13.328 -20.234 1 98.75 202 ILE A C 1
ATOM 1562 O O . ILE A 1 202 ? 10.148 -12.867 -20.844 1 98.75 202 ILE A O 1
ATOM 1566 N N . MET A 1 203 ? 9.328 -14.008 -19.125 1 98.56 203 MET A N 1
ATOM 1567 C CA . MET A 1 203 ? 10.641 -14.172 -18.516 1 98.56 203 MET A CA 1
ATOM 1568 C C . MET A 1 203 ? 11.516 -15.094 -19.344 1 98.56 203 MET A C 1
ATOM 1570 O O . MET A 1 203 ? 12.719 -14.852 -19.484 1 98.56 203 MET A O 1
ATOM 1574 N N . ASN A 1 204 ? 10.93 -16.125 -19.891 1 98.19 204 ASN A N 1
ATOM 1575 C CA . ASN A 1 204 ? 11.719 -17.094 -20.656 1 98.19 204 ASN A CA 1
ATOM 1576 C C . ASN A 1 204 ? 12.148 -16.516 -22 1 98.19 204 ASN A C 1
ATOM 1578 O O . ASN A 1 204 ? 13.031 -17.078 -22.656 1 98.19 204 ASN A O 1
ATOM 1582 N N . GLU A 1 205 ? 11.539 -15.477 -22.453 1 98.19 205 GLU A N 1
ATOM 1583 C CA . GLU A 1 205 ? 11.922 -14.82 -23.688 1 98.19 205 GLU A CA 1
ATOM 1584 C C . GLU A 1 205 ? 13.109 -13.883 -23.484 1 98.19 205 GLU A C 1
ATOM 1586 O O . GLU A 1 205 ? 13.742 -13.453 -24.453 1 98.19 205 GLU A O 1
ATOM 1591 N N . LEU A 1 206 ? 13.406 -13.633 -22.203 1 97.19 206 LEU A N 1
ATOM 1592 C CA . LEU A 1 206 ? 14.602 -12.852 -21.906 1 97.19 206 LEU A CA 1
ATOM 1593 C C . LEU A 1 206 ? 15.867 -13.68 -22.125 1 97.19 206 LEU A C 1
ATOM 1595 O O . LEU A 1 206 ? 15.836 -14.906 -22 1 97.19 206 LEU A O 1
ATOM 1599 N N . HIS A 1 207 ? 16.969 -12.938 -22.406 1 94.19 207 HIS A N 1
ATOM 1600 C CA . HIS A 1 207 ? 18.266 -13.625 -22.359 1 94.19 207 HIS A CA 1
ATOM 1601 C C . HIS A 1 207 ? 18.547 -14.156 -20.953 1 94.19 207 HIS A C 1
ATOM 1603 O O . HIS A 1 207 ? 18.125 -13.57 -19.953 1 94.19 207 HIS A O 1
ATOM 1609 N N . GLU A 1 208 ? 19.266 -15.219 -20.922 1 90.62 208 GLU A N 1
ATOM 1610 C CA . GLU A 1 208 ? 19.5 -15.914 -19.672 1 90.62 208 GLU A CA 1
ATOM 1611 C C . GLU A 1 208 ? 20.062 -14.961 -18.609 1 90.62 208 GLU A C 1
ATOM 1613 O O . GLU A 1 208 ? 19.625 -14.969 -17.469 1 90.62 208 GLU A O 1
ATOM 1618 N N . GLN A 1 209 ? 20.953 -14.133 -19.016 1 92.88 209 GLN A N 1
ATOM 1619 C CA . GLN A 1 209 ? 21.578 -13.195 -18.078 1 92.88 209 GLN A CA 1
ATOM 1620 C C . GLN A 1 209 ? 20.562 -12.195 -17.531 1 92.88 209 GLN A C 1
ATOM 1622 O O . GLN A 1 209 ? 20.578 -11.883 -16.344 1 92.88 209 GLN A O 1
ATOM 1627 N N . GLU A 1 210 ? 19.703 -11.758 -18.391 1 95.5 210 GLU A N 1
ATOM 1628 C CA . GLU A 1 210 ? 18.672 -10.805 -17.984 1 95.5 210 GLU A CA 1
ATOM 1629 C C . GLU A 1 210 ? 17.641 -11.453 -17.062 1 95.5 210 GLU A C 1
ATOM 1631 O O . GLU A 1 210 ? 17.203 -10.852 -16.094 1 95.5 210 GLU A O 1
ATOM 1636 N N . ARG A 1 211 ? 17.312 -12.648 -17.422 1 96.12 211 ARG A N 1
ATOM 1637 C CA . ARG A 1 211 ? 16.344 -13.383 -16.609 1 96.12 211 ARG A CA 1
ATOM 1638 C C . ARG A 1 211 ? 16.891 -13.625 -15.203 1 96.12 211 ARG A C 1
ATOM 1640 O O . ARG A 1 211 ? 16.203 -13.398 -14.211 1 96.12 211 ARG A O 1
ATOM 1647 N N . CYS A 1 212 ? 18.156 -14.008 -15.148 1 93.81 212 CYS A N 1
ATOM 1648 C CA . CYS A 1 212 ? 18.797 -14.297 -13.875 1 93.81 212 CYS A CA 1
ATOM 1649 C C . CYS A 1 212 ? 18.938 -13.031 -13.031 1 93.81 212 CYS A C 1
ATOM 1651 O O . CYS A 1 212 ? 18.844 -13.086 -11.805 1 93.81 212 CYS A O 1
ATOM 1653 N N . ALA A 1 213 ? 19.047 -11.922 -13.68 1 96.5 213 ALA A N 1
ATOM 1654 C CA . ALA A 1 213 ? 19.25 -10.641 -13 1 96.5 213 ALA A CA 1
ATOM 1655 C C . ALA A 1 213 ? 17.953 -10.141 -12.375 1 96.5 213 ALA A C 1
ATOM 1657 O O . ALA A 1 213 ? 17.953 -9.188 -11.602 1 96.5 213 ALA A O 1
ATOM 1658 N N . CYS A 1 214 ? 16.844 -10.859 -12.594 1 98.12 214 CYS A N 1
ATOM 1659 C CA . CYS A 1 214 ? 15.547 -10.438 -12.086 1 98.12 214 CYS A CA 1
ATOM 1660 C C . CYS A 1 214 ? 15.234 -11.102 -10.758 1 98.12 214 CYS A C 1
ATOM 1662 O O . CYS A 1 214 ? 14.273 -10.727 -10.078 1 98.12 214 CYS A O 1
ATOM 1664 N N . GLN A 1 215 ? 16.031 -12.07 -10.359 1 97.81 215 GLN A N 1
ATOM 1665 C CA . GLN A 1 215 ? 15.719 -12.883 -9.188 1 97.81 215 GLN A CA 1
ATOM 1666 C C . GLN A 1 215 ? 16.938 -12.992 -8.266 1 97.81 215 GLN A C 1
ATOM 1668 O O . GLN A 1 215 ? 18.062 -13.086 -8.734 1 97.81 215 GLN A O 1
ATOM 1673 N N . TYR A 1 216 ? 16.672 -13.008 -6.895 1 96.25 216 TYR A N 1
ATOM 1674 C CA . TYR A 1 216 ? 17.828 -13.031 -6.004 1 96.25 216 TYR A CA 1
ATOM 1675 C C . TYR A 1 216 ? 18.141 -14.445 -5.539 1 96.25 216 TYR A C 1
ATOM 1677 O O . TYR A 1 216 ? 19.203 -14.711 -4.98 1 96.25 216 TYR A O 1
ATOM 1685 N N . ASP A 1 217 ? 17.203 -15.406 -5.789 1 94.81 217 ASP A N 1
ATOM 1686 C CA . ASP A 1 217 ? 17.438 -16.781 -5.383 1 94.81 217 ASP A CA 1
ATOM 1687 C C . ASP A 1 217 ? 16.938 -17.766 -6.434 1 94.81 217 ASP A C 1
ATOM 1689 O O . ASP A 1 217 ? 16.656 -18.922 -6.125 1 94.81 217 ASP A O 1
ATOM 1693 N N . GLY A 1 218 ? 16.703 -17.234 -7.629 1 95.81 218 GLY A N 1
ATOM 1694 C CA . GLY A 1 218 ? 16.203 -18.047 -8.727 1 95.81 218 GLY A CA 1
ATOM 1695 C C . GLY A 1 218 ? 14.695 -18.188 -8.734 1 95.81 218 GLY A C 1
ATOM 1696 O O . GLY A 1 218 ? 14.125 -18.781 -9.648 1 95.81 218 GLY A O 1
ATOM 1697 N N . LEU A 1 219 ? 14.055 -17.625 -7.672 1 96.38 219 LEU A N 1
ATOM 1698 C CA . LEU A 1 219 ? 12.609 -17.734 -7.551 1 96.38 219 LEU A CA 1
ATOM 1699 C C . LEU A 1 219 ? 11.984 -16.359 -7.289 1 96.38 219 LEU A C 1
ATOM 1701 O O . LEU A 1 219 ? 11.109 -15.922 -8.039 1 96.38 219 LEU A O 1
ATOM 1705 N N . HIS A 1 220 ? 12.5 -15.688 -6.266 1 98.06 220 HIS A N 1
ATOM 1706 C CA . HIS A 1 220 ? 11.945 -14.414 -5.82 1 98.06 220 HIS A CA 1
ATOM 1707 C C . HIS A 1 220 ? 12.586 -13.242 -6.559 1 98.06 220 HIS A C 1
ATOM 1709 O O . HIS A 1 220 ? 13.727 -13.344 -7.012 1 98.06 220 HIS A O 1
ATOM 1715 N N . PHE A 1 221 ? 11.859 -12.148 -6.613 1 98.62 221 PHE A N 1
ATOM 1716 C CA . PHE A 1 221 ? 12.289 -11.023 -7.441 1 98.62 221 PHE A CA 1
ATOM 1717 C C . PHE A 1 221 ? 13.141 -10.055 -6.633 1 98.62 221 PHE A C 1
ATOM 1719 O O . PHE A 1 221 ? 12.859 -9.797 -5.461 1 98.62 221 PHE A O 1
ATOM 1726 N N . ASN A 1 222 ? 14.211 -9.555 -7.285 1 98.06 222 ASN A N 1
ATOM 1727 C CA . ASN A 1 222 ? 14.891 -8.352 -6.816 1 98.06 222 ASN A CA 1
ATOM 1728 C C . ASN A 1 222 ? 14.305 -7.094 -7.453 1 98.06 222 ASN A C 1
ATOM 1730 O O . ASN A 1 222 ? 13.195 -7.121 -7.988 1 98.06 222 ASN A O 1
ATOM 1734 N N . GLN A 1 223 ? 14.969 -5.977 -7.344 1 98.19 223 GLN A N 1
ATOM 1735 C CA . GLN A 1 223 ? 14.438 -4.711 -7.844 1 98.19 223 GLN A CA 1
ATOM 1736 C C . GLN A 1 223 ? 14.156 -4.785 -9.344 1 98.19 223 GLN A C 1
ATOM 1738 O O . GLN A 1 223 ? 13.094 -4.355 -9.805 1 98.19 223 GLN A O 1
ATOM 1743 N N . LYS A 1 224 ? 15.117 -5.332 -10.078 1 98.38 224 LYS A N 1
ATOM 1744 C CA . LYS A 1 224 ? 14.938 -5.461 -11.523 1 98.38 224 LYS A CA 1
ATOM 1745 C C . LYS A 1 224 ? 13.734 -6.336 -11.852 1 98.38 224 LYS A C 1
ATOM 1747 O O . LYS A 1 224 ? 12.969 -6.023 -12.766 1 98.38 224 LYS A O 1
ATOM 1752 N N . GLY A 1 225 ? 13.57 -7.43 -11.148 1 98.75 225 GLY A N 1
ATOM 1753 C CA . GLY A 1 225 ? 12.422 -8.297 -11.352 1 98.75 225 GLY A CA 1
ATOM 1754 C C . GLY A 1 225 ? 11.102 -7.625 -11.039 1 98.75 225 GLY A C 1
ATOM 1755 O O . GLY A 1 225 ? 10.133 -7.773 -11.781 1 98.75 225 GLY A O 1
ATOM 1756 N N . ASN A 1 226 ? 11.078 -6.879 -9.945 1 98.81 226 ASN A N 1
ATOM 1757 C CA . ASN A 1 226 ? 9.852 -6.16 -9.594 1 98.81 226 ASN A CA 1
ATOM 1758 C C . ASN A 1 226 ? 9.508 -5.094 -10.633 1 98.81 226 ASN A C 1
ATOM 1760 O O . ASN A 1 226 ? 8.336 -4.863 -10.922 1 98.81 226 ASN A O 1
ATOM 1764 N N . GLU A 1 227 ? 10.5 -4.488 -11.172 1 98.62 227 GLU A N 1
ATOM 1765 C CA . GLU A 1 227 ? 10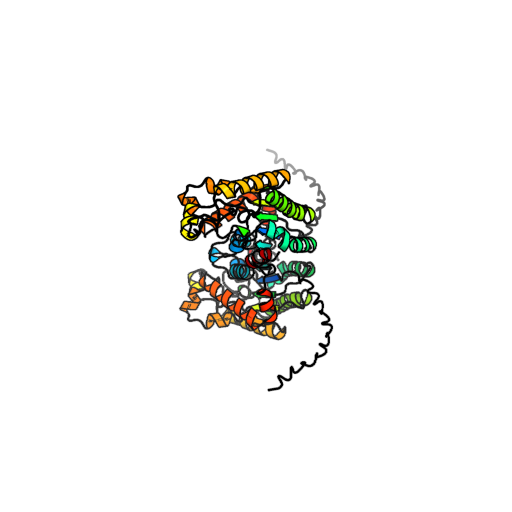.281 -3.52 -12.242 1 98.62 227 GLU A CA 1
ATOM 1766 C C . GLU A 1 227 ? 9.672 -4.188 -13.477 1 98.62 227 GLU A C 1
ATOM 1768 O O . GLU A 1 227 ? 8.766 -3.635 -14.102 1 98.62 227 GLU A O 1
ATOM 1773 N N . LEU A 1 228 ? 10.172 -5.336 -13.773 1 98.81 228 LEU A N 1
ATOM 1774 C CA . LEU A 1 228 ? 9.617 -6.102 -14.883 1 98.81 228 LEU A CA 1
ATOM 1775 C C . LEU A 1 228 ? 8.156 -6.453 -14.633 1 98.81 228 LEU A C 1
ATOM 1777 O O . LEU A 1 228 ? 7.312 -6.293 -15.516 1 98.81 228 LEU A O 1
ATOM 1781 N N . VAL A 1 229 ? 7.844 -6.883 -13.43 1 98.94 229 VAL A N 1
ATOM 1782 C CA . VAL A 1 229 ? 6.492 -7.293 -13.07 1 98.94 229 VAL A CA 1
ATOM 1783 C C . VAL A 1 229 ? 5.539 -6.109 -13.203 1 98.94 229 VAL A C 1
ATOM 1785 O O . VAL A 1 229 ? 4.523 -6.191 -13.898 1 98.94 229 VAL A O 1
ATOM 1788 N N . ILE A 1 230 ? 5.863 -4.965 -12.594 1 98.88 230 ILE A N 1
ATOM 1789 C CA . ILE A 1 230 ? 4.93 -3.846 -12.531 1 98.88 230 ILE A CA 1
ATOM 1790 C C . ILE A 1 230 ? 4.715 -3.277 -13.938 1 98.88 230 ILE A C 1
ATOM 1792 O O . ILE A 1 230 ? 3.605 -2.875 -14.289 1 98.88 230 ILE A O 1
ATOM 1796 N N . GLY A 1 231 ? 5.781 -3.262 -14.734 1 98.88 231 GLY A N 1
ATOM 1797 C CA . GLY A 1 231 ? 5.617 -2.822 -16.109 1 98.88 231 GLY A CA 1
ATOM 1798 C C . GLY A 1 231 ? 4.598 -3.641 -16.875 1 98.88 231 GLY A C 1
ATOM 1799 O O . GLY A 1 231 ? 3.732 -3.086 -17.562 1 98.88 231 GLY A O 1
ATOM 1800 N N . HIS A 1 232 ? 4.625 -4.922 -16.734 1 98.94 232 HIS A N 1
ATOM 1801 C CA . HIS A 1 232 ? 3.738 -5.801 -17.484 1 98.94 232 HIS A CA 1
ATOM 1802 C C . HIS A 1 232 ? 2.338 -5.816 -16.875 1 98.94 232 HIS A C 1
ATOM 1804 O O . HIS A 1 232 ? 1.347 -5.953 -17.594 1 98.94 232 HIS A O 1
ATOM 1810 N N . VAL A 1 233 ? 2.211 -5.645 -15.562 1 98.94 233 VAL A N 1
ATOM 1811 C CA . VAL A 1 233 ? 0.9 -5.582 -14.922 1 98.94 233 VAL A CA 1
ATOM 1812 C C . VAL A 1 233 ? 0.162 -4.328 -15.383 1 98.94 233 VAL A C 1
ATOM 1814 O O . VAL A 1 233 ? -1.005 -4.395 -15.773 1 98.94 233 VAL A O 1
ATOM 1817 N N . LEU A 1 234 ? 0.849 -3.191 -15.359 1 98.88 234 LEU A N 1
ATOM 1818 C CA . LEU A 1 234 ? 0.226 -1.945 -15.789 1 98.88 234 LEU A CA 1
ATOM 1819 C C . LEU A 1 234 ? -0.162 -2.012 -17.266 1 98.88 234 LEU A C 1
ATOM 1821 O O . LEU A 1 234 ? -1.25 -1.576 -17.641 1 98.88 234 LEU A O 1
ATOM 1825 N N . ALA A 1 235 ? 0.723 -2.592 -18.109 1 98.88 235 ALA A N 1
ATOM 1826 C CA . ALA A 1 235 ? 0.415 -2.75 -19.531 1 98.88 235 ALA A CA 1
ATOM 1827 C C . ALA A 1 235 ? -0.793 -3.662 -19.719 1 98.88 235 ALA A C 1
ATOM 1829 O O . ALA A 1 235 ? -1.638 -3.402 -20.578 1 98.88 235 ALA A O 1
ATOM 1830 N N . ALA A 1 236 ? -0.885 -4.723 -18.969 1 98.94 236 ALA A N 1
ATOM 1831 C CA . ALA A 1 236 ? -2.01 -5.648 -19.062 1 98.94 236 ALA A CA 1
ATOM 1832 C C . ALA A 1 236 ? -3.318 -4.965 -18.688 1 98.94 236 ALA A C 1
ATOM 1834 O O . ALA A 1 236 ? -4.348 -5.176 -19.328 1 98.94 236 ALA A O 1
ATOM 1835 N N . ILE A 1 237 ? -3.275 -4.129 -17.609 1 98.88 237 ILE A N 1
ATOM 1836 C CA . ILE A 1 237 ? -4.473 -3.41 -17.188 1 98.88 237 ILE A CA 1
ATOM 1837 C C . ILE A 1 237 ? -4.957 -2.508 -18.328 1 98.88 237 ILE A C 1
ATOM 1839 O O . ILE A 1 237 ? -6.148 -2.492 -18.641 1 98.88 237 ILE A O 1
ATOM 1843 N N . GLU A 1 238 ? -4.059 -1.832 -18.969 1 98.75 238 GLU A N 1
ATOM 1844 C CA . GLU A 1 238 ? -4.414 -0.919 -20.047 1 98.75 238 GLU A CA 1
ATOM 1845 C C . GLU A 1 238 ? -4.953 -1.68 -21.266 1 98.75 238 GLU A C 1
ATOM 1847 O O . GLU A 1 238 ? -5.926 -1.255 -21.891 1 98.75 238 GLU A O 1
ATOM 1852 N N . ARG A 1 239 ? -4.324 -2.779 -21.547 1 98.75 239 ARG A N 1
ATOM 1853 C CA . ARG A 1 239 ? -4.652 -3.525 -22.75 1 98.75 239 ARG A CA 1
ATOM 1854 C C . ARG A 1 239 ? -5.941 -4.324 -22.578 1 98.75 239 ARG A C 1
ATOM 1856 O O . ARG A 1 239 ? -6.812 -4.309 -23.438 1 98.75 239 ARG A O 1
ATOM 1863 N N . GLU A 1 240 ? -6.062 -4.996 -21.422 1 98.81 240 GLU A N 1
ATOM 1864 C CA . GLU A 1 240 ? -7.152 -5.945 -21.219 1 98.81 240 GLU A CA 1
ATOM 1865 C C . GLU A 1 240 ? -8.391 -5.254 -20.672 1 98.81 240 GLU A C 1
ATOM 1867 O O . GLU A 1 240 ? -9.508 -5.734 -20.844 1 98.81 240 GLU A O 1
ATOM 1872 N N . PHE A 1 241 ? -8.203 -4.121 -19.969 1 98.81 241 PHE A N 1
ATOM 1873 C CA . PHE A 1 241 ? -9.305 -3.459 -19.281 1 98.81 241 PHE A CA 1
ATOM 1874 C C . PHE A 1 241 ? -9.25 -1.952 -19.5 1 98.81 241 PHE A C 1
ATOM 1876 O O . PHE A 1 241 ? -9.133 -1.185 -18.547 1 98.81 241 PHE A O 1
ATOM 1883 N N . PRO A 1 242 ? -9.484 -1.484 -20.719 1 98.5 242 PRO A N 1
ATOM 1884 C CA . PRO A 1 242 ? -9.289 -0.066 -21.031 1 98.5 242 PRO A CA 1
ATOM 1885 C C . PRO A 1 242 ? -10.234 0.843 -20.25 1 98.5 242 PRO A C 1
ATOM 1887 O O . PRO A 1 242 ? -9.852 1.944 -19.844 1 98.5 242 PRO A O 1
ATOM 1890 N N . SER A 1 243 ? -11.453 0.434 -20 1 98.12 243 SER A N 1
ATOM 1891 C CA . SER A 1 243 ? -12.383 1.254 -19.234 1 98.12 243 SER A CA 1
ATOM 1892 C C . SER A 1 243 ? -11.938 1.391 -17.781 1 98.12 243 SER A C 1
ATOM 1894 O O . SER A 1 243 ? -12.016 2.477 -17.203 1 98.12 243 SER A O 1
ATOM 1896 N N . LEU A 1 244 ? -11.477 0.294 -17.234 1 98.31 244 LEU A N 1
ATOM 1897 C CA . LEU A 1 244 ? -10.945 0.351 -15.875 1 98.31 244 LEU A CA 1
ATOM 1898 C C . LEU A 1 244 ? -9.711 1.246 -15.812 1 98.31 244 LEU A C 1
ATOM 1900 O O . LEU A 1 244 ? -9.57 2.047 -14.883 1 98.31 244 LEU A O 1
ATOM 1904 N N . ALA A 1 245 ? -8.836 1.069 -16.812 1 98.69 245 ALA A N 1
ATOM 1905 C CA . ALA A 1 245 ? -7.617 1.875 -16.859 1 98.69 245 ALA A CA 1
ATOM 1906 C C . ALA A 1 245 ? -7.949 3.365 -16.844 1 98.69 245 ALA A C 1
ATOM 1908 O O . ALA A 1 245 ? -7.312 4.141 -16.125 1 98.69 245 ALA A O 1
ATOM 1909 N N . LYS A 1 246 ? -8.914 3.775 -17.594 1 98 246 LYS A N 1
ATOM 1910 C CA . LYS A 1 246 ? -9.344 5.168 -17.625 1 98 246 LYS A CA 1
ATOM 1911 C C . LYS A 1 246 ? -9.867 5.613 -16.266 1 98 246 LYS A C 1
ATOM 1913 O O . LYS A 1 246 ? -9.562 6.715 -15.797 1 98 246 LYS A O 1
ATOM 1918 N N . ARG A 1 247 ? -10.633 4.723 -15.648 1 97.38 247 ARG A N 1
ATOM 1919 C CA . ARG A 1 247 ? -11.156 5.004 -14.32 1 97.38 247 ARG A CA 1
ATOM 1920 C C . ARG A 1 247 ? -10.031 5.176 -13.312 1 97.38 247 ARG A C 1
ATOM 1922 O O . ARG A 1 247 ? -10.07 6.078 -12.469 1 97.38 247 ARG A O 1
ATOM 1929 N N . LEU A 1 248 ? -9.023 4.34 -13.406 1 98.19 248 LEU A N 1
ATOM 1930 C CA . LEU A 1 248 ? -7.918 4.359 -12.453 1 98.19 248 LEU A CA 1
ATOM 1931 C C . LEU A 1 248 ? -7.047 5.59 -12.664 1 98.19 248 LEU A C 1
ATOM 1933 O O . LEU A 1 248 ? -6.352 6.031 -11.742 1 98.19 248 LEU A O 1
ATOM 1937 N N . ASP A 1 249 ? -7.109 6.199 -13.836 1 96.94 249 ASP A N 1
ATOM 1938 C CA . ASP A 1 249 ? -6.297 7.371 -14.148 1 96.94 249 ASP A CA 1
ATOM 1939 C C . ASP A 1 249 ? -6.953 8.648 -13.633 1 96.94 249 ASP A C 1
ATOM 1941 O O . ASP A 1 249 ? -6.316 9.703 -13.57 1 96.94 249 ASP A O 1
ATOM 1945 N N . ALA A 1 250 ? -8.203 8.586 -13.273 1 96.44 250 ALA A N 1
ATOM 1946 C CA . ALA A 1 250 ? -8.93 9.758 -12.805 1 96.44 250 ALA A CA 1
ATOM 1947 C C . ALA A 1 250 ? -8.82 9.906 -11.289 1 96.44 250 ALA A C 1
ATOM 1949 O O . ALA A 1 250 ? -9.297 9.055 -10.539 1 96.44 250 ALA A O 1
ATOM 1950 N N . TRP A 1 251 ? -8.281 11.031 -10.906 1 96.69 251 TRP A N 1
ATOM 1951 C CA . TRP A 1 251 ? -8.148 11.289 -9.477 1 96.69 251 TRP A CA 1
ATOM 1952 C C . TRP A 1 251 ? -9.508 11.492 -8.82 1 96.69 251 TRP A C 1
ATOM 1954 O O . TRP A 1 251 ? -10.398 12.117 -9.406 1 96.69 251 TRP A O 1
ATOM 1964 N N . GLU A 1 252 ? -9.609 10.922 -7.609 1 96.44 252 GLU A N 1
ATOM 1965 C CA . GLU A 1 252 ? -10.852 11.078 -6.852 1 96.44 252 GLU A CA 1
ATOM 1966 C C . GLU A 1 252 ? -11.102 12.539 -6.504 1 96.44 252 GLU A C 1
ATOM 1968 O O . GLU A 1 252 ? -12.25 13 -6.52 1 96.44 252 GLU A O 1
ATOM 1973 N N . HIS A 1 253 ? -10.055 13.242 -6.082 1 96.88 253 HIS A N 1
ATOM 1974 C CA . HIS A 1 253 ? -10.109 14.656 -5.73 1 96.88 253 HIS A CA 1
ATOM 1975 C C . HIS A 1 253 ? -9.242 15.5 -6.664 1 96.88 253 HIS A C 1
ATOM 1977 O O . HIS A 1 253 ? -8.188 15.039 -7.117 1 96.88 253 HIS A O 1
ATOM 1983 N N . PRO A 1 254 ? -9.578 16.703 -6.914 1 96.31 254 PRO A N 1
ATOM 1984 C CA . PRO A 1 254 ? -8.828 17.531 -7.867 1 96.31 254 PRO A CA 1
ATOM 1985 C C . PRO A 1 254 ? -7.441 17.906 -7.359 1 96.31 254 PRO A C 1
ATOM 1987 O O . PRO A 1 254 ? -7.188 17.859 -6.152 1 96.31 254 PRO A O 1
ATOM 1990 N N . ASP A 1 255 ? -6.66 18.25 -8.336 1 96.25 255 ASP A N 1
ATOM 1991 C CA . ASP A 1 255 ? -5.395 18.891 -7.996 1 96.25 255 ASP A CA 1
ATOM 1992 C C . ASP A 1 255 ? -5.625 20.188 -7.234 1 96.25 255 ASP A C 1
ATOM 1994 O O . ASP A 1 255 ? -6.543 20.953 -7.551 1 96.25 255 ASP A O 1
ATOM 1998 N N . TYR A 1 256 ? -4.766 20.422 -6.238 1 95.5 256 TYR A N 1
ATOM 1999 C CA . TYR A 1 256 ? -4.988 21.609 -5.426 1 95.5 256 TYR A CA 1
ATOM 2000 C C . TYR A 1 256 ? -4.879 22.875 -6.27 1 95.5 256 TYR A C 1
ATOM 2002 O O . TYR A 1 256 ? -5.523 23.891 -5.969 1 95.5 256 TYR A O 1
ATOM 2010 N N . LEU A 1 257 ? -4.059 22.828 -7.289 1 93.44 257 LEU A N 1
ATOM 2011 C CA . LEU A 1 257 ? -3.887 24 -8.156 1 93.44 257 LEU A CA 1
ATOM 2012 C C . LEU A 1 257 ? -5.195 24.344 -8.852 1 93.44 257 LEU A C 1
ATOM 2014 O O . LEU A 1 257 ? -5.453 25.531 -9.125 1 93.44 257 LEU A O 1
ATOM 2018 N N . GLU A 1 258 ? -6.004 23.406 -9.188 1 93.06 258 GLU A N 1
ATOM 2019 C CA . GLU A 1 258 ? -7.309 23.625 -9.797 1 93.06 258 GLU A CA 1
ATOM 2020 C C . GLU A 1 258 ? -8.273 24.297 -8.82 1 93.06 258 GLU A C 1
ATOM 2022 O O . GLU A 1 258 ? -9.219 24.969 -9.227 1 93.06 258 GLU A O 1
ATOM 2027 N N . LEU A 1 259 ? -8.023 24.109 -7.562 1 92.25 259 LEU A N 1
ATOM 2028 C CA . LEU A 1 259 ? -8.922 24.594 -6.52 1 92.25 259 LEU A CA 1
ATOM 2029 C C . LEU A 1 259 ? -8.547 26.016 -6.094 1 92.25 259 LEU A C 1
ATOM 2031 O O . LEU A 1 259 ? -9.367 26.734 -5.527 1 92.25 259 LEU A O 1
ATOM 2035 N N . LEU A 1 260 ? -7.281 26.422 -6.234 1 87.06 260 LEU A N 1
ATOM 2036 C CA . LEU A 1 260 ? -6.801 27.75 -5.879 1 87.06 260 LEU A CA 1
ATOM 2037 C C . LEU A 1 260 ? -7.145 28.766 -6.965 1 87.06 260 LEU A C 1
ATOM 2039 O O . LEU A 1 260 ? -7.32 29.953 -6.684 1 87.06 260 LEU A O 1
ATOM 2043 N N . GLY A 1 261 ? -6.961 28.578 -8.281 1 70.25 261 GLY A N 1
ATOM 2044 C CA . GLY A 1 261 ? -7.289 29.484 -9.359 1 70.25 261 GLY A CA 1
ATOM 2045 C C . GLY A 1 261 ? -8.758 29.891 -9.383 1 70.25 261 GLY A C 1
ATOM 2046 O O . GLY A 1 261 ? -9.109 30.953 -9.898 1 70.25 261 GLY A O 1
ATOM 2047 N N . ASN A 1 262 ? -9.656 29.062 -9.031 1 53.72 262 ASN A N 1
ATOM 2048 C CA . ASN A 1 262 ? -11.078 29.391 -9.062 1 53.72 262 ASN A CA 1
ATOM 2049 C C . ASN A 1 262 ? -11.438 30.406 -7.988 1 53.72 262 ASN A C 1
ATOM 2051 O O . ASN A 1 262 ? -12.602 30.797 -7.859 1 53.72 262 ASN A O 1
ATOM 2055 N N . THR A 1 263 ? -10.617 30.812 -7.078 1 47.94 263 THR A N 1
ATOM 2056 C CA . THR A 1 263 ? -10.992 31.812 -6.078 1 47.94 263 THR A CA 1
ATOM 2057 C C . THR A 1 263 ? -10.898 33.219 -6.66 1 47.94 263 THR A C 1
ATOM 2059 O O . THR A 1 263 ? -11.398 34.188 -6.059 1 47.94 263 THR A O 1
ATOM 2062 N N . ASP A 1 264 ? -10.055 33.562 -7.586 1 39.28 264 ASP A N 1
ATOM 2063 C CA . ASP A 1 264 ? -10.062 34.938 -8.078 1 39.28 264 ASP A CA 1
ATOM 2064 C C . ASP A 1 264 ? -11.359 35.25 -8.805 1 39.28 264 ASP A C 1
ATOM 2066 O O . ASP A 1 264 ? -11.562 36.375 -9.273 1 39.28 264 ASP A O 1
ATOM 2070 N N . GLU A 1 265 ? -12.109 34.312 -9.32 1 36.12 265 GLU A N 1
ATOM 2071 C CA . GLU A 1 265 ? -13.266 34.844 -10.047 1 36.12 265 GLU A CA 1
ATOM 2072 C C . GLU A 1 265 ? -14.359 35.312 -9.086 1 36.12 265 GLU A C 1
ATOM 2074 O O . GLU A 1 265 ? -15.445 35.688 -9.516 1 36.12 265 GLU A O 1
ATOM 2079 N N . ASN A 1 266 ? -14.359 35.125 -7.715 1 31.92 266 ASN A N 1
ATOM 2080 C CA . ASN A 1 266 ? -15.383 35.969 -7.113 1 31.92 266 ASN A CA 1
ATOM 2081 C C . ASN A 1 266 ? -14.836 37.344 -6.754 1 31.92 266 ASN A C 1
ATOM 2083 O O . ASN A 1 266 ? -13.727 37.438 -6.234 1 31.92 266 ASN A O 1
ATOM 2087 N N . MET B 1 1 ? 14.789 -55.875 56.906 1 26.86 1 MET B N 1
ATOM 2088 C CA . MET B 1 1 ? 14.148 -54.562 56.719 1 26.86 1 MET B CA 1
ATOM 2089 C C . MET B 1 1 ? 13.047 -54.656 55.656 1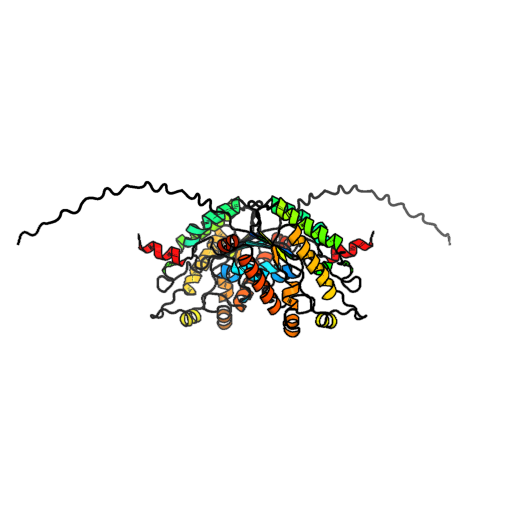 26.86 1 MET B C 1
ATOM 2091 O O . MET B 1 1 ? 13.273 -55.156 54.562 1 26.86 1 MET B O 1
ATOM 2095 N N . THR B 1 2 ? 11.742 -54.562 56.094 1 23.64 2 THR B N 1
ATOM 2096 C CA . THR B 1 2 ? 10.367 -54.75 55.656 1 23.64 2 THR B CA 1
ATOM 2097 C C . THR B 1 2 ? 10.023 -53.812 54.531 1 23.64 2 THR B C 1
ATOM 2099 O O . THR B 1 2 ? 10.219 -52.594 54.625 1 23.64 2 THR B O 1
ATOM 2102 N N . LEU B 1 3 ? 9.945 -54.375 53.281 1 22.91 3 LEU B N 1
ATOM 2103 C CA . LEU B 1 3 ? 9.641 -53.906 51.938 1 22.91 3 LEU B CA 1
ATOM 2104 C C . LEU B 1 3 ? 8.258 -53.281 51.875 1 22.91 3 LEU B C 1
ATOM 2106 O O . LEU B 1 3 ? 7.246 -53.969 51.875 1 22.91 3 LEU B O 1
ATOM 2110 N N . ARG B 1 4 ? 7.961 -52.156 52.781 1 23.94 4 ARG B N 1
ATOM 2111 C CA . ARG B 1 4 ? 6.719 -51.406 52.938 1 23.94 4 ARG B CA 1
ATOM 2112 C C . ARG B 1 4 ? 6.203 -50.906 51.562 1 23.94 4 ARG B C 1
ATOM 2114 O O . ARG B 1 4 ? 6.863 -50.125 50.906 1 23.94 4 ARG B O 1
ATOM 2121 N N . ARG B 1 5 ? 5.523 -51.688 50.812 1 24.2 5 ARG B N 1
ATOM 2122 C CA . ARG B 1 5 ? 4.93 -51.562 49.469 1 24.2 5 ARG B CA 1
ATOM 2123 C C . ARG B 1 5 ? 3.963 -50.375 49.438 1 24.2 5 ARG B C 1
ATOM 2125 O O . ARG B 1 5 ? 2.844 -50.469 49.938 1 24.2 5 ARG B O 1
ATOM 2132 N N . LEU B 1 6 ? 4.441 -49.156 49.906 1 28.36 6 LEU B N 1
ATOM 2133 C CA . LEU B 1 6 ? 3.512 -48.062 50.094 1 28.36 6 LEU B CA 1
ATOM 2134 C C . LEU B 1 6 ? 2.664 -47.812 48.844 1 28.36 6 LEU B C 1
ATOM 2136 O O . LEU B 1 6 ? 3.193 -47.719 47.75 1 28.36 6 LEU B O 1
ATOM 2140 N N . LEU B 1 7 ? 1.448 -48.344 48.844 1 29.39 7 LEU B N 1
ATOM 2141 C CA . LEU B 1 7 ? 0.371 -48.281 47.875 1 29.39 7 LEU B CA 1
ATOM 2142 C C . LEU B 1 7 ? 0.042 -46.844 47.469 1 29.39 7 LEU B C 1
ATOM 2144 O O . LEU B 1 7 ? -0.215 -46.031 48.344 1 29.39 7 LEU B O 1
ATOM 2148 N N . PRO B 1 8 ? 0.593 -46.344 46.375 1 29.25 8 PRO B N 1
ATOM 2149 C CA . PRO B 1 8 ? 0.49 -44.938 45.969 1 29.25 8 PRO B CA 1
ATOM 2150 C C . PRO B 1 8 ? -0.957 -44.469 45.844 1 29.25 8 PRO B C 1
ATOM 2152 O O . PRO B 1 8 ? -1.85 -45.281 45.562 1 29.25 8 PRO B O 1
ATOM 2155 N N . GLN B 1 9 ? -1.369 -43.438 46.625 1 28.25 9 GLN B N 1
ATOM 2156 C CA . GLN B 1 9 ? -2.607 -42.688 46.781 1 28.25 9 GLN B CA 1
ATOM 2157 C C . GLN B 1 9 ? -3.15 -42.25 45.438 1 28.25 9 GLN B C 1
ATOM 2159 O O . GLN B 1 9 ? -2.416 -41.656 44.625 1 28.25 9 GLN B O 1
ATOM 2164 N N . ARG B 1 10 ? -4.18 -42.844 44.969 1 29.88 10 ARG B N 1
ATOM 2165 C CA . ARG B 1 10 ? -4.973 -42.594 43.75 1 29.88 10 ARG B CA 1
ATOM 2166 C C . ARG B 1 10 ? -5.551 -41.188 43.75 1 29.88 10 ARG B C 1
ATOM 2168 O O . ARG B 1 10 ? -6.34 -40.844 44.6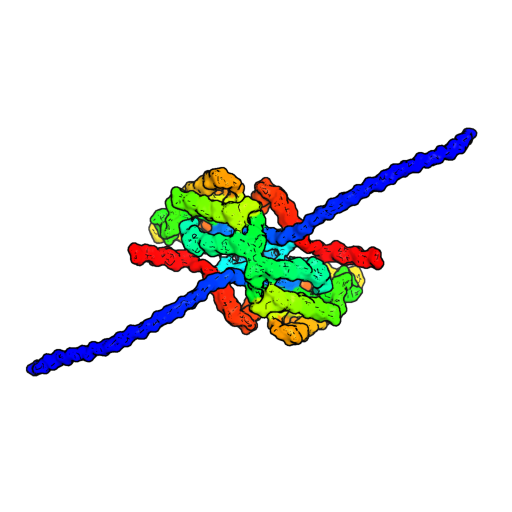25 1 29.88 10 ARG B O 1
ATOM 2175 N N . GLY B 1 11 ? -4.711 -40.156 43.406 1 26.89 11 GLY B N 1
ATOM 2176 C CA . GLY B 1 11 ? -5.215 -38.812 43.312 1 26.89 11 GLY B CA 1
ATOM 2177 C C . GLY B 1 11 ? -6.438 -38.688 42.438 1 26.89 11 GLY B C 1
ATOM 2178 O O . GLY B 1 11 ? -6.477 -39.25 41.344 1 26.89 11 GLY B O 1
ATOM 2179 N N . ILE B 1 12 ? -7.57 -38.656 42.938 1 29.55 12 ILE B N 1
ATOM 2180 C CA . ILE B 1 12 ? -8.859 -38.406 42.312 1 29.55 12 ILE B CA 1
ATOM 2181 C C . ILE B 1 12 ? -8.781 -37.156 41.406 1 29.55 12 ILE B C 1
ATOM 2183 O O . ILE B 1 12 ? -8.523 -36.062 41.906 1 29.55 12 ILE B O 1
ATOM 2187 N N . SER B 1 13 ? -8.273 -37.344 40.25 1 27.06 13 SER B N 1
ATOM 2188 C CA . SER B 1 13 ? -8.242 -36.25 39.281 1 27.06 13 SER B CA 1
ATOM 2189 C C . SER B 1 13 ? -9.641 -35.688 39 1 27.06 13 SER B C 1
ATOM 2191 O O . SER B 1 13 ? -10.539 -36.438 38.594 1 27.06 13 SER B O 1
ATOM 2193 N N . PHE B 1 14 ? -10.078 -34.719 39.812 1 31.84 14 PHE B N 1
ATOM 2194 C CA . PHE B 1 14 ? -11.289 -34 39.469 1 31.84 14 PHE B CA 1
ATOM 2195 C C . PHE B 1 14 ? -11.219 -33.469 38.031 1 31.84 14 PHE B C 1
ATOM 2197 O O . PHE B 1 14 ? -10.266 -32.75 37.688 1 31.84 14 PHE B O 1
ATOM 2204 N N . PHE B 1 15 ? -11.883 -34.125 37.188 1 33.41 15 PHE B N 1
ATOM 2205 C CA . PHE B 1 15 ? -12.148 -33.625 35.812 1 33.41 15 PHE B CA 1
ATOM 2206 C C . PHE B 1 15 ? -12.883 -32.281 35.875 1 33.41 15 PHE B C 1
ATOM 2208 O O . PHE B 1 15 ? -14.039 -32.219 36.281 1 33.41 15 PHE B O 1
ATOM 2215 N N . THR B 1 16 ? -12.172 -31.266 36.312 1 31.42 16 THR B N 1
ATOM 2216 C CA . THR B 1 16 ? -12.859 -30.016 36.062 1 31.42 16 THR B CA 1
ATOM 2217 C C . THR B 1 16 ? -13.258 -29.875 34.594 1 31.42 16 THR B C 1
ATOM 2219 O O . THR B 1 16 ? -12.438 -30.125 33.688 1 31.42 16 THR B O 1
ATOM 2222 N N . THR B 1 17 ? -14.539 -30.016 34.312 1 33.31 17 THR B N 1
ATOM 2223 C CA . THR B 1 17 ? -15.172 -29.656 33.062 1 33.31 17 THR B CA 1
ATOM 2224 C C . THR B 1 17 ? -14.766 -28.25 32.625 1 33.31 17 THR B C 1
ATOM 2226 O O . THR B 1 17 ? -15.062 -27.266 33.312 1 33.31 17 THR B O 1
ATOM 2229 N N . SER B 1 18 ? -13.555 -28.125 32.156 1 31.84 18 SER B N 1
ATOM 2230 C CA . SER B 1 18 ? -13.281 -26.844 31.531 1 31.84 18 SER B CA 1
ATOM 2231 C C . SER B 1 18 ? -14.359 -26.469 30.5 1 31.84 18 SER B C 1
ATOM 2233 O O . SER B 1 18 ? -14.656 -27.266 29.609 1 31.84 18 SER B O 1
ATOM 2235 N N . THR B 1 19 ? -15.438 -25.875 30.969 1 33.75 19 THR B N 1
ATOM 2236 C CA . THR B 1 19 ? -16.297 -25.172 30.031 1 33.75 19 THR B CA 1
ATOM 2237 C C . THR B 1 19 ? -15.453 -24.359 29.047 1 33.75 19 THR B C 1
ATOM 2239 O O . THR B 1 19 ? -14.727 -23.438 29.453 1 33.75 19 THR B O 1
ATOM 2242 N N . GLY B 1 20 ? -14.938 -25.078 28.125 1 32.5 20 GLY B N 1
ATOM 2243 C CA . GLY B 1 20 ? -14.336 -24.328 27.047 1 32.5 20 GLY B CA 1
ATOM 2244 C C . GLY B 1 20 ? -15.195 -23.156 26.578 1 32.5 20 GLY B C 1
ATOM 2245 O O . GLY B 1 20 ? -16.312 -23.359 26.125 1 32.5 20 GLY B O 1
ATOM 2246 N N . SER B 1 21 ? -15.141 -22.062 27.359 1 31.8 21 SER B N 1
ATOM 2247 C CA . SER B 1 21 ? -15.672 -20.844 26.75 1 31.8 21 SER B CA 1
ATOM 2248 C C . SER B 1 21 ? -15.328 -20.781 25.266 1 31.8 21 SER B C 1
ATOM 2250 O O . SER B 1 21 ? -14.164 -20.922 24.891 1 31.8 21 SER B O 1
ATOM 2252 N N . ARG B 1 22 ? -16.234 -21.312 24.578 1 32.47 22 ARG B N 1
ATOM 2253 C CA . ARG B 1 22 ? -16.125 -20.938 23.172 1 32.47 22 ARG B CA 1
ATOM 2254 C C . ARG B 1 22 ? -15.812 -19.453 23.016 1 32.47 22 ARG B C 1
ATOM 2256 O O . ARG B 1 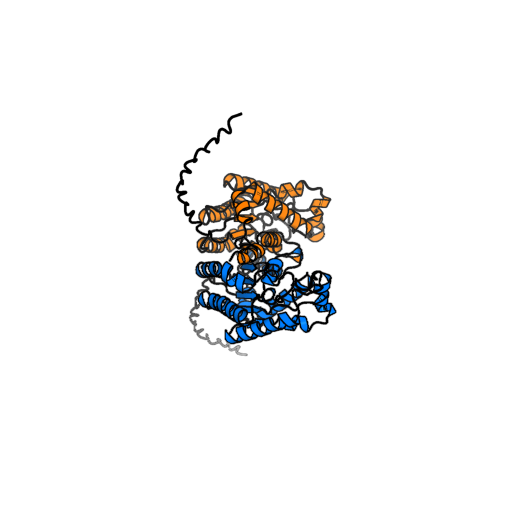22 ? -16.703 -18.609 23.203 1 32.47 22 ARG B O 1
ATOM 2263 N N . THR B 1 23 ? -14.734 -19.062 23.516 1 32.84 23 THR B N 1
ATOM 2264 C CA . THR B 1 23 ? -14.461 -17.734 23 1 32.84 23 THR B CA 1
ATOM 2265 C C . THR B 1 23 ? -14.852 -17.625 21.531 1 32.84 23 THR B C 1
ATOM 2267 O O . THR B 1 23 ? -14.375 -18.406 20.703 1 32.84 23 THR B O 1
ATOM 2270 N N . ALA B 1 24 ? -16.125 -17.5 21.281 1 34.41 24 ALA B N 1
ATOM 2271 C CA . ALA B 1 24 ? -16.469 -17.047 19.938 1 34.41 24 ALA B CA 1
ATOM 2272 C C . ALA B 1 24 ? -15.352 -16.172 19.359 1 34.41 24 ALA B C 1
ATOM 2274 O O . ALA B 1 24 ? -15.141 -15.047 19.797 1 34.41 24 ALA B O 1
ATOM 2275 N N . SER B 1 25 ? -14.227 -16.703 19.203 1 37.5 25 SER B N 1
ATOM 2276 C CA . SER B 1 25 ? -13.305 -15.875 18.422 1 37.5 25 SER B CA 1
ATOM 2277 C C . SER B 1 25 ? -14.016 -15.195 17.266 1 37.5 25 SER B C 1
ATOM 2279 O O . SER B 1 25 ? -14.328 -15.836 16.25 1 37.5 25 SER B O 1
ATOM 2281 N N . ALA B 1 26 ? -15.148 -14.68 17.391 1 40.34 26 ALA B N 1
ATOM 2282 C CA . ALA B 1 26 ? -15.734 -13.844 16.344 1 40.34 26 ALA B CA 1
ATOM 2283 C C . ALA B 1 26 ? -14.656 -13.234 15.461 1 40.34 26 ALA B C 1
ATOM 2285 O O . ALA B 1 26 ? -13.875 -12.391 15.914 1 40.34 26 ALA B O 1
ATOM 2286 N N . THR B 1 27 ? -14.016 -13.914 14.57 1 50 27 THR B N 1
ATOM 2287 C CA . THR B 1 27 ? -12.922 -13.578 13.664 1 50 27 THR B CA 1
ATOM 2288 C C . THR B 1 27 ? -13.047 -12.141 13.18 1 50 27 THR B C 1
ATOM 2290 O O . THR B 1 27 ? -13.969 -11.805 12.438 1 50 27 THR B O 1
ATOM 2293 N N . SER B 1 28 ? -12.75 -11.141 14.039 1 62.31 28 SER B N 1
ATOM 2294 C CA . SER B 1 28 ? -12.695 -9.719 13.711 1 62.31 28 SER B CA 1
ATOM 2295 C C . SER B 1 28 ? -12.102 -9.492 12.328 1 62.31 28 SER B C 1
ATOM 2297 O O . SER B 1 28 ? -11.273 -10.281 11.867 1 62.31 28 SER B O 1
ATOM 2299 N N . LEU B 1 29 ? -12.859 -8.758 11.422 1 79.94 29 LEU B N 1
ATOM 2300 C CA . LEU B 1 29 ? -12.391 -8.375 10.094 1 79.94 29 LEU B CA 1
ATOM 2301 C C . LEU B 1 29 ? -10.992 -7.773 10.156 1 79.94 29 LEU B C 1
ATOM 2303 O O . LEU B 1 29 ? -10.586 -7.254 11.203 1 79.94 29 LEU B O 1
ATOM 2307 N N . ARG B 1 30 ? -10.203 -8.062 9.25 1 92.56 30 ARG B N 1
ATOM 2308 C CA . ARG B 1 30 ? -8.859 -7.52 9.086 1 92.56 30 ARG B CA 1
ATOM 2309 C C . ARG B 1 30 ? -8.844 -6.02 9.359 1 92.56 30 ARG B C 1
ATOM 2311 O O . ARG B 1 30 ? -9.648 -5.273 8.812 1 92.56 30 ARG B O 1
ATOM 2318 N N . PRO B 1 31 ? -8.016 -5.594 10.352 1 96.88 31 PRO B N 1
ATOM 2319 C CA . PRO B 1 31 ? -7.984 -4.164 10.672 1 96.88 31 PRO B CA 1
ATOM 2320 C C . PRO B 1 31 ? -7.574 -3.305 9.477 1 96.88 31 PRO B C 1
ATOM 2322 O O . PRO B 1 31 ? -6.742 -3.723 8.672 1 96.88 31 PRO B O 1
ATOM 2325 N N . LYS B 1 32 ? -8.141 -2.127 9.453 1 97.38 32 LYS B N 1
ATOM 2326 C CA . LYS B 1 32 ? -7.82 -1.104 8.461 1 97.38 32 LYS B CA 1
ATOM 2327 C C . LYS B 1 32 ? -7.082 0.067 9.102 1 97.38 32 LYS B C 1
ATOM 2329 O O . LYS B 1 32 ? -7.461 0.533 10.18 1 97.38 32 LYS B O 1
ATOM 2334 N N . LEU B 1 33 ? -5.953 0.453 8.492 1 98.81 33 LEU B N 1
ATOM 2335 C CA . LEU B 1 33 ? -5.211 1.651 8.867 1 98.81 33 LEU B CA 1
ATOM 2336 C C . LEU B 1 33 ? -5.441 2.771 7.859 1 98.81 33 LEU B C 1
ATOM 2338 O O . LEU B 1 33 ? -5.02 2.666 6.703 1 98.81 33 LEU B O 1
ATOM 2342 N N . LEU B 1 34 ? -6.113 3.834 8.328 1 98.88 34 LEU B N 1
ATOM 2343 C CA . LEU B 1 34 ? -6.438 4.965 7.465 1 98.88 34 LEU B CA 1
ATOM 2344 C C . LEU B 1 34 ? -5.457 6.109 7.676 1 98.88 34 LEU B C 1
ATOM 2346 O O . LEU B 1 34 ? -5.266 6.57 8.805 1 98.88 34 LEU B O 1
ATOM 2350 N N . LEU B 1 35 ? -4.801 6.539 6.57 1 98.94 35 LEU B N 1
ATOM 2351 C CA . LEU B 1 35 ? -3.809 7.605 6.637 1 98.94 35 LEU B CA 1
ATOM 2352 C C . LEU B 1 35 ? -4.293 8.844 5.898 1 98.94 35 LEU B C 1
ATOM 2354 O O . LEU B 1 35 ? -4.465 8.82 4.676 1 98.94 35 LEU B O 1
ATOM 2358 N N . LEU B 1 36 ? -4.582 9.906 6.633 1 98.94 36 LEU B N 1
ATOM 2359 C CA . LEU B 1 36 ? -5.039 11.188 6.098 1 98.94 36 LEU B CA 1
ATOM 2360 C C . LEU B 1 36 ? -3.895 12.195 6.051 1 98.94 36 LEU B C 1
ATOM 2362 O O . LEU B 1 36 ? -3.172 12.359 7.035 1 98.94 36 LEU B O 1
ATOM 2366 N N . GLY B 1 37 ? -3.744 12.812 4.898 1 98.88 37 GLY B N 1
ATOM 2367 C CA . GLY B 1 37 ? -2.678 13.797 4.855 1 98.88 37 GLY B CA 1
ATOM 2368 C C . GLY B 1 37 ? -2.592 14.523 3.525 1 98.88 37 GLY B C 1
ATOM 2369 O O . GLY B 1 37 ? -3.578 14.602 2.789 1 98.88 37 GLY B O 1
ATOM 2370 N N . ASP B 1 38 ? -1.484 15.156 3.312 1 98.75 38 ASP B N 1
ATOM 2371 C CA . ASP B 1 38 ? -1.208 15.953 2.119 1 98.75 38 ASP B CA 1
ATOM 2372 C C . ASP B 1 38 ? -0.144 15.281 1.25 1 98.75 38 ASP B C 1
ATOM 2374 O O . ASP B 1 38 ? -0.184 14.07 1.031 1 98.75 38 ASP B O 1
ATOM 2378 N N . SER B 1 39 ? 0.813 16.047 0.729 1 98.69 39 SER B N 1
ATOM 2379 C CA . SER B 1 39 ? 1.852 15.516 -0.143 1 98.69 39 SER B CA 1
ATOM 2380 C C . SER B 1 39 ? 2.768 14.555 0.614 1 98.69 39 SER B C 1
ATOM 2382 O O . SER B 1 39 ? 3.303 13.609 0.032 1 98.69 39 SER B O 1
ATOM 2384 N N . LEU B 1 40 ? 3.006 14.82 1.882 1 98.88 40 LEU B N 1
ATOM 2385 C CA . LEU B 1 40 ? 3.893 13.969 2.668 1 98.88 40 LEU B CA 1
ATOM 2386 C C . LEU B 1 40 ? 3.324 12.562 2.787 1 98.88 40 LEU B C 1
ATOM 2388 O O . LEU B 1 40 ? 4.074 11.578 2.758 1 98.88 40 LEU B O 1
ATOM 2392 N N . THR B 1 41 ? 2 12.484 2.92 1 98.94 41 THR B N 1
ATOM 2393 C CA . THR B 1 41 ? 1.324 11.188 2.979 1 98.94 41 THR B CA 1
ATOM 2394 C C . THR B 1 41 ? 1.221 10.57 1.587 1 98.94 41 THR B C 1
ATOM 2396 O O . THR B 1 41 ? 1.48 9.383 1.411 1 98.94 41 THR B O 1
ATOM 2399 N N . GLN B 1 42 ? 0.868 11.406 0.575 1 98.88 42 GLN B N 1
ATOM 2400 C CA . GLN B 1 42 ? 0.794 10.891 -0.79 1 98.88 42 GLN B CA 1
ATOM 2401 C C . GLN B 1 42 ? 2.145 10.352 -1.247 1 98.88 42 GLN B C 1
ATOM 2403 O O . GLN B 1 42 ? 2.234 9.219 -1.731 1 98.88 42 GLN B O 1
ATOM 2408 N N . GLU B 1 43 ? 3.215 11.125 -1.02 1 98.75 43 GLU B N 1
ATOM 2409 C CA . GLU B 1 43 ? 4.547 10.711 -1.449 1 98.75 43 GLU B CA 1
ATOM 2410 C C . GLU B 1 43 ? 5.078 9.57 -0.589 1 98.75 43 GLU B C 1
ATOM 2412 O O . GLU B 1 43 ? 6.008 8.867 -0.988 1 98.75 43 GLU B O 1
ATOM 2417 N N . GLY B 1 44 ? 4.453 9.414 0.575 1 98.88 44 GLY B N 1
ATOM 2418 C CA . GLY B 1 44 ? 4.805 8.289 1.424 1 98.88 44 GLY B CA 1
ATOM 2419 C C . GLY B 1 44 ? 4.539 6.945 0.771 1 98.88 44 GLY B C 1
ATOM 2420 O O . GLY B 1 44 ? 5.043 5.914 1.227 1 98.88 44 GLY B O 1
ATOM 2421 N N . THR B 1 45 ? 3.799 6.934 -0.292 1 98.88 45 THR B N 1
ATOM 2422 C CA . THR B 1 45 ? 3.508 5.684 -0.983 1 98.88 45 THR B CA 1
ATOM 2423 C C . THR B 1 45 ? 4.602 5.363 -2 1 98.88 45 THR B C 1
ATOM 2425 O O . THR B 1 45 ? 4.637 4.262 -2.551 1 98.88 45 THR B O 1
ATOM 2428 N N . ASP B 1 46 ? 5.531 6.234 -2.252 1 98.69 46 ASP B N 1
ATOM 2429 C CA . ASP B 1 46 ? 6.547 6.07 -3.287 1 98.69 46 ASP B CA 1
ATOM 2430 C C . ASP B 1 46 ? 7.66 5.129 -2.824 1 98.69 46 ASP B C 1
ATOM 2432 O O . ASP B 1 46 ? 8.469 5.492 -1.971 1 98.69 46 ASP B O 1
ATOM 2436 N N . PRO B 1 47 ? 7.77 3.955 -3.428 1 98.38 47 PRO B N 1
ATOM 2437 C CA . PRO B 1 47 ? 8.82 3.035 -2.99 1 98.38 47 PRO B CA 1
ATOM 2438 C C . PRO B 1 47 ? 10.219 3.514 -3.375 1 98.38 47 PRO B C 1
ATOM 2440 O O . PRO B 1 47 ? 11.203 3.139 -2.73 1 98.38 47 PRO B O 1
ATOM 2443 N N . ASP B 1 48 ? 10.32 4.422 -4.375 1 97.38 48 ASP B N 1
ATOM 2444 C CA . ASP B 1 48 ? 11.625 4.918 -4.793 1 97.38 48 ASP B CA 1
ATOM 2445 C C . ASP B 1 48 ? 12.227 5.84 -3.732 1 97.38 48 ASP B C 1
ATOM 2447 O O 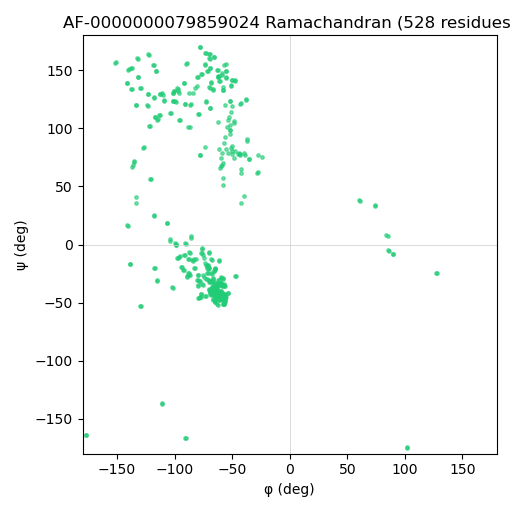. ASP B 1 48 ? 13.445 6.027 -3.684 1 97.38 48 ASP B O 1
ATOM 2451 N N . LEU B 1 49 ? 11.375 6.293 -2.885 1 97.88 49 LEU B N 1
ATOM 2452 C CA . LEU B 1 49 ? 11.82 7.156 -1.791 1 97.88 49 LEU B CA 1
ATOM 2453 C C . LEU B 1 49 ? 11.852 6.387 -0.475 1 97.88 49 LEU B C 1
ATOM 2455 O O . LEU B 1 49 ? 12.078 6.973 0.585 1 97.88 49 LEU B O 1
ATOM 2459 N N . GLY B 1 50 ? 11.57 5.07 -0.554 1 98.06 50 GLY B N 1
ATOM 2460 C CA . GLY B 1 50 ? 11.367 4.371 0.706 1 98.06 50 GLY B CA 1
ATOM 2461 C C . GLY B 1 50 ? 10.211 4.926 1.519 1 98.06 50 GLY B C 1
ATOM 2462 O O . GLY B 1 50 ? 10.281 4.98 2.748 1 98.06 50 GLY B O 1
ATOM 2463 N N . GLY B 1 51 ? 9.156 5.312 0.87 1 98.75 51 GLY B N 1
ATOM 2464 C CA . GLY B 1 51 ? 8.055 6.031 1.481 1 98.75 51 GLY B CA 1
ATOM 2465 C C . GLY B 1 51 ? 7.539 5.375 2.748 1 98.75 51 GLY B C 1
ATOM 2466 O O . GLY B 1 51 ? 7.391 4.152 2.801 1 98.75 51 GLY B O 1
ATOM 2467 N N . TRP B 1 52 ? 7.184 6.207 3.725 1 98.94 52 TRP B N 1
ATOM 2468 C CA . TRP B 1 52 ? 6.789 5.707 5.039 1 98.94 52 TRP B CA 1
ATOM 2469 C C . TRP B 1 52 ? 5.48 4.926 4.953 1 98.94 52 TRP B C 1
ATOM 2471 O O . TRP B 1 52 ? 5.277 3.963 5.695 1 98.94 52 TRP B O 1
ATOM 2481 N N . VAL B 1 53 ? 4.59 5.305 4.031 1 98.94 53 VAL B N 1
ATOM 2482 C CA . VAL B 1 53 ? 3.332 4.594 3.836 1 98.94 53 VAL B CA 1
ATOM 2483 C C . VAL B 1 53 ? 3.605 3.213 3.248 1 98.94 53 VAL B C 1
ATOM 2485 O O . VAL B 1 53 ? 3.018 2.219 3.686 1 98.94 53 VAL B O 1
ATOM 2488 N N . ALA B 1 54 ? 4.508 3.174 2.268 1 98.88 54 ALA B N 1
ATOM 2489 C CA . ALA B 1 54 ? 4.887 1.892 1.68 1 98.88 54 ALA B CA 1
ATOM 2490 C C . ALA B 1 54 ? 5.508 0.969 2.725 1 98.88 54 ALA B C 1
ATOM 2492 O O . ALA B 1 54 ? 5.203 -0.226 2.766 1 98.88 54 ALA B O 1
ATOM 2493 N N . GLN B 1 55 ? 6.34 1.546 3.553 1 98.88 55 GLN B N 1
ATOM 2494 C CA . GLN B 1 55 ? 6.977 0.77 4.613 1 98.88 55 GLN B CA 1
ATOM 2495 C C . GLN B 1 55 ? 5.949 0.262 5.617 1 98.88 55 GLN B C 1
ATOM 2497 O O . GLN B 1 55 ? 6.02 -0.885 6.062 1 98.88 55 GLN B O 1
ATOM 2502 N N . LEU B 1 56 ? 5.035 1.099 5.953 1 98.94 56 LEU B N 1
ATOM 2503 C CA . LEU B 1 56 ? 3.977 0.713 6.875 1 98.94 56 LEU B CA 1
ATOM 2504 C C . LEU B 1 56 ? 3.137 -0.422 6.297 1 98.94 56 LEU B C 1
ATOM 2506 O O . LEU B 1 56 ? 2.811 -1.38 7.004 1 98.94 56 LEU B O 1
ATOM 2510 N N . GLN B 1 57 ? 2.768 -0.319 5.055 1 98.62 57 GLN B N 1
ATOM 2511 C CA . GLN B 1 57 ? 1.995 -1.358 4.379 1 98.62 57 GLN B CA 1
ATOM 2512 C C . GLN B 1 57 ? 2.75 -2.684 4.371 1 98.62 57 GLN B C 1
ATOM 2514 O O . GLN B 1 57 ? 2.164 -3.74 4.617 1 98.62 57 GLN B O 1
ATOM 2519 N N . HIS B 1 58 ? 3.998 -2.594 4.07 1 98.75 58 HIS B N 1
ATOM 2520 C CA . HIS B 1 58 ? 4.801 -3.811 4.031 1 98.75 58 HIS B CA 1
ATOM 2521 C C . HIS B 1 58 ? 4.863 -4.473 5.406 1 98.75 58 HIS B C 1
ATOM 2523 O O . HIS B 1 58 ? 4.711 -5.688 5.52 1 98.75 58 HIS B O 1
ATOM 2529 N N . ARG B 1 59 ? 5.023 -3.643 6.434 1 98.69 59 ARG B N 1
ATOM 2530 C CA . ARG B 1 59 ? 5.141 -4.137 7.801 1 98.69 59 ARG B CA 1
ATOM 2531 C C . ARG B 1 59 ? 3.91 -4.953 8.195 1 98.69 59 ARG B C 1
ATOM 2533 O O . ARG B 1 59 ? 4.023 -5.949 8.906 1 98.69 59 ARG B O 1
ATOM 2540 N N . TYR B 1 60 ? 2.76 -4.52 7.707 1 98.62 60 TYR B N 1
ATOM 2541 C CA . TYR B 1 60 ? 1.527 -5.129 8.195 1 98.62 60 TYR B CA 1
ATOM 2542 C C . TYR B 1 60 ? 0.773 -5.816 7.059 1 98.62 60 TYR B C 1
ATOM 2544 O O . TYR B 1 60 ? -0.444 -6 7.137 1 98.62 60 TYR B O 1
ATOM 2552 N N . THR B 1 61 ? 1.433 -6.238 5.992 1 98.31 61 THR B N 1
ATOM 2553 C CA . THR B 1 61 ? 0.785 -6.758 4.789 1 98.31 61 THR B CA 1
ATOM 2554 C C . THR B 1 61 ? 0.047 -8.062 5.094 1 98.31 61 THR B C 1
ATOM 2556 O O . THR B 1 61 ? -0.937 -8.391 4.43 1 98.31 61 THR B O 1
ATOM 2559 N N . ARG B 1 62 ? 0.401 -8.773 6.211 1 98.19 62 ARG B N 1
ATOM 2560 C CA . ARG B 1 62 ? -0.214 -10.055 6.547 1 98.19 62 ARG B CA 1
ATOM 2561 C C . ARG B 1 62 ? -1.307 -9.875 7.594 1 98.19 62 ARG B C 1
ATOM 2563 O O . ARG B 1 62 ? -1.984 -10.844 7.957 1 98.19 62 ARG B O 1
ATOM 2570 N N . SER B 1 63 ? -1.529 -8.609 8.047 1 98 63 SER B N 1
ATOM 2571 C CA . SER B 1 63 ? -2.402 -8.492 9.211 1 98 63 SER B CA 1
ATOM 2572 C C . SER B 1 63 ? -3.365 -7.32 9.062 1 98 63 SER B C 1
ATOM 2574 O O . SER B 1 63 ? -4.371 -7.242 9.773 1 98 63 SER B O 1
ATOM 2576 N N . ALA B 1 64 ? -3.061 -6.387 8.109 1 98.31 64 ALA B N 1
ATOM 2577 C CA . ALA B 1 64 ? -3.9 -5.195 8.023 1 98.31 64 ALA B CA 1
ATOM 2578 C C . ALA B 1 64 ? -3.922 -4.645 6.602 1 98.31 64 ALA B C 1
ATOM 2580 O O . ALA B 1 64 ? -3.057 -4.973 5.789 1 98.31 64 ALA B O 1
ATOM 2581 N N . ASP B 1 65 ? -4.969 -3.914 6.312 1 97.69 65 ASP B N 1
ATOM 2582 C CA . ASP B 1 65 ? -5.051 -3.131 5.082 1 97.69 65 ASP B CA 1
ATOM 2583 C C . ASP B 1 65 ? -4.742 -1.659 5.348 1 97.69 65 ASP B C 1
ATOM 2585 O O . ASP B 1 65 ? -5.242 -1.076 6.312 1 97.69 65 ASP B O 1
ATOM 2589 N N . VAL B 1 66 ? -3.877 -1.085 4.523 1 98.56 66 VAL B N 1
ATOM 2590 C CA . VAL B 1 66 ? -3.57 0.338 4.621 1 98.56 66 VAL B CA 1
ATOM 2591 C C . VAL B 1 66 ? -4.332 1.106 3.545 1 98.56 66 VAL B C 1
ATOM 2593 O O . VAL B 1 66 ? -4.254 0.77 2.361 1 98.56 66 VAL B O 1
ATOM 2596 N N . VAL B 1 67 ? -5.109 2.066 3.98 1 98.12 67 VAL B N 1
ATOM 2597 C CA . VAL B 1 67 ? -5.887 2.938 3.105 1 98.12 67 VAL B CA 1
ATOM 2598 C C . VAL B 1 67 ? -5.348 4.363 3.182 1 98.12 67 VAL B C 1
ATOM 2600 O O . VAL B 1 67 ? -5.191 4.914 4.273 1 98.12 67 VAL B O 1
ATOM 2603 N N . VAL B 1 68 ? -5.086 4.949 2.014 1 98.75 68 VAL B N 1
ATOM 2604 C CA . VAL B 1 68 ? -4.352 6.207 1.997 1 98.75 68 VAL B CA 1
ATOM 2605 C C . VAL B 1 68 ? -5.223 7.309 1.393 1 98.75 68 VAL B C 1
ATOM 2607 O O . VAL B 1 68 ? -5.793 7.133 0.312 1 98.75 68 VAL B O 1
ATOM 2610 N N . ARG B 1 69 ? -5.359 8.359 2.129 1 98.69 69 ARG B N 1
ATOM 2611 C CA . ARG B 1 69 ? -5.957 9.602 1.649 1 98.69 69 ARG B CA 1
ATOM 2612 C C . ARG B 1 69 ? -4.973 10.766 1.761 1 98.69 69 ARG B C 1
ATOM 2614 O O . ARG B 1 69 ? -5.254 11.766 2.424 1 98.69 69 ARG B O 1
ATOM 2621 N N . GLY B 1 70 ? -3.805 10.562 1.115 1 98.81 70 GLY B N 1
ATOM 2622 C CA . GLY B 1 70 ? -2.83 11.633 0.953 1 98.81 70 GLY B CA 1
ATOM 2623 C C . GLY B 1 70 ? -3.084 12.492 -0.271 1 98.81 70 GLY B C 1
ATOM 2624 O O . GLY B 1 70 ? -3.094 11.984 -1.397 1 98.81 70 GLY B O 1
ATOM 2625 N N . LEU B 1 71 ? -3.293 13.766 -0.048 1 98.69 71 LEU B N 1
ATOM 2626 C CA . LEU B 1 71 ? -3.688 14.656 -1.133 1 98.69 71 LEU B CA 1
ATOM 2627 C C . LEU B 1 71 ? -2.688 15.797 -1.291 1 98.69 71 LEU B C 1
ATOM 2629 O O . LEU B 1 71 ? -2.738 16.781 -0.551 1 98.69 71 LEU B O 1
ATOM 2633 N N . TYR B 1 72 ? -1.834 15.648 -2.301 1 98.5 72 TYR B N 1
ATOM 2634 C CA . TYR B 1 72 ? -0.725 16.562 -2.551 1 98.5 72 TYR B CA 1
ATOM 2635 C C . TYR B 1 72 ? -1.209 18 -2.596 1 98.5 72 TYR B C 1
ATOM 2637 O O . TYR B 1 72 ? -2.143 18.328 -3.334 1 98.5 72 TYR B O 1
ATOM 2645 N N . GLY B 1 73 ? -0.667 18.859 -1.772 1 98.19 73 GLY B N 1
ATOM 2646 C CA . GLY B 1 73 ? -0.902 20.281 -1.81 1 98.19 73 GLY B CA 1
ATOM 2647 C C . GLY B 1 73 ? -2.082 20.719 -0.959 1 98.19 73 GLY B C 1
ATOM 2648 O O . GLY B 1 73 ? -2.289 21.922 -0.741 1 98.19 73 GLY B O 1
ATOM 2649 N N . TYR B 1 74 ? -2.832 19.812 -0.438 1 98.69 74 TYR B N 1
ATOM 2650 C CA . TYR B 1 74 ? -4.039 20.156 0.299 1 98.69 74 TYR B CA 1
ATOM 2651 C C . TYR B 1 74 ? -3.693 20.766 1.651 1 98.69 74 TYR B C 1
ATOM 2653 O O . TYR B 1 74 ? -2.938 20.188 2.43 1 98.69 74 TYR B O 1
ATOM 2661 N N . SER B 1 75 ? -4.172 21.984 1.926 1 98.75 75 SER B N 1
ATOM 2662 C CA . SER B 1 75 ? -4.285 22.484 3.287 1 98.75 75 SER B CA 1
ATOM 2663 C C . SER B 1 75 ? -5.504 21.906 3.996 1 98.75 75 SER B C 1
ATOM 2665 O O . SER B 1 75 ? -6.324 21.234 3.377 1 98.75 75 SER B O 1
ATOM 2667 N N . THR B 1 76 ? -5.578 22.141 5.309 1 98.88 76 THR B N 1
ATOM 2668 C CA . THR B 1 76 ? -6.746 21.656 6.047 1 98.88 76 THR B CA 1
ATOM 2669 C C . THR B 1 76 ? -8.023 22.266 5.477 1 98.88 76 THR B C 1
ATOM 2671 O O . THR B 1 76 ? -9.07 21.609 5.461 1 98.88 76 THR B O 1
ATOM 2674 N N . GLU B 1 77 ? -7.934 23.516 4.984 1 98.56 77 GLU B N 1
ATOM 2675 C CA . GLU B 1 77 ? -9.109 24.156 4.414 1 98.56 77 GLU B CA 1
ATOM 2676 C C . GLU B 1 77 ? -9.586 23.438 3.154 1 98.56 77 GLU B C 1
ATOM 2678 O O . GLU B 1 77 ? -10.773 23.156 3.006 1 98.56 77 GLU B O 1
ATOM 2683 N N . ILE B 1 78 ? -8.688 23.156 2.303 1 98.56 78 ILE B N 1
ATOM 2684 C CA . ILE B 1 78 ? -9.023 22.438 1.075 1 98.56 78 ILE B CA 1
ATOM 2685 C C . ILE B 1 78 ? -9.508 21.031 1.412 1 98.56 78 ILE B C 1
ATOM 2687 O O . ILE B 1 78 ? -10.477 20.547 0.825 1 98.56 78 ILE B O 1
ATOM 2691 N N . PHE B 1 79 ? -8.898 20.375 2.377 1 98.81 79 PHE B N 1
ATOM 2692 C CA . PHE B 1 79 ? -9.266 19.031 2.777 1 98.81 79 PHE B CA 1
ATOM 2693 C C . PHE B 1 79 ? -10.703 18.984 3.291 1 98.81 79 PHE B C 1
ATOM 2695 O O . PHE B 1 79 ? -11.492 18.125 2.875 1 98.81 79 PHE B O 1
ATOM 2702 N N . VAL B 1 80 ? -11.047 19.922 4.168 1 98.81 80 VAL B N 1
ATOM 2703 C CA . VAL B 1 80 ? -12.375 19.938 4.77 1 98.81 80 VAL B CA 1
ATOM 2704 C C . VAL B 1 80 ? -13.43 20.188 3.695 1 98.81 80 VAL B C 1
ATOM 2706 O O . VAL B 1 80 ? -14.484 19.547 3.68 1 98.81 80 VAL B O 1
ATOM 2709 N N . LYS B 1 81 ? -13.094 21.016 2.758 1 98 81 LYS B N 1
ATOM 2710 C CA . LYS B 1 81 ? -14.07 21.422 1.754 1 98 81 LYS B CA 1
ATOM 2711 C C . LYS B 1 81 ? -14.234 20.344 0.678 1 98 81 LYS B C 1
ATOM 2713 O O . LYS B 1 81 ? -15.352 20.078 0.222 1 98 81 LYS B O 1
ATOM 2718 N N . HIS B 1 82 ? -13.148 19.688 0.348 1 97.31 82 HIS B N 1
ATOM 2719 C CA . HIS B 1 82 ? -13.203 18.922 -0.896 1 97.31 82 HIS B CA 1
ATOM 2720 C C . HIS B 1 82 ? -13.031 17.422 -0.636 1 97.31 82 HIS B C 1
ATOM 2722 O O . HIS B 1 82 ? -13.438 16.594 -1.454 1 97.31 82 HIS B O 1
ATOM 2728 N N . ALA B 1 83 ? -12.461 17.047 0.506 1 98.12 83 ALA B N 1
ATOM 2729 C CA . ALA B 1 83 ? -12.148 15.633 0.713 1 98.12 83 ALA B CA 1
ATOM 2730 C C . ALA B 1 83 ? -12.969 15.047 1.861 1 98.12 83 ALA B C 1
ATOM 2732 O O . ALA B 1 83 ? -13.336 13.875 1.833 1 98.12 83 ALA B O 1
ATOM 2733 N N . LEU B 1 84 ? -13.297 15.875 2.865 1 98.56 84 LEU B N 1
ATOM 2734 C CA . LEU B 1 84 ? -13.906 15.391 4.098 1 98.56 84 LEU B CA 1
ATOM 2735 C C . LEU B 1 84 ? -15.297 14.82 3.826 1 98.56 84 LEU B C 1
ATOM 2737 O O . LEU B 1 84 ? -15.68 13.805 4.41 1 98.56 84 LEU B O 1
ATOM 2741 N N . PRO B 1 85 ? -16.109 15.406 2.914 1 97.56 85 PRO B N 1
ATOM 2742 C CA . PRO B 1 85 ? -17.422 14.82 2.648 1 97.56 85 PRO B CA 1
ATOM 2743 C C . PRO B 1 85 ? -17.344 13.391 2.125 1 97.56 85 PRO B C 1
ATOM 2745 O O . PRO B 1 85 ? -18.094 12.523 2.574 1 97.56 85 PRO B O 1
ATOM 2748 N N . ASN B 1 86 ? -16.438 13.156 1.224 1 96.38 86 ASN B N 1
ATOM 2749 C CA . ASN B 1 86 ? -16.25 11.805 0.705 1 96.38 86 ASN B CA 1
ATOM 2750 C C . ASN B 1 86 ? -15.695 10.867 1.769 1 96.38 86 ASN B C 1
ATOM 2752 O O . ASN B 1 86 ? -16.062 9.695 1.816 1 96.38 86 ASN B O 1
ATOM 2756 N N . LEU B 1 87 ? -14.812 11.398 2.578 1 97.19 87 LEU B N 1
ATOM 2757 C CA . LEU B 1 87 ? -14.266 10.594 3.662 1 97.19 87 LEU B CA 1
ATOM 2758 C C . LEU B 1 87 ? -15.367 10.148 4.617 1 97.19 87 LEU B C 1
ATOM 2760 O O . LEU B 1 87 ? -15.383 8.992 5.051 1 97.19 87 LEU B O 1
ATOM 2764 N N . ARG B 1 88 ? -16.219 11.055 4.938 1 97.12 88 ARG B N 1
ATOM 2765 C CA . ARG B 1 88 ? -17.328 10.719 5.812 1 97.12 88 ARG B CA 1
ATOM 2766 C C . ARG B 1 88 ? -18.172 9.594 5.223 1 97.12 88 ARG B C 1
ATOM 2768 O O . ARG B 1 88 ? -18.562 8.664 5.934 1 97.12 88 ARG B O 1
ATOM 2775 N N . LYS B 1 89 ? -18.406 9.664 3.963 1 94.81 89 LYS B N 1
ATOM 2776 C CA . LYS B 1 89 ? -19.156 8.609 3.279 1 94.81 89 LYS B CA 1
ATOM 2777 C C . LYS B 1 89 ? -18.422 7.277 3.338 1 94.81 89 LYS B C 1
ATOM 2779 O O . LYS B 1 89 ? -19.031 6.238 3.602 1 94.81 89 LYS B O 1
ATOM 2784 N N . ASP B 1 90 ? -17.141 7.316 3.1 1 94.12 90 ASP B N 1
ATOM 2785 C CA . ASP B 1 90 ? -16.344 6.102 3.201 1 94.12 90 ASP B CA 1
ATOM 2786 C C . ASP B 1 90 ? -16.453 5.48 4.59 1 94.12 90 ASP B C 1
ATOM 2788 O O . ASP B 1 90 ? -16.781 4.297 4.719 1 94.12 90 ASP B O 1
ATOM 2792 N N . LEU B 1 91 ? -16.234 6.281 5.566 1 96.06 91 LEU B N 1
ATOM 2793 C CA . LEU B 1 91 ? -16.219 5.805 6.945 1 96.06 91 LEU B CA 1
ATOM 2794 C C . LEU B 1 91 ? -17.562 5.199 7.328 1 96.06 91 LEU B C 1
ATOM 2796 O O . LEU B 1 91 ? -17.625 4.184 8.023 1 96.06 91 LEU B O 1
ATOM 2800 N N . SER B 1 92 ? -18.625 5.73 6.789 1 93.69 92 SER B N 1
ATOM 2801 C CA . SER B 1 92 ? -19.953 5.262 7.141 1 93.69 92 SER B CA 1
ATOM 2802 C C . SER B 1 92 ? -20.328 4.02 6.34 1 93.69 92 SER B C 1
ATOM 2804 O O . SER B 1 92 ? -21.219 3.264 6.746 1 93.69 92 SER B O 1
ATOM 2806 N N . SER B 1 93 ? -19.656 3.814 5.238 1 91.69 93 SER B N 1
ATOM 2807 C CA . SER B 1 93 ? -20.047 2.715 4.359 1 91.69 93 SER B CA 1
ATOM 2808 C C . SER B 1 93 ? -19.234 1.46 4.656 1 91.69 93 SER B C 1
ATOM 2810 O O . SER B 1 93 ? -19.609 0.356 4.262 1 91.69 93 SER B O 1
ATOM 2812 N N . TRP B 1 94 ? -18.078 1.63 5.336 1 91.62 94 TRP B N 1
ATOM 2813 C CA . TRP B 1 94 ? -17.219 0.481 5.594 1 91.62 94 TRP B CA 1
ATOM 2814 C C . TRP B 1 94 ? -17.859 -0.471 6.594 1 91.62 94 TRP B C 1
ATOM 2816 O O . TRP B 1 94 ? -18.453 -0.034 7.586 1 91.62 94 TRP B O 1
ATOM 2826 N N . PRO B 1 95 ? -17.828 -1.806 6.301 1 88.81 95 PRO B N 1
ATOM 2827 C CA . PRO B 1 95 ? -18.406 -2.766 7.246 1 88.81 95 PRO B CA 1
ATOM 2828 C C . PRO B 1 95 ? -17.797 -2.658 8.641 1 88.81 95 PRO B C 1
ATOM 2830 O O . PRO B 1 95 ? -18.484 -2.838 9.641 1 88.81 95 PRO B O 1
ATOM 2833 N N . GLU B 1 96 ? -16.516 -2.371 8.625 1 90.19 96 GLU B N 1
ATOM 2834 C CA . GLU B 1 96 ? -15.82 -2.07 9.875 1 90.19 96 GLU B CA 1
ATOM 2835 C C . GLU B 1 96 ? -15.023 -0.772 9.766 1 90.19 96 GLU B C 1
ATOM 2837 O O . GLU B 1 96 ? -14.336 -0.541 8.766 1 90.19 96 GLU B O 1
ATOM 2842 N N . PRO B 1 97 ? -15.18 -0.014 10.797 1 94.94 97 PRO B N 1
ATOM 2843 C CA . PRO B 1 97 ? -14.375 1.211 10.805 1 94.94 97 PRO B CA 1
ATOM 2844 C C . PRO B 1 97 ? -12.883 0.933 10.898 1 94.94 97 PRO B C 1
ATOM 2846 O O . PRO B 1 97 ? -12.477 -0.17 11.281 1 94.94 97 PRO B O 1
ATOM 2849 N N . PRO B 1 98 ? -12.07 1.939 10.523 1 98 98 PRO B N 1
ATOM 2850 C CA . PRO B 1 98 ? -10.633 1.741 10.703 1 98 98 PRO B CA 1
ATOM 2851 C C . PRO B 1 98 ? -10.234 1.554 12.172 1 98 98 PRO B C 1
ATOM 2853 O O . PRO B 1 98 ? -10.828 2.176 13.055 1 98 98 PRO B O 1
ATOM 2856 N N . ALA B 1 99 ? -9.242 0.7 12.32 1 98.19 99 ALA B N 1
ATOM 2857 C CA . ALA B 1 99 ? -8.703 0.474 13.656 1 98.19 99 ALA B CA 1
ATOM 2858 C C . ALA B 1 99 ? -7.754 1.595 14.062 1 98.19 99 ALA B C 1
ATOM 2860 O O . ALA B 1 99 ? -7.555 1.849 15.25 1 98.19 99 ALA B O 1
ATOM 2861 N N . PHE B 1 100 ? -7.184 2.197 13.062 1 98.88 100 PHE B N 1
ATOM 2862 C CA . PHE B 1 100 ? -6.195 3.254 13.242 1 98.88 100 PHE B CA 1
ATOM 2863 C C . PHE B 1 100 ? -6.387 4.355 12.203 1 98.88 100 PHE B C 1
ATOM 2865 O O . PHE B 1 100 ? -6.672 4.074 11.039 1 98.88 100 PHE B O 1
ATOM 2872 N N . VAL B 1 101 ? -6.25 5.613 12.688 1 98.94 101 VAL B N 1
ATOM 2873 C CA . VAL B 1 101 ? -6.277 6.758 11.781 1 98.94 101 VAL B CA 1
ATOM 2874 C C . VAL B 1 101 ? -5.125 7.703 12.109 1 98.94 101 VAL B C 1
ATOM 2876 O O . VAL B 1 101 ? -4.988 8.156 13.25 1 98.94 101 VAL B O 1
ATOM 2879 N N . ALA B 1 102 ? -4.273 7.918 11.148 1 99 102 ALA B N 1
ATOM 2880 C CA . ALA B 1 102 ? -3.289 8.992 11.273 1 99 102 ALA B CA 1
ATOM 2881 C C . ALA B 1 102 ? -3.76 10.25 10.547 1 99 102 ALA B C 1
ATOM 2883 O O . ALA B 1 102 ? -4.312 10.164 9.445 1 99 102 ALA B O 1
ATOM 2884 N N . VAL B 1 103 ? -3.631 11.375 11.188 1 99 103 VAL B N 1
ATOM 2885 C CA . VAL B 1 103 ? -3.965 12.672 10.609 1 99 103 VAL B CA 1
ATOM 2886 C C . VAL B 1 103 ? -2.713 13.539 10.531 1 99 103 VAL B C 1
ATOM 2888 O O . VAL B 1 103 ? -2.178 13.961 11.555 1 99 103 VAL B O 1
ATOM 2891 N N . TRP B 1 104 ? -2.248 13.75 9.336 1 98.94 104 TRP B N 1
ATOM 2892 C CA . TRP B 1 104 ? -1.024 14.523 9.133 1 98.94 104 TRP B CA 1
ATOM 2893 C C . TRP B 1 104 ? -1.252 15.656 8.141 1 98.94 104 TRP B C 1
ATOM 2895 O O . TRP B 1 104 ? -0.93 15.531 6.957 1 98.94 104 TRP B O 1
ATOM 2905 N N . LEU B 1 105 ? -1.777 16.781 8.672 1 98.88 105 LEU B N 1
ATOM 2906 C CA . LEU B 1 105 ? -2.043 18 7.922 1 98.88 105 LEU B CA 1
ATOM 2907 C C . LEU B 1 105 ? -1.505 19.219 8.664 1 98.88 105 LEU B C 1
ATOM 2909 O O . LEU B 1 105 ? -1.253 19.156 9.867 1 98.88 105 LEU B O 1
ATOM 2913 N N . GLY B 1 106 ? -1.306 20.344 7.957 1 98.81 106 GLY B N 1
ATOM 2914 C CA . GLY B 1 106 ? -0.887 21.594 8.586 1 98.81 106 GLY B CA 1
ATOM 2915 C C . GLY B 1 106 ? 0.341 22.203 7.938 1 98.81 106 GLY B C 1
ATOM 2916 O O . GLY B 1 106 ? 0.571 23.406 8.047 1 98.81 106 GLY B O 1
ATOM 2917 N N . GLY B 1 107 ? 1.182 21.344 7.254 1 98.56 107 GLY B N 1
ATOM 2918 C CA . GLY B 1 107 ? 2.344 21.875 6.562 1 98.56 107 GLY B CA 1
ATOM 2919 C C . GLY B 1 107 ? 1.991 22.938 5.535 1 98.56 107 GLY B C 1
ATOM 2920 O O . GLY B 1 107 ? 2.553 24.031 5.551 1 98.56 107 GLY B O 1
ATOM 2921 N N . ASN B 1 108 ? 1.016 22.609 4.699 1 98.38 108 ASN B N 1
ATOM 2922 C CA . ASN B 1 108 ? 0.603 23.562 3.664 1 98.38 108 ASN B CA 1
ATOM 2923 C C . ASN B 1 108 ? -0.119 24.766 4.258 1 98.38 108 ASN B C 1
ATOM 2925 O O . ASN B 1 108 ? 0 25.875 3.748 1 98.38 108 ASN B O 1
ATOM 2929 N N . ASP B 1 109 ? -0.808 24.594 5.34 1 98.75 109 ASP B N 1
ATOM 2930 C CA . ASP B 1 109 ? -1.51 25.656 6.043 1 98.75 109 ASP B CA 1
ATOM 2931 C C . ASP B 1 109 ? -0.54 26.75 6.488 1 98.75 109 ASP B C 1
ATOM 2933 O O . ASP B 1 109 ? -0.913 27.922 6.574 1 98.75 109 ASP B O 1
ATOM 2937 N N . SER B 1 110 ? 0.679 26.391 6.723 1 98.44 110 SER B N 1
ATOM 2938 C CA . SER B 1 110 ? 1.677 27.297 7.305 1 98.44 110 SER B CA 1
ATOM 2939 C C . SER B 1 110 ? 2.352 28.141 6.234 1 98.44 110 SER B C 1
ATOM 2941 O O . SER B 1 110 ? 3.328 28.844 6.512 1 98.44 110 SER B O 1
ATOM 2943 N N . ALA B 1 111 ? 1.834 28.031 5.004 1 96.75 111 ALA B N 1
ATOM 2944 C CA . ALA B 1 111 ? 2.393 28.906 3.967 1 96.75 111 ALA B CA 1
ATOM 2945 C C . ALA B 1 111 ? 2.416 30.359 4.422 1 96.75 111 ALA B C 1
ATOM 2947 O O . ALA B 1 111 ? 1.475 30.828 5.066 1 96.75 111 ALA B O 1
ATOM 2948 N N . LEU B 1 112 ? 3.547 30.969 4.105 1 93.38 112 LEU B N 1
ATOM 2949 C CA . LEU B 1 112 ? 3.65 32.375 4.418 1 93.38 112 LEU B CA 1
ATOM 2950 C C . LEU B 1 112 ? 2.738 33.219 3.51 1 93.38 112 LEU B C 1
ATOM 2952 O O . LEU B 1 112 ? 2.189 32.688 2.537 1 93.38 112 LEU B O 1
ATOM 2956 N N . LEU B 1 113 ? 2.555 34.406 3.955 1 91 113 LEU B N 1
ATOM 2957 C CA . LEU B 1 113 ? 1.586 35.25 3.266 1 91 113 LEU B CA 1
ATOM 2958 C C . LEU B 1 113 ? 2.152 35.75 1.945 1 91 113 LEU B C 1
ATOM 2960 O O . LEU B 1 113 ? 1.421 36.312 1.126 1 91 113 LEU B O 1
ATOM 2964 N N . SER B 1 114 ? 3.375 35.562 1.765 1 83 114 SER B N 1
ATOM 2965 C CA . SER B 1 114 ? 4.039 35.875 0.505 1 83 114 SER B CA 1
ATOM 2966 C C . SER B 1 114 ? 4.719 34.656 -0.083 1 83 114 SER B C 1
ATOM 2968 O O . SER B 1 114 ? 4.797 33.594 0.569 1 83 114 SER B O 1
ATOM 2970 N N . GLY B 1 115 ? 5.055 34.688 -1.351 1 79.5 115 GLY B N 1
ATOM 2971 C CA . GLY B 1 115 ? 5.719 33.594 -2 1 79.5 115 GLY B CA 1
ATOM 2972 C C . GLY B 1 115 ? 4.785 32.75 -2.861 1 79.5 115 GLY B C 1
ATOM 2973 O O . GLY B 1 115 ? 3.586 33.031 -2.941 1 79.5 115 GLY B O 1
ATOM 2974 N N . TYR B 1 116 ? 5.285 31.641 -3.416 1 79.62 116 TYR B N 1
ATOM 2975 C CA . TYR B 1 116 ? 4.637 30.859 -4.461 1 79.62 116 TYR B CA 1
ATOM 2976 C C . TYR B 1 116 ? 3.408 30.141 -3.922 1 79.62 116 TYR B C 1
ATOM 2978 O O . TYR B 1 116 ? 2.395 30.016 -4.613 1 79.62 116 TYR B O 1
ATOM 2986 N N . GLU B 1 117 ? 3.445 29.75 -2.613 1 88.19 117 GLU B N 1
ATOM 2987 C CA . GLU B 1 117 ? 2.387 28.922 -2.064 1 88.19 117 GLU B CA 1
ATOM 2988 C C . GLU B 1 117 ? 1.475 29.703 -1.135 1 88.19 117 GLU B C 1
ATOM 2990 O O . GLU B 1 117 ? 0.755 29.125 -0.317 1 88.19 117 GLU B O 1
ATOM 2995 N N . ALA B 1 118 ? 1.496 31 -1.22 1 91.25 118 ALA B N 1
ATOM 2996 C CA . ALA B 1 118 ? 0.779 31.875 -0.295 1 91.25 118 ALA B CA 1
ATOM 2997 C C . ALA B 1 118 ? -0.716 31.562 -0.295 1 91.25 118 ALA B C 1
ATOM 2999 O O . ALA B 1 118 ? -1.384 31.703 0.732 1 91.25 118 ALA B O 1
ATOM 3000 N N . ALA B 1 119 ? -1.243 31.094 -1.385 1 92.62 119 ALA B N 1
ATOM 3001 C CA . ALA B 1 119 ? -2.67 30.828 -1.526 1 92.62 119 ALA B CA 1
ATOM 3002 C C . ALA B 1 119 ? -3.098 29.656 -0.633 1 92.62 119 ALA B C 1
ATOM 3004 O O . ALA B 1 119 ? -4.289 29.469 -0.382 1 92.62 119 ALA B O 1
ATOM 3005 N N . LEU B 1 120 ? -2.188 28.922 -0.106 1 96.19 120 LEU B N 1
ATOM 3006 C CA . LEU B 1 120 ? -2.482 27.766 0.732 1 96.19 120 LEU B CA 1
ATOM 3007 C C . LEU B 1 120 ? -2.631 28.172 2.193 1 96.19 120 LEU B C 1
ATOM 3009 O O . LEU B 1 120 ? -3.123 27.391 3.016 1 96.19 120 LEU B O 1
ATOM 3013 N N . HIS B 1 121 ? -2.225 29.391 2.473 1 97.81 121 HIS B N 1
ATOM 3014 C CA . HIS B 1 121 ? -2.188 29.828 3.861 1 97.81 121 HIS B CA 1
ATOM 3015 C C . HIS B 1 121 ? -3.562 29.719 4.512 1 97.81 121 HIS B C 1
ATOM 3017 O O . HIS B 1 121 ? -4.566 30.125 3.932 1 97.81 121 HIS B O 1
ATOM 3023 N N . VAL B 1 122 ? -3.564 29.125 5.723 1 98.69 122 VAL B N 1
ATOM 3024 C CA . VAL B 1 122 ? -4.75 29.062 6.57 1 98.69 122 VAL B CA 1
ATOM 3025 C C . VAL B 1 122 ? -4.449 29.688 7.93 1 98.69 122 VAL B C 1
ATOM 3027 O O . VAL B 1 122 ? -3.57 29.219 8.656 1 98.69 122 VAL B O 1
ATOM 3030 N N . PRO B 1 123 ? -5.168 30.766 8.312 1 98.69 123 PRO B N 1
ATOM 3031 C CA . PRO B 1 123 ? -4.934 31.344 9.633 1 98.69 123 PRO B CA 1
ATOM 3032 C C . PRO B 1 123 ? -5.082 30.328 10.766 1 98.69 123 PRO B C 1
ATOM 3034 O O . PRO B 1 123 ? -5.914 29.422 10.68 1 98.69 123 PRO B O 1
ATOM 3037 N N . ILE B 1 124 ? -4.352 30.484 11.875 1 98.75 124 ILE B N 1
ATOM 3038 C CA . ILE B 1 124 ? -4.23 29.516 12.961 1 98.75 124 ILE B CA 1
ATOM 3039 C C . ILE B 1 124 ? -5.617 29.172 13.5 1 98.75 124 ILE B C 1
ATOM 3041 O O . ILE B 1 124 ? -5.953 28 13.688 1 98.75 124 ILE B O 1
ATOM 3045 N N . PRO B 1 125 ? -6.551 30.156 13.734 1 98.81 125 PRO B N 1
ATOM 3046 C CA . PRO B 1 125 ? -7.871 29.781 14.25 1 98.81 125 PRO B CA 1
ATOM 3047 C C . PRO B 1 125 ? -8.633 28.859 13.297 1 98.81 125 PRO B C 1
ATOM 3049 O O . PRO B 1 125 ? -9.305 27.922 13.742 1 98.81 125 PRO B O 1
ATOM 3052 N N . LYS B 1 126 ? -8.516 29.156 12.039 1 98.81 126 LYS B N 1
ATOM 3053 C CA . LYS B 1 126 ? -9.195 28.312 11.047 1 98.81 126 LYS B CA 1
ATOM 3054 C C . LYS B 1 126 ? -8.547 26.938 10.953 1 98.81 126 LYS B C 1
ATOM 3056 O O . LYS B 1 126 ? -9.242 25.922 10.82 1 98.81 126 LYS B O 1
ATOM 3061 N N . TYR B 1 127 ? -7.262 26.922 11.016 1 98.88 127 TYR B N 1
ATOM 3062 C CA . TYR B 1 127 ? -6.535 25.656 11.047 1 98.88 127 TYR B CA 1
ATOM 3063 C C . TYR B 1 127 ? -7 24.781 12.211 1 98.88 127 TYR B C 1
ATOM 3065 O O . TYR B 1 127 ? -7.289 23.609 12.031 1 98.88 127 TYR B O 1
ATOM 3073 N N . ARG B 1 128 ? -7.078 25.375 13.352 1 98.94 128 ARG B N 1
ATOM 3074 C CA . ARG B 1 128 ? -7.551 24.672 14.531 1 98.94 128 ARG B CA 1
ATOM 3075 C C . ARG B 1 128 ? -8.953 24.109 14.312 1 98.94 128 ARG B C 1
ATOM 3077 O O . ARG B 1 128 ? -9.211 22.938 14.609 1 98.94 128 ARG B O 1
ATOM 3084 N N . ALA B 1 129 ? -9.828 24.906 13.805 1 98.94 129 ALA B N 1
ATOM 3085 C CA . ALA B 1 129 ? -11.203 24.5 13.562 1 98.94 129 ALA B CA 1
ATOM 3086 C C . ALA B 1 129 ? -11.266 23.344 12.57 1 98.94 129 ALA B C 1
ATOM 3088 O O . ALA B 1 129 ? -12.039 22.406 12.742 1 98.94 129 ALA B O 1
ATOM 3089 N N . ASN B 1 130 ? -10.477 23.484 11.531 1 98.94 130 ASN B N 1
ATOM 3090 C CA . ASN B 1 130 ? -10.445 22.438 10.516 1 98.94 130 ASN B CA 1
ATOM 3091 C C . ASN B 1 130 ? -9.945 21.109 11.094 1 98.94 130 ASN B C 1
ATOM 3093 O O . ASN B 1 130 ? -10.516 20.047 10.82 1 98.94 130 ASN B O 1
ATOM 3097 N N . LEU B 1 131 ? -8.867 21.156 11.93 1 98.94 131 LEU B N 1
ATOM 3098 C CA . LEU B 1 131 ? -8.375 19.938 12.578 1 98.94 131 LEU B CA 1
ATOM 3099 C C . LEU B 1 131 ? -9.461 19.297 13.438 1 98.94 131 LEU B C 1
ATOM 3101 O O . LEU B 1 131 ? -9.648 18.094 13.406 1 98.94 131 LEU B O 1
ATOM 3105 N N . ARG B 1 132 ? -10.148 20.141 14.188 1 98.88 132 ARG B N 1
ATOM 3106 C CA . ARG B 1 132 ? -11.219 19.625 15.039 1 98.88 132 ARG B CA 1
ATOM 3107 C C . ARG B 1 132 ? -12.305 18.953 14.219 1 98.88 132 ARG B C 1
ATOM 3109 O O . ARG B 1 132 ? -12.781 17.875 14.578 1 98.88 132 ARG B O 1
ATOM 3116 N N . GLU B 1 133 ? -12.664 19.578 13.117 1 98.94 133 GLU B N 1
ATOM 3117 C CA . GLU B 1 133 ? -13.703 19 12.273 1 98.94 133 GLU B CA 1
ATOM 3118 C C . GLU B 1 133 ? -13.281 17.656 11.711 1 98.94 133 GLU B C 1
ATOM 3120 O O . GLU B 1 133 ? -14.062 16.703 11.711 1 98.94 133 GLU B O 1
ATOM 3125 N N . ILE B 1 134 ? -12.094 17.516 11.281 1 98.94 134 ILE B N 1
ATOM 3126 C CA . ILE B 1 134 ? -11.578 16.281 10.695 1 98.94 134 ILE B CA 1
ATOM 3127 C C . ILE B 1 134 ? -11.562 15.18 11.758 1 98.94 134 ILE B C 1
ATOM 3129 O O . ILE B 1 134 ? -12.102 14.094 11.539 1 98.94 134 ILE B O 1
ATOM 3133 N N . VAL B 1 135 ? -10.992 15.5 12.938 1 98.94 135 VAL B N 1
ATOM 3134 C CA . VAL B 1 135 ? -10.828 14.492 13.977 1 98.94 135 VAL B CA 1
ATOM 3135 C C . VAL B 1 135 ? -12.195 14.102 14.539 1 98.94 135 VAL B C 1
ATOM 3137 O O . VAL B 1 135 ? -12.469 12.922 14.781 1 98.94 135 VAL B O 1
ATOM 3140 N N . GLN B 1 136 ? -13.078 15.055 14.703 1 98.81 136 GLN B N 1
ATOM 3141 C CA . GLN B 1 136 ? -14.414 14.758 15.219 1 98.81 136 GLN B CA 1
ATOM 3142 C C . GLN B 1 136 ? -15.195 13.891 14.234 1 98.81 136 GLN B C 1
ATOM 3144 O O . GLN B 1 136 ? -15.969 13.023 14.648 1 98.81 136 GLN B O 1
ATOM 3149 N N . THR B 1 137 ? -15.047 14.156 12.953 1 98.81 137 THR B N 1
ATOM 3150 C CA . THR B 1 137 ? -15.68 13.297 11.953 1 98.81 137 THR B CA 1
ATOM 3151 C C . THR B 1 137 ? -15.227 11.852 12.117 1 98.81 137 THR B C 1
ATOM 3153 O O . THR B 1 137 ? -16.047 10.93 12.094 1 98.81 137 THR B O 1
ATOM 3156 N N . VAL B 1 138 ? -13.938 11.617 12.344 1 98.81 138 VAL B N 1
ATOM 3157 C CA . VAL B 1 138 ? -13.406 10.273 12.555 1 98.81 138 VAL B CA 1
ATOM 3158 C C . VAL B 1 138 ? -13.984 9.695 13.844 1 98.81 138 VAL B C 1
ATOM 3160 O O . VAL B 1 138 ? -14.422 8.539 13.867 1 98.81 138 VAL B O 1
ATOM 3163 N N . GLN B 1 139 ? -14.008 10.539 14.883 1 98.62 139 GLN B N 1
ATOM 3164 C CA . GLN B 1 139 ? -14.5 10.07 16.172 1 98.62 139 GLN B CA 1
ATOM 3165 C C . GLN B 1 139 ? -15.977 9.688 16.094 1 98.62 139 GLN B C 1
ATOM 3167 O O . GLN B 1 139 ? -16.422 8.75 16.766 1 98.62 139 GLN B O 1
ATOM 3172 N N . GLU B 1 140 ? -16.719 10.383 15.32 1 98.12 140 GLU B N 1
ATOM 3173 C CA . GLU B 1 140 ? -18.141 10.117 15.172 1 98.12 140 GLU B CA 1
ATOM 3174 C C . GLU B 1 140 ? -18.391 8.844 14.359 1 98.12 140 GLU B C 1
ATOM 3176 O O . GLU B 1 140 ? -19.203 8.008 14.742 1 98.12 140 GLU B O 1
ATOM 3181 N N . GLU B 1 141 ? -17.672 8.68 13.258 1 97.81 141 GLU B N 1
ATOM 3182 C CA . GLU B 1 141 ? -17.922 7.586 12.32 1 97.81 141 GLU B CA 1
ATOM 3183 C C . GLU B 1 141 ? -17.172 6.324 12.734 1 97.81 141 GLU B C 1
ATOM 3185 O O . GLU B 1 141 ? -17.562 5.215 12.367 1 97.81 141 GLU B O 1
ATOM 3190 N N . ALA B 1 142 ? -16.062 6.484 13.461 1 97.75 142 ALA B N 1
ATOM 3191 C CA . ALA B 1 142 ? -15.219 5.395 13.953 1 97.75 142 ALA B CA 1
ATOM 3192 C C . ALA B 1 142 ? -14.836 5.613 15.414 1 97.75 142 ALA B C 1
ATOM 3194 O O . ALA B 1 142 ? -13.664 5.812 15.727 1 97.75 142 ALA B O 1
ATOM 3195 N N . PRO B 1 143 ? -15.75 5.473 16.312 1 97.19 143 PRO B N 1
ATOM 3196 C CA . PRO B 1 143 ? -15.547 5.875 17.703 1 97.19 143 PRO B CA 1
ATOM 3197 C C . PRO B 1 143 ? -14.461 5.059 18.406 1 97.19 143 PRO B C 1
ATOM 3199 O O . PRO B 1 143 ? -13.867 5.523 19.375 1 97.19 143 PRO B O 1
ATOM 3202 N N . ASP B 1 144 ? -14.141 3.852 17.891 1 96.5 144 ASP B N 1
ATOM 3203 C CA . ASP B 1 144 ? -13.156 3 18.547 1 96.5 144 ASP B CA 1
ATOM 3204 C C . ASP B 1 144 ? -11.789 3.111 17.891 1 96.5 144 ASP B C 1
ATOM 3206 O O . ASP B 1 144 ? -10.844 2.422 18.281 1 96.5 144 ASP B O 1
ATOM 3210 N N . ALA B 1 145 ? -11.664 3.969 16.828 1 98.38 145 ALA B N 1
ATOM 3211 C CA . ALA B 1 145 ? -10.398 4.098 16.109 1 98.38 145 ALA B CA 1
ATOM 3212 C C . ALA B 1 145 ? -9.32 4.715 17 1 98.38 145 ALA B C 1
ATOM 3214 O O . ALA B 1 145 ? -9.594 5.652 17.75 1 98.38 145 ALA B O 1
ATOM 3215 N N . ALA B 1 146 ? -8.133 4.098 16.984 1 98.81 146 ALA B N 1
ATOM 3216 C CA . ALA B 1 146 ? -6.949 4.773 17.5 1 98.81 146 ALA B CA 1
ATOM 3217 C C . ALA B 1 146 ? -6.531 5.926 16.594 1 98.81 146 ALA B C 1
ATOM 3219 O O . ALA B 1 146 ? -6.227 5.719 15.422 1 98.81 146 ALA B O 1
ATOM 3220 N N . ILE B 1 147 ? -6.562 7.141 17.141 1 98.94 147 ILE B N 1
ATOM 3221 C CA . ILE B 1 147 ? -6.262 8.305 16.312 1 98.94 147 ILE B CA 1
ATOM 3222 C C . ILE B 1 147 ? -4.902 8.883 16.719 1 98.94 147 ILE B C 1
ATOM 3224 O O . ILE B 1 147 ? -4.656 9.148 17.891 1 98.94 147 ILE B O 1
ATOM 3228 N N . LEU B 1 148 ? -3.994 9 15.75 1 99 148 LEU B N 1
ATOM 3229 C CA . LEU B 1 148 ? -2.689 9.633 15.914 1 99 148 LEU B CA 1
ATOM 3230 C C . LEU B 1 148 ? -2.584 10.891 15.062 1 99 148 LEU B C 1
ATOM 3232 O O . LEU B 1 148 ? -2.553 10.805 13.828 1 99 148 LEU B O 1
ATOM 3236 N N . MET B 1 149 ? -2.617 12.047 15.695 1 98.94 149 MET B N 1
ATOM 3237 C CA . MET B 1 149 ? -2.264 13.266 14.977 1 98.94 149 MET B CA 1
ATOM 3238 C C . MET B 1 149 ? -0.75 13.422 14.883 1 98.94 149 MET B C 1
ATOM 3240 O O . MET B 1 149 ? -0.02 13 15.781 1 98.94 149 MET B O 1
ATOM 3244 N N . ILE B 1 150 ? -0.27 13.945 13.797 1 99 150 ILE B N 1
ATOM 3245 C CA . ILE B 1 150 ? 1.149 14.203 13.578 1 99 150 ILE B CA 1
ATOM 3246 C C . ILE B 1 150 ? 1.361 15.68 13.258 1 99 150 ILE B C 1
ATOM 3248 O O . ILE B 1 150 ? 0.663 16.25 12.406 1 99 150 ILE B O 1
ATOM 3252 N N . THR B 1 151 ? 2.273 16.328 13.938 1 98.94 151 THR B N 1
ATOM 3253 C CA . THR B 1 151 ? 2.547 17.734 13.664 1 98.94 151 THR B CA 1
ATOM 3254 C C . THR B 1 151 ? 3.256 17.891 12.328 1 98.94 151 THR B C 1
ATOM 3256 O O . THR B 1 151 ? 3.979 17 11.883 1 98.94 151 THR B O 1
ATOM 3259 N N . PRO B 1 152 ? 2.998 19.062 11.664 1 98.81 152 PRO B N 1
ATOM 3260 C CA . PRO B 1 152 ? 3.816 19.312 10.469 1 98.81 152 PRO B CA 1
ATOM 3261 C C . PRO B 1 152 ? 5.316 19.266 10.766 1 98.81 152 PRO B C 1
ATOM 3263 O O . PRO B 1 152 ? 5.75 19.672 11.844 1 98.81 152 PRO B O 1
ATOM 3266 N N . PRO B 1 153 ? 6.09 18.75 9.805 1 98.62 153 PRO B N 1
ATOM 3267 C CA . PRO B 1 153 ? 7.535 18.641 10.016 1 98.62 153 PRO B CA 1
ATOM 3268 C C . PRO B 1 153 ? 8.242 19.984 9.945 1 98.62 153 PRO B C 1
ATOM 3270 O O . PRO B 1 153 ? 7.672 20.969 9.453 1 98.62 153 PRO B O 1
ATOM 3273 N N . ALA B 1 154 ? 9.477 20 10.438 1 98.19 154 ALA B N 1
ATOM 3274 C CA . ALA B 1 154 ? 10.32 21.188 10.32 1 98.19 154 ALA B CA 1
ATOM 3275 C C . ALA B 1 154 ? 10.586 21.531 8.859 1 98.19 154 ALA B C 1
ATOM 3277 O O . ALA B 1 154 ? 10.656 20.656 8.008 1 98.19 154 ALA B O 1
ATOM 3278 N N . VAL B 1 155 ? 10.664 22.812 8.617 1 96.88 155 VAL B N 1
ATOM 3279 C CA . VAL B 1 155 ? 11.117 23.312 7.328 1 96.88 155 VAL B CA 1
ATOM 3280 C C . VAL B 1 155 ? 12.602 23.656 7.402 1 96.88 155 VAL B C 1
ATOM 3282 O O . VAL B 1 155 ? 13.055 24.281 8.367 1 96.88 155 VAL B O 1
ATOM 3285 N N . ASN B 1 156 ? 13.328 23.188 6.434 1 95.94 156 ASN B N 1
ATOM 3286 C CA . ASN B 1 156 ? 14.711 23.641 6.312 1 95.94 156 ASN B CA 1
ATOM 3287 C C . ASN B 1 156 ? 14.812 24.906 5.469 1 95.94 156 ASN B C 1
ATOM 3289 O O . ASN B 1 156 ? 14.914 24.828 4.242 1 95.94 156 ASN B O 1
ATOM 3293 N N . ASP B 1 157 ? 14.945 25.984 6.16 1 93.25 157 ASP B N 1
ATOM 3294 C CA . ASP B 1 157 ? 14.852 27.281 5.504 1 93.25 157 ASP B CA 1
ATOM 3295 C C . ASP B 1 157 ? 15.953 27.453 4.461 1 93.25 157 ASP B C 1
ATOM 3297 O O . ASP B 1 157 ? 15.695 27.922 3.35 1 93.25 157 ASP B O 1
ATOM 3301 N N . ARG B 1 158 ? 17.156 27.094 4.809 1 89.94 158 ARG B N 1
ATOM 3302 C CA . ARG B 1 158 ? 18.297 27.25 3.902 1 89.94 158 ARG B CA 1
ATOM 3303 C C . ARG B 1 158 ? 18.109 26.422 2.645 1 89.94 158 ARG B C 1
ATOM 3305 O O . ARG B 1 158 ? 18.281 26.906 1.528 1 89.94 158 ARG B O 1
ATOM 3312 N N . ALA B 1 159 ? 17.703 25.203 2.912 1 90.12 159 ALA B N 1
ATOM 3313 C CA . ALA B 1 159 ? 17.484 24.297 1.774 1 90.12 159 ALA B CA 1
ATOM 3314 C C . ALA B 1 159 ? 16.328 24.781 0.905 1 90.12 159 ALA B C 1
ATOM 3316 O O . ALA B 1 159 ? 16.406 24.719 -0.324 1 90.12 159 ALA B O 1
ATOM 3317 N N . ARG B 1 160 ? 15.32 25.25 1.553 1 90.94 160 ARG B N 1
ATOM 3318 C CA . ARG B 1 160 ? 14.156 25.734 0.815 1 90.94 160 ARG B CA 1
ATOM 3319 C C . ARG B 1 160 ? 14.516 26.953 -0.027 1 90.94 160 ARG B C 1
ATOM 3321 O O . ARG B 1 160 ? 14.094 27.062 -1.179 1 90.94 160 ARG B O 1
ATOM 3328 N N . HIS B 1 161 ? 15.305 27.797 0.513 1 88 161 HIS B N 1
ATOM 3329 C CA . HIS B 1 161 ? 15.75 29 -0.193 1 88 161 HIS B CA 1
ATOM 3330 C C . HIS B 1 161 ? 16.578 28.641 -1.425 1 88 161 HIS B C 1
ATOM 3332 O O . HIS B 1 161 ? 16.484 29.297 -2.457 1 88 161 HIS B O 1
ATOM 3338 N N . GLN B 1 162 ? 17.344 27.625 -1.376 1 85.62 162 GLN B N 1
ATOM 3339 C CA . GLN B 1 162 ? 18.219 27.219 -2.463 1 85.62 162 GLN B CA 1
ATOM 3340 C C . GLN B 1 162 ? 17.422 26.625 -3.621 1 85.62 162 GLN B C 1
ATOM 3342 O O . GLN B 1 162 ? 17.797 26.781 -4.785 1 85.62 162 GLN B O 1
ATOM 3347 N N . VAL B 1 163 ? 16.297 26.016 -3.262 1 83.5 163 VAL B N 1
ATOM 3348 C CA . VAL B 1 163 ? 15.578 25.281 -4.297 1 83.5 163 VAL B CA 1
ATOM 3349 C C . VAL B 1 163 ? 14.398 26.109 -4.789 1 83.5 163 VAL B C 1
ATOM 3351 O O . VAL B 1 163 ? 13.984 25.984 -5.945 1 83.5 163 VAL B O 1
ATOM 3354 N N . TRP B 1 164 ? 13.719 26.828 -3.986 1 74.5 164 TRP B N 1
ATOM 3355 C CA . TRP B 1 164 ? 12.438 27.422 -4.359 1 74.5 164 TRP B CA 1
ATOM 3356 C C . TRP B 1 164 ? 12.375 28.891 -3.949 1 74.5 164 TRP B C 1
ATOM 3358 O O . TRP B 1 164 ? 11.297 29.484 -3.924 1 74.5 164 TRP B O 1
ATOM 3368 N N . SER B 1 165 ? 13.352 29.641 -3.984 1 66.06 165 SER B N 1
ATOM 3369 C CA . SER B 1 165 ? 13.172 31.047 -3.605 1 66.06 165 SER B CA 1
ATOM 3370 C C . SER B 1 165 ? 12.672 31.875 -4.781 1 66.06 165 SER B C 1
ATOM 3372 O O . SER B 1 165 ? 13 31.594 -5.934 1 66.06 165 SER B O 1
ATOM 3374 N N . ASP B 1 166 ? 11.609 32.594 -4.359 1 67.25 166 ASP B N 1
ATOM 3375 C CA . ASP B 1 166 ? 11.133 33.594 -5.332 1 67.25 166 ASP B CA 1
ATOM 3376 C C . ASP B 1 166 ? 12.25 34.531 -5.742 1 67.25 166 ASP B C 1
ATOM 3378 O O . ASP B 1 166 ? 13.266 34.656 -5.055 1 67.25 166 ASP B O 1
ATOM 3382 N N . PRO B 1 167 ? 11.969 35 -6.898 1 64.44 167 PRO B N 1
ATOM 3383 C CA . PRO B 1 167 ? 12.992 35.938 -7.383 1 64.44 167 PRO B CA 1
ATOM 3384 C C . PRO B 1 167 ? 13.391 36.969 -6.34 1 64.44 167 PRO B C 1
ATOM 3386 O O . PRO B 1 167 ? 14.531 37.438 -6.336 1 64.44 167 PRO B O 1
ATOM 3389 N N . ASP B 1 168 ? 12.484 37.219 -5.496 1 67.38 168 ASP B N 1
ATOM 3390 C CA . ASP B 1 168 ? 12.781 38.219 -4.492 1 67.38 168 ASP B CA 1
ATOM 3391 C C . ASP B 1 168 ? 13.414 37.594 -3.248 1 67.38 168 ASP B C 1
ATOM 3393 O O . ASP B 1 168 ? 13.75 38.312 -2.295 1 67.38 168 ASP B O 1
ATOM 3397 N N . GLY B 1 169 ? 13.562 36.344 -3.352 1 71.94 169 GLY B N 1
ATOM 3398 C CA . GLY B 1 169 ? 14.234 35.656 -2.266 1 71.94 169 GLY B CA 1
ATOM 3399 C C . GLY B 1 169 ? 13.305 35.281 -1.124 1 71.94 169 GLY B C 1
ATOM 3400 O O . GLY B 1 169 ? 13.75 34.812 -0.077 1 71.94 169 GLY B O 1
ATOM 3401 N N . GLU B 1 170 ? 12.055 35.5 -1.368 1 82.31 170 GLU B N 1
ATOM 3402 C CA . GLU B 1 170 ? 11.102 35.25 -0.292 1 82.31 170 GLU B CA 1
ATOM 3403 C C . GLU B 1 170 ? 10.766 33.781 -0.175 1 82.31 170 GLU B C 1
ATOM 3405 O O . GLU B 1 170 ? 10.617 33.094 -1.186 1 82.31 170 GLU B O 1
ATOM 3410 N N . LEU B 1 171 ? 10.75 33.344 1.058 1 87.25 171 LEU B N 1
ATOM 3411 C CA . LEU B 1 171 ? 10.359 31.969 1.348 1 87.25 171 LEU B CA 1
ATOM 3412 C C . LEU B 1 171 ? 8.844 31.797 1.283 1 87.25 171 LEU B C 1
ATOM 3414 O O . LEU B 1 171 ? 8.102 32.75 1.599 1 87.25 171 LEU B O 1
ATOM 3418 N N . ASP B 1 172 ? 8.406 30.625 0.855 1 91.62 172 ASP B N 1
ATOM 3419 C CA . ASP B 1 172 ? 6.98 30.297 0.893 1 91.62 172 ASP B CA 1
ATOM 3420 C C . ASP B 1 172 ? 6.617 29.578 2.184 1 91.62 172 ASP B C 1
ATOM 3422 O O . ASP B 1 172 ? 5.449 29.547 2.578 1 91.62 172 ASP B O 1
ATOM 3426 N N . PHE B 1 173 ? 7.555 28.984 2.822 1 94.81 173 PHE B N 1
ATOM 3427 C CA . PHE B 1 173 ? 7.445 28.344 4.129 1 94.81 173 PHE B CA 1
ATOM 3428 C C . PHE B 1 173 ? 8.648 28.688 5 1 94.81 173 PHE B C 1
ATOM 3430 O O . PHE B 1 173 ? 9.719 29.016 4.484 1 94.81 173 PHE B O 1
ATOM 3437 N N . SER B 1 174 ? 8.461 28.688 6.332 1 95.12 174 SER B N 1
ATOM 3438 C CA . SER B 1 174 ? 9.562 28.844 7.27 1 95.12 174 SER B CA 1
ATOM 3439 C C . SER B 1 174 ? 9.398 27.922 8.484 1 95.12 174 SER B C 1
ATOM 3441 O O . SER B 1 174 ? 8.273 27.562 8.836 1 95.12 174 SER B O 1
ATOM 3443 N N . ASN B 1 175 ? 10.555 27.547 9.023 1 97.31 175 ASN B N 1
ATOM 3444 C CA . ASN B 1 175 ? 10.5 26.703 10.219 1 97.31 175 ASN B CA 1
ATOM 3445 C C . ASN B 1 175 ? 9.758 27.391 11.359 1 97.31 175 ASN B C 1
ATOM 3447 O O . ASN B 1 175 ? 8.992 26.75 12.086 1 97.31 175 ASN B O 1
ATOM 3451 N N . ASP B 1 176 ? 10.016 28.719 11.492 1 96.81 176 ASP B N 1
ATOM 3452 C CA . ASP B 1 176 ? 9.312 29.484 12.516 1 96.81 176 ASP B CA 1
ATOM 3453 C C . ASP B 1 176 ? 7.805 29.484 12.273 1 96.81 176 ASP B C 1
ATOM 3455 O O . ASP B 1 176 ? 7.02 29.281 13.203 1 96.81 176 ASP B O 1
ATOM 3459 N N . GLY B 1 177 ? 7.406 29.688 11.062 1 96.62 177 GLY B N 1
ATOM 3460 C CA . GLY B 1 177 ? 5.996 29.703 10.703 1 96.62 177 GLY B CA 1
ATOM 3461 C C . GLY B 1 177 ? 5.305 28.375 10.961 1 96.62 177 GLY B C 1
ATOM 3462 O O . GLY B 1 177 ? 4.219 28.328 11.547 1 96.62 177 GLY B O 1
ATOM 3463 N N . VAL B 1 178 ? 5.945 27.297 10.562 1 98.5 178 VAL B N 1
ATOM 3464 C CA . VAL B 1 178 ? 5.316 25.984 10.703 1 98.5 178 VAL B CA 1
ATOM 3465 C C . VAL B 1 178 ? 5.285 25.578 12.172 1 98.5 178 VAL B C 1
ATOM 3467 O O . VAL B 1 178 ? 4.418 24.812 12.602 1 98.5 178 VAL B O 1
ATOM 3470 N N . GLY B 1 179 ? 6.215 26.125 12.992 1 98.75 179 GLY B N 1
ATOM 3471 C CA . GLY B 1 179 ? 6.227 25.859 14.422 1 98.75 179 GLY B CA 1
ATOM 3472 C C . GLY B 1 179 ? 4.938 26.281 15.109 1 98.75 179 GLY B C 1
ATOM 3473 O O . GLY B 1 179 ? 4.5 25.609 16.062 1 98.75 179 GLY B O 1
ATOM 3474 N N . GLU B 1 180 ? 4.312 27.359 14.656 1 98.75 180 GLU B N 1
ATOM 3475 C CA . GLU B 1 180 ? 3.035 27.797 15.203 1 98.75 180 GLU B CA 1
ATOM 3476 C C . GLU B 1 180 ? 1.935 26.781 14.922 1 98.75 180 GLU B C 1
ATOM 3478 O O . GLU B 1 180 ? 1.073 26.531 15.773 1 98.75 180 GLU B O 1
ATOM 3483 N N . TYR B 1 181 ? 1.989 26.188 13.82 1 98.94 181 TYR B N 1
ATOM 3484 C CA . TYR B 1 181 ? 0.997 25.203 13.438 1 98.94 181 TYR B CA 1
ATOM 3485 C C . TYR B 1 181 ? 1.229 23.875 14.172 1 98.94 181 TYR B C 1
ATOM 3487 O O . TYR B 1 181 ? 0.276 23.203 14.547 1 98.94 181 TYR B O 1
ATOM 3495 N N . ALA B 1 182 ? 2.512 23.547 14.414 1 98.94 182 ALA B N 1
ATOM 3496 C CA . ALA B 1 182 ? 2.824 22.359 15.219 1 98.94 182 ALA B CA 1
ATOM 3497 C C . ALA B 1 182 ? 2.289 22.5 16.641 1 98.94 182 ALA B C 1
ATOM 3499 O O . ALA B 1 182 ? 1.692 21.578 17.188 1 98.94 182 ALA B O 1
ATOM 3500 N N . ARG B 1 183 ? 2.453 23.703 17.172 1 98.88 183 ARG B N 1
ATOM 3501 C CA . ARG B 1 183 ? 1.939 23.953 18.516 1 98.88 183 ARG B CA 1
ATOM 3502 C C . ARG B 1 183 ? 0.417 23.859 18.547 1 98.88 183 ARG B C 1
ATOM 3504 O O . ARG B 1 183 ? -0.153 23.25 19.453 1 98.88 183 ARG B O 1
ATOM 3511 N N . ALA B 1 184 ? -0.202 24.438 17.562 1 98.94 184 ALA B N 1
ATOM 3512 C CA . ALA B 1 184 ? -1.657 24.359 17.469 1 98.94 184 ALA B CA 1
ATOM 3513 C C . ALA B 1 184 ? -2.127 22.906 17.344 1 98.94 184 ALA B C 1
ATOM 3515 O O . ALA B 1 184 ? -3.121 22.516 17.953 1 98.94 184 ALA B O 1
ATOM 3516 N N . CYS B 1 185 ? -1.454 22.125 16.578 1 98.94 185 CYS B N 1
ATOM 3517 C CA . CYS B 1 185 ? -1.776 20.719 16.406 1 98.94 185 CYS B CA 1
ATOM 3518 C C . CYS B 1 185 ? -1.723 19.969 17.734 1 98.94 185 CYS B C 1
ATOM 3520 O O . CYS B 1 185 ? -2.648 19.234 18.078 1 98.94 185 CYS B O 1
ATOM 3522 N N . MET B 1 186 ? -0.642 20.219 18.484 1 98.94 186 MET B N 1
ATOM 3523 C CA . MET B 1 186 ? -0.477 19.578 19.781 1 98.94 186 MET B CA 1
ATOM 3524 C C . MET B 1 186 ? -1.605 19.969 20.734 1 98.94 186 MET B C 1
ATOM 3526 O O . MET B 1 186 ? -2.156 19.109 21.422 1 98.94 186 MET B O 1
ATOM 3530 N N . GLU B 1 187 ? -1.961 21.203 20.719 1 98.94 187 GLU B N 1
ATOM 3531 C CA . GLU B 1 187 ? -3.012 21.703 21.609 1 98.94 187 GLU B CA 1
ATOM 3532 C C . GLU B 1 187 ? -4.371 21.125 21.234 1 98.94 187 GLU B C 1
ATOM 3534 O O . GLU B 1 187 ? -5.152 20.734 22.109 1 98.94 187 GLU B O 1
ATOM 3539 N N . GLU B 1 188 ? -4.672 21.062 19.938 1 98.88 188 GLU B N 1
ATOM 3540 C CA . GLU B 1 188 ? -5.941 20.484 19.5 1 98.88 188 GLU B CA 1
ATOM 3541 C C . GLU B 1 188 ? -6.016 19 19.812 1 98.88 188 GLU B C 1
ATOM 3543 O O . GLU B 1 188 ? -7.074 18.484 20.172 1 98.88 188 GLU B O 1
ATOM 3548 N N . ALA B 1 189 ? -4.906 18.281 19.641 1 98.88 189 ALA B N 1
ATOM 3549 C CA . ALA B 1 189 ? -4.883 16.859 20 1 98.88 189 ALA B CA 1
ATOM 3550 C C . ALA B 1 189 ? -5.23 16.656 21.469 1 98.88 189 ALA B C 1
ATOM 3552 O O . ALA B 1 189 ? -6.035 15.789 21.797 1 98.88 189 ALA B O 1
ATOM 3553 N N . GLU B 1 190 ? -4.633 17.453 22.297 1 98.69 190 GLU B N 1
ATOM 3554 C CA . GLU B 1 190 ? -4.91 17.391 23.734 1 98.69 190 GLU B CA 1
ATOM 3555 C C . GLU B 1 190 ? -6.379 17.688 24.031 1 98.69 190 GLU B C 1
ATOM 3557 O O . GLU B 1 190 ? -7.023 16.953 24.781 1 98.69 190 GLU B O 1
ATOM 3562 N N . SER B 1 191 ? -6.887 18.703 23.422 1 98.56 191 SER B N 1
ATOM 3563 C CA . SER B 1 191 ? -8.266 19.109 23.641 1 98.56 191 SER B CA 1
ATOM 3564 C C . SER B 1 191 ? -9.242 18.031 23.203 1 98.56 191 SER B C 1
ATOM 3566 O O . SER B 1 191 ? -10.305 17.859 23.797 1 98.56 191 SER B O 1
ATOM 3568 N N . LEU B 1 192 ? -8.906 17.281 22.172 1 98.62 192 LEU B N 1
ATOM 3569 C CA . LEU B 1 192 ? -9.789 16.281 21.578 1 98.62 192 LEU B CA 1
ATOM 3570 C C . LEU B 1 192 ? -9.562 14.914 22.219 1 98.62 192 LEU B C 1
ATOM 3572 O O . LEU B 1 192 ? -10.289 13.961 21.922 1 98.62 192 LEU B O 1
ATOM 3576 N N . GLY B 1 193 ? -8.562 14.797 23.016 1 98.38 193 GLY B N 1
ATOM 3577 C CA . GLY B 1 193 ? -8.258 13.547 23.688 1 98.38 193 GLY B CA 1
ATOM 3578 C C . GLY B 1 193 ? -7.652 12.5 22.766 1 98.38 193 GLY B C 1
ATOM 3579 O O . GLY B 1 193 ? -7.938 11.312 22.906 1 98.38 193 GLY B O 1
ATOM 3580 N N . VAL B 1 194 ? -6.871 12.945 21.797 1 98.75 194 VAL B N 1
ATOM 3581 C CA . VAL B 1 194 ? -6.258 11.984 20.891 1 98.75 194 VAL B CA 1
ATOM 3582 C C . VAL B 1 194 ? -4.738 12.07 20.984 1 98.75 194 VAL B C 1
ATOM 3584 O O . VAL B 1 194 ? -4.199 13.094 21.438 1 98.75 194 VAL B O 1
ATOM 3587 N N . SER B 1 195 ? -4.008 10.984 20.656 1 98.88 195 SER B N 1
ATOM 3588 C CA . SER B 1 195 ? -2.551 10.945 20.703 1 98.88 195 SER B CA 1
ATOM 3589 C C . SER B 1 195 ? -1.948 11.82 19.609 1 98.88 195 SER B C 1
ATOM 3591 O O . SER B 1 195 ? -2.576 12.047 18.562 1 98.88 195 SER B O 1
ATOM 3593 N N . VAL B 1 196 ? -0.763 12.297 19.906 1 98.88 196 VAL B N 1
ATOM 3594 C CA . VAL B 1 196 ? -0.086 13.141 18.938 1 98.88 196 VAL B CA 1
ATOM 3595 C C . VAL B 1 196 ? 1.392 12.766 18.859 1 98.88 196 VAL B C 1
ATOM 3597 O O . VAL B 1 196 ? 2.018 12.477 19.875 1 98.88 196 VAL B O 1
ATOM 3600 N N . LEU B 1 197 ? 1.911 12.641 17.656 1 98.94 197 LEU B N 1
ATOM 3601 C CA . LEU B 1 197 ? 3.338 12.531 17.375 1 98.94 197 LEU B CA 1
ATOM 3602 C C . LEU B 1 197 ? 3.928 13.891 17 1 98.94 197 LEU B C 1
ATOM 3604 O O . LEU B 1 197 ? 3.676 14.414 15.922 1 98.94 197 LEU B O 1
ATOM 3608 N N . ASP B 1 198 ? 4.684 14.445 17.891 1 98.94 198 ASP B N 1
ATOM 3609 C CA . ASP B 1 198 ? 5.297 15.758 17.688 1 98.94 198 ASP B CA 1
ATOM 3610 C C . ASP B 1 198 ? 6.52 15.656 16.781 1 98.94 198 ASP B C 1
ATOM 3612 O O . ASP B 1 198 ? 7.652 15.836 17.219 1 98.94 198 ASP B O 1
ATOM 3616 N N . PHE B 1 199 ? 6.242 15.523 15.523 1 98.88 199 PHE B N 1
ATOM 3617 C CA . PHE B 1 199 ? 7.32 15.281 14.57 1 98.88 199 PHE B CA 1
ATOM 3618 C C . PHE B 1 199 ? 8.117 16.547 14.312 1 98.88 199 PHE B C 1
ATOM 3620 O O . PHE B 1 199 ? 9.312 16.484 14 1 98.88 199 PHE B O 1
ATOM 3627 N N . HIS B 1 200 ? 7.488 17.719 14.484 1 98.81 200 HIS B N 1
ATOM 3628 C CA . HIS B 1 200 ? 8.195 19 14.367 1 98.81 200 HIS B CA 1
ATOM 3629 C C . HIS B 1 200 ? 9.359 19.078 15.344 1 98.81 200 HIS B C 1
ATOM 3631 O O . HIS B 1 200 ? 10.484 19.391 14.953 1 98.81 200 HIS B O 1
ATOM 3637 N N . THR B 1 201 ? 9.102 18.797 16.594 1 98.75 201 THR B N 1
ATOM 3638 C CA . THR B 1 201 ? 10.125 18.844 17.625 1 98.75 201 THR B CA 1
ATOM 3639 C C . THR B 1 201 ? 11.195 17.797 17.375 1 98.75 201 THR B C 1
ATOM 3641 O O . THR B 1 201 ? 12.391 18.062 17.516 1 98.75 201 THR B O 1
ATOM 3644 N N . ILE B 1 202 ? 10.789 16.578 16.969 1 98.75 202 ILE B N 1
ATOM 3645 C CA . ILE B 1 202 ? 11.719 15.5 16.688 1 98.75 202 ILE B CA 1
ATOM 3646 C C . ILE B 1 202 ? 12.734 15.961 15.641 1 98.75 202 ILE B C 1
ATOM 3648 O O . ILE B 1 202 ? 13.938 15.766 15.812 1 98.75 202 ILE B O 1
ATOM 3652 N N . MET B 1 203 ? 12.281 16.594 14.586 1 98.56 203 MET B N 1
ATOM 3653 C CA . MET B 1 203 ? 13.18 17.047 13.523 1 98.56 203 MET B CA 1
ATOM 3654 C C . MET B 1 203 ? 14.07 18.188 14.008 1 98.56 203 MET B C 1
ATOM 3656 O O . MET B 1 203 ? 15.258 18.234 13.672 1 98.56 203 MET B O 1
ATOM 3660 N N . ASN B 1 204 ? 13.508 19.062 14.781 1 98.19 204 ASN B N 1
ATOM 3661 C CA . ASN B 1 204 ? 14.273 20.234 15.234 1 98.19 204 ASN B CA 1
ATOM 3662 C C . ASN B 1 204 ? 15.305 19.844 16.297 1 98.19 204 ASN B C 1
ATOM 3664 O O . ASN B 1 204 ? 16.219 20.609 16.594 1 98.19 204 ASN B O 1
ATOM 3668 N N . GLU B 1 205 ? 15.172 18.688 16.875 1 98.19 205 GLU B N 1
ATOM 3669 C CA . GLU B 1 205 ? 16.141 18.203 17.859 1 98.19 205 GLU B CA 1
ATOM 3670 C C . GLU B 1 205 ? 17.344 17.562 17.172 1 98.19 205 GLU B C 1
ATOM 3672 O O . GLU B 1 205 ? 18.375 17.344 17.797 1 98.19 205 GLU B O 1
ATOM 3677 N N . LEU B 1 206 ? 17.188 17.328 15.867 1 97.12 206 LEU B N 1
ATOM 3678 C CA . LEU B 1 206 ? 18.328 16.844 15.094 1 97.12 206 LEU B CA 1
ATOM 3679 C C . LEU B 1 206 ? 19.344 17.953 14.859 1 97.12 206 LEU B C 1
ATOM 3681 O O . LEU B 1 206 ? 18.984 19.125 14.812 1 97.12 206 LEU B O 1
ATOM 3685 N N . HIS B 1 207 ? 20.609 17.5 14.648 1 94.25 207 HIS B N 1
ATOM 3686 C CA . HIS B 1 207 ? 21.594 18.469 14.148 1 94.25 207 HIS B CA 1
ATOM 3687 C C . HIS B 1 207 ? 21.188 18.984 12.773 1 94.25 207 HIS B C 1
ATOM 3689 O O . HIS B 1 207 ? 20.578 18.266 11.984 1 94.25 207 HIS B O 1
ATOM 3695 N N . GLU B 1 208 ? 21.578 20.172 12.523 1 90.56 208 GLU B N 1
ATOM 3696 C CA . GLU B 1 208 ? 21.156 20.844 11.305 1 90.56 208 GLU B CA 1
ATOM 3697 C C . GLU B 1 208 ? 21.469 20 10.07 1 90.56 208 GLU B C 1
ATOM 3699 O O . GLU B 1 208 ? 20.641 19.859 9.172 1 90.56 208 GLU B O 1
ATOM 3704 N N . GLN B 1 209 ? 22.609 19.422 10.07 1 92.75 209 GLN B N 1
ATOM 3705 C CA . GLN B 1 209 ? 23.047 18.625 8.93 1 92.75 209 GLN B CA 1
ATOM 3706 C C . GLN B 1 209 ? 22.172 17.391 8.758 1 92.75 209 GLN B C 1
ATOM 3708 O O . GLN B 1 209 ? 21.797 17.047 7.637 1 92.75 209 GLN B O 1
ATOM 3713 N N . GLU B 1 210 ? 21.828 16.812 9.852 1 95.38 210 GLU B N 1
ATOM 3714 C CA . GLU B 1 210 ? 20.969 15.625 9.828 1 95.38 210 GLU B CA 1
ATOM 3715 C C . GLU B 1 210 ? 19.547 15.969 9.398 1 95.38 210 GLU B C 1
ATOM 3717 O O . GLU B 1 210 ? 18.938 15.234 8.625 1 95.38 210 GLU B O 1
ATOM 3722 N N . ARG B 1 211 ? 19.094 17.078 9.914 1 96 211 ARG B N 1
ATOM 3723 C CA . ARG B 1 211 ? 17.75 17.516 9.555 1 96 211 ARG B CA 1
ATOM 3724 C C . ARG B 1 211 ? 17.656 17.828 8.07 1 96 211 ARG B C 1
ATOM 3726 O O . ARG B 1 211 ? 16.703 17.391 7.406 1 96 211 ARG B O 1
ATOM 3733 N N . CYS B 1 212 ? 18.672 18.484 7.551 1 93.5 212 CYS B N 1
ATOM 3734 C CA . CYS B 1 212 ? 18.703 18.859 6.141 1 93.5 212 CYS B CA 1
ATOM 3735 C C . CYS B 1 212 ? 18.797 17.625 5.25 1 93.5 212 CYS B C 1
ATOM 3737 O O . CYS B 1 212 ? 18.25 17.594 4.152 1 93.5 212 CYS B O 1
ATOM 3739 N N . ALA B 1 213 ? 19.406 16.609 5.754 1 96.44 213 ALA B N 1
ATOM 3740 C CA . ALA B 1 213 ? 19.625 15.383 4.984 1 96.44 213 ALA B CA 1
ATOM 3741 C C . ALA B 1 213 ? 18.344 14.562 4.879 1 96.44 213 ALA B C 1
ATOM 3743 O O . ALA B 1 213 ? 18.281 13.602 4.105 1 96.44 213 ALA B O 1
ATOM 3744 N N . CYS B 1 214 ? 17.266 15.008 5.52 1 98.12 214 CYS B N 1
ATOM 3745 C CA . CYS B 1 214 ? 16.016 14.266 5.531 1 98.12 214 CYS B CA 1
ATOM 3746 C C . CYS B 1 214 ? 15.07 14.766 4.449 1 98.12 214 CYS B C 1
ATOM 3748 O O . CYS B 1 214 ? 14.047 14.148 4.172 1 98.12 214 CYS B O 1
ATOM 3750 N N . GLN B 1 215 ? 15.391 15.875 3.836 1 97.69 215 GLN B N 1
ATOM 3751 C CA . GLN B 1 215 ? 14.477 16.531 2.906 1 97.69 215 GLN B CA 1
ATOM 3752 C C . GLN B 1 215 ? 15.188 16.891 1.6 1 97.69 215 GLN B C 1
ATOM 3754 O O . GLN B 1 215 ? 16.359 17.281 1.605 1 97.69 215 GLN B O 1
ATOM 3759 N N . TYR B 1 216 ? 14.438 16.781 0.436 1 96.19 216 TYR B N 1
ATOM 3760 C CA . TYR B 1 216 ? 15.125 17.031 -0.826 1 96.19 216 TYR B CA 1
ATOM 3761 C C . TYR B 1 216 ? 14.883 18.453 -1.303 1 96.19 216 TYR B C 1
ATOM 3763 O O . TYR B 1 216 ? 15.57 18.938 -2.207 1 96.19 216 TYR B O 1
ATOM 3771 N N . ASP B 1 217 ? 13.914 19.172 -0.67 1 94.75 217 ASP B N 1
ATOM 3772 C CA . ASP B 1 217 ? 13.656 20.562 -1.076 1 94.75 217 ASP B CA 1
ATOM 3773 C C . ASP B 1 217 ? 13.367 21.438 0.135 1 94.75 217 ASP B C 1
ATOM 3775 O O . ASP B 1 217 ? 12.727 22.484 0.009 1 94.75 217 ASP B O 1
ATOM 3779 N N . GLY B 1 218 ? 13.734 20.922 1.3 1 95.75 218 GLY B N 1
ATOM 3780 C CA . GLY B 1 218 ? 13.516 21.656 2.539 1 95.75 218 GLY B CA 1
ATOM 3781 C C . GLY B 1 218 ? 12.141 21.422 3.129 1 95.75 218 GLY B C 1
ATOM 3782 O O . GLY B 1 218 ? 11.836 21.922 4.219 1 95.75 218 GLY B O 1
ATOM 3783 N N . LEU B 1 219 ? 11.297 20.688 2.375 1 96.31 219 LEU B N 1
ATOM 3784 C CA . LEU B 1 219 ? 9.93 20.438 2.82 1 96.31 219 LEU B CA 1
ATOM 3785 C C . LEU B 1 219 ? 9.602 18.953 2.752 1 96.31 219 LEU B C 1
ATOM 3787 O O . LEU B 1 219 ? 9.211 18.344 3.756 1 96.31 219 LEU B O 1
ATOM 3791 N N . HIS B 1 220 ? 9.836 18.359 1.576 1 98 220 HIS B N 1
ATOM 3792 C CA . HIS B 1 220 ? 9.469 16.969 1.317 1 98 220 HIS B CA 1
ATOM 3793 C C . HIS B 1 220 ? 10.602 16.016 1.693 1 98 220 HIS B C 1
ATOM 3795 O O . HIS B 1 220 ? 11.773 16.406 1.681 1 98 220 HIS B O 1
ATOM 3801 N N . PHE B 1 221 ? 10.227 14.789 1.972 1 98.62 221 PHE B N 1
ATOM 3802 C CA . PHE B 1 221 ? 11.195 13.844 2.518 1 98.62 221 PHE B CA 1
ATOM 3803 C C . PHE B 1 221 ? 11.875 13.062 1.402 1 98.62 221 PHE B C 1
ATOM 3805 O O . PHE B 1 221 ? 11.242 12.695 0.414 1 98.62 221 PHE B O 1
ATOM 3812 N N . ASN B 1 222 ? 13.195 12.867 1.573 1 98.06 222 ASN B N 1
ATOM 3813 C CA . ASN B 1 222 ? 13.914 11.836 0.822 1 98.06 222 ASN B CA 1
ATOM 3814 C C . ASN B 1 222 ? 13.922 10.508 1.567 1 98.06 222 ASN B C 1
ATOM 3816 O O . ASN B 1 222 ? 13.125 10.297 2.486 1 98.06 222 ASN B O 1
ATOM 3820 N N . GLN B 1 223 ? 14.734 9.57 1.168 1 98.19 223 GLN B N 1
ATOM 3821 C CA . GLN B 1 223 ? 14.75 8.242 1.768 1 98.19 223 GLN B CA 1
ATOM 3822 C C . GLN B 1 223 ? 15.047 8.312 3.262 1 98.19 223 GLN B C 1
ATOM 3824 O O . GLN B 1 223 ? 14.375 7.672 4.066 1 98.19 223 GLN B O 1
ATOM 3829 N N . LYS B 1 224 ? 16.062 9.102 3.605 1 98.38 224 LYS B N 1
ATOM 3830 C CA . LYS B 1 224 ? 16.422 9.25 5.012 1 98.38 224 LYS B CA 1
ATOM 3831 C C . LYS B 1 224 ? 15.266 9.828 5.82 1 98.38 224 LYS B C 1
ATOM 3833 O O . LYS B 1 224 ? 15 9.383 6.941 1 98.38 224 LYS B O 1
ATOM 3838 N N . GLY B 1 225 ? 14.594 10.828 5.281 1 98.75 225 GLY B N 1
ATOM 3839 C CA . GLY B 1 225 ? 13.438 11.414 5.949 1 98.75 225 GLY B CA 1
ATOM 3840 C C . GLY B 1 225 ? 12.297 10.43 6.129 1 98.75 225 GLY B C 1
ATOM 3841 O O . GLY B 1 225 ? 11.68 10.383 7.191 1 98.75 225 GLY B O 1
ATOM 3842 N N . ASN B 1 226 ? 12.031 9.648 5.098 1 98.81 226 ASN B N 1
ATOM 3843 C CA . ASN B 1 226 ? 10.969 8.648 5.199 1 98.81 226 ASN B CA 1
ATOM 3844 C C . ASN B 1 226 ? 11.305 7.578 6.238 1 98.81 226 ASN B C 1
ATOM 3846 O O . ASN B 1 226 ? 10.422 7.094 6.941 1 98.81 226 ASN B O 1
ATOM 3850 N N . GLU B 1 227 ? 12.539 7.246 6.332 1 98.62 227 GLU B N 1
ATOM 3851 C CA . GLU B 1 227 ? 12.977 6.301 7.359 1 98.62 227 GLU B CA 1
ATOM 3852 C C . GLU B 1 227 ? 12.742 6.863 8.758 1 98.62 227 GLU B C 1
ATOM 3854 O O . GLU B 1 227 ? 12.305 6.145 9.656 1 98.62 227 GLU B O 1
ATOM 3859 N N . LEU B 1 228 ? 13.039 8.117 8.891 1 98.81 228 LEU B N 1
ATOM 3860 C CA . LEU B 1 228 ? 12.797 8.773 10.172 1 98.81 228 LEU B CA 1
ATOM 3861 C C . LEU B 1 228 ? 11.312 8.766 10.508 1 98.81 228 LEU B C 1
ATOM 3863 O O . LEU B 1 228 ? 10.93 8.445 11.641 1 98.81 228 LEU B O 1
ATOM 3867 N N . VAL B 1 229 ? 10.469 9.047 9.547 1 98.88 229 VAL B N 1
ATOM 3868 C CA . VAL B 1 229 ? 9.023 9.109 9.75 1 98.88 229 VAL B CA 1
ATOM 3869 C C . VAL B 1 229 ? 8.5 7.742 10.172 1 98.88 229 VAL B C 1
ATOM 3871 O O . VAL B 1 229 ? 7.836 7.621 11.211 1 98.88 229 VAL B O 1
ATOM 3874 N N . ILE B 1 230 ? 8.828 6.691 9.438 1 98.88 230 ILE B N 1
ATOM 3875 C CA . ILE B 1 230 ? 8.234 5.383 9.688 1 98.88 230 ILE B CA 1
ATOM 3876 C C . ILE B 1 230 ? 8.711 4.848 11.031 1 98.88 230 ILE B C 1
ATOM 3878 O O . ILE B 1 230 ? 7.949 4.211 11.758 1 98.88 230 ILE B O 1
ATOM 3882 N N . GLY B 1 231 ? 9.977 5.125 11.352 1 98.88 231 GLY B N 1
ATOM 3883 C CA . GLY B 1 231 ? 10.453 4.723 12.664 1 98.88 231 GLY B CA 1
ATOM 3884 C C . GLY B 1 231 ? 9.641 5.312 13.805 1 98.88 231 GLY B C 1
ATOM 3885 O O . GLY B 1 231 ? 9.258 4.602 14.734 1 98.88 231 GLY B O 1
ATOM 3886 N N . HIS B 1 232 ? 9.32 6.551 13.727 1 98.94 232 HIS B N 1
ATOM 3887 C CA . HIS B 1 232 ? 8.602 7.234 14.797 1 98.94 232 HIS B CA 1
ATOM 3888 C C . HIS B 1 232 ? 7.113 6.887 14.773 1 98.94 232 HIS B C 1
ATOM 3890 O O . HIS B 1 232 ? 6.469 6.82 15.82 1 98.94 232 HIS B O 1
ATOM 3896 N N . VAL B 1 233 ? 6.539 6.621 13.594 1 98.94 233 VAL B N 1
ATOM 3897 C CA . VAL B 1 233 ? 5.141 6.223 13.5 1 98.94 233 VAL B CA 1
ATOM 3898 C C . VAL B 1 233 ? 4.949 4.852 14.141 1 98.94 233 VAL B C 1
ATOM 3900 O O . VAL B 1 233 ? 4.039 4.656 14.953 1 98.94 233 VAL B O 1
ATOM 3903 N N . LEU B 1 234 ? 5.824 3.92 13.805 1 98.88 234 LEU B N 1
ATOM 3904 C CA . LEU B 1 234 ? 5.727 2.584 14.383 1 98.88 234 LEU B CA 1
ATOM 3905 C C . LEU B 1 234 ? 5.922 2.627 15.891 1 98.88 234 LEU B C 1
ATOM 3907 O O . LEU B 1 234 ? 5.199 1.963 16.641 1 98.88 234 LEU B O 1
ATOM 3911 N N . ALA B 1 235 ? 6.898 3.426 16.375 1 98.88 235 ALA B N 1
ATOM 3912 C CA . ALA B 1 235 ? 7.125 3.574 17.812 1 98.88 235 ALA B CA 1
ATOM 3913 C C . ALA B 1 235 ? 5.906 4.18 18.5 1 98.88 235 ALA B C 1
ATOM 3915 O O . ALA B 1 235 ? 5.539 3.77 19.594 1 98.88 235 ALA B O 1
ATOM 3916 N N . ALA B 1 236 ? 5.285 5.164 17.875 1 98.88 236 ALA B N 1
ATOM 3917 C CA . ALA B 1 236 ? 4.098 5.805 18.453 1 98.88 236 ALA B CA 1
ATOM 3918 C C . ALA B 1 236 ? 2.943 4.812 18.547 1 98.88 236 ALA B C 1
ATOM 3920 O O . ALA B 1 236 ? 2.217 4.805 19.547 1 98.88 236 ALA B O 1
ATOM 3921 N N . ILE B 1 237 ? 2.771 3.959 17.5 1 98.88 237 ILE B N 1
ATOM 3922 C CA . ILE B 1 237 ? 1.713 2.955 17.531 1 98.88 237 ILE B CA 1
ATOM 3923 C C . ILE B 1 237 ? 1.924 2.018 18.719 1 98.88 237 ILE B C 1
ATOM 3925 O O . ILE B 1 237 ? 0.986 1.734 19.469 1 98.88 237 ILE B O 1
ATOM 3929 N N . GLU B 1 238 ? 3.125 1.605 18.938 1 98.75 238 GLU B N 1
ATOM 3930 C CA . GLU B 1 238 ? 3.438 0.686 20.031 1 98.75 238 GLU B CA 1
ATOM 3931 C C . GLU B 1 238 ? 3.236 1.351 21.391 1 98.75 238 GLU B C 1
ATOM 3933 O O . GLU B 1 238 ? 2.707 0.734 22.312 1 98.75 238 GLU B O 1
ATOM 3938 N N . ARG B 1 239 ? 3.635 2.572 21.469 1 98.75 239 ARG B N 1
ATOM 3939 C CA . ARG B 1 239 ? 3.623 3.273 22.75 1 98.75 239 ARG B CA 1
ATOM 3940 C C . ARG B 1 239 ? 2.215 3.734 23.109 1 98.75 239 ARG B C 1
ATOM 3942 O O . ARG B 1 239 ? 1.768 3.555 24.234 1 98.75 239 ARG B O 1
ATOM 3949 N N . GLU B 1 240 ? 1.521 4.316 22.125 1 98.81 240 GLU B N 1
ATOM 3950 C CA . GLU B 1 240 ? 0.245 4.973 22.406 1 98.81 240 GLU B CA 1
ATOM 3951 C C . GLU B 1 240 ? -0.914 3.98 22.312 1 98.81 240 GLU B C 1
ATOM 3953 O O . GLU B 1 240 ? -1.96 4.188 22.938 1 98.81 240 GLU B O 1
ATOM 3958 N N . PHE B 1 241 ? -0.734 2.889 21.547 1 98.81 241 PHE B N 1
ATOM 3959 C CA . PHE B 1 241 ? -1.825 1.955 21.281 1 98.81 241 PHE B CA 1
ATOM 3960 C C . PHE B 1 241 ? -1.342 0.514 21.391 1 98.81 241 PHE B C 1
ATOM 3962 O O . PHE B 1 241 ? -1.421 -0.247 20.422 1 98.81 241 PHE B O 1
ATOM 3969 N N . PRO B 1 242 ? -0.968 0.062 22.594 1 98.44 242 PRO B N 1
ATOM 3970 C CA . PRO B 1 242 ? -0.342 -1.255 22.734 1 98.44 242 PRO B CA 1
ATOM 3971 C C . PRO B 1 242 ? -1.271 -2.396 22.328 1 98.44 242 PRO B C 1
ATOM 3973 O O . PRO B 1 242 ? -0.818 -3.395 21.766 1 98.44 242 PRO B O 1
ATOM 3976 N N . SER B 1 243 ? -2.549 -2.297 22.578 1 98.12 243 SER B N 1
ATOM 3977 C CA . SER B 1 243 ? -3.482 -3.35 22.188 1 98.12 243 SER B CA 1
ATOM 3978 C C . SER B 1 243 ? -3.604 -3.445 20.672 1 98.12 243 SER B C 1
ATOM 3980 O O . SER B 1 243 ? -3.641 -4.543 20.125 1 98.12 243 SER B O 1
ATOM 3982 N N . LEU B 1 244 ? -3.662 -2.303 20.047 1 98.31 244 LEU B N 1
ATOM 3983 C CA . LEU B 1 244 ? -3.689 -2.295 18.594 1 98.31 244 LEU B CA 1
ATOM 3984 C C . LEU B 1 244 ? -2.4 -2.873 18.016 1 98.31 244 LEU B C 1
ATOM 3986 O O . LEU B 1 244 ? -2.436 -3.658 17.062 1 98.31 244 LEU B O 1
ATOM 3990 N N . ALA B 1 245 ? -1.271 -2.441 18.625 1 98.69 245 ALA B N 1
ATOM 3991 C CA . ALA B 1 245 ? 0.022 -2.934 18.156 1 98.69 245 ALA B CA 1
ATOM 3992 C C . ALA B 1 245 ? 0.075 -4.461 18.203 1 98.69 245 ALA B C 1
ATOM 3994 O O . ALA B 1 245 ? 0.552 -5.098 17.25 1 98.69 245 ALA B O 1
ATOM 3995 N N . LYS B 1 246 ? -0.407 -5.047 19.234 1 98 246 LYS B N 1
ATOM 3996 C CA . LYS B 1 246 ? -0.452 -6.5 19.359 1 98 246 LYS B CA 1
ATOM 3997 C C . LYS B 1 246 ? -1.336 -7.121 18.281 1 98 246 LYS B C 1
ATOM 3999 O O . LYS B 1 246 ? -0.979 -8.141 17.688 1 98 246 LYS B O 1
ATOM 4004 N N . ARG B 1 247 ? -2.457 -6.469 18.047 1 97.38 247 ARG B N 1
ATOM 4005 C CA . ARG B 1 247 ? -3.365 -6.934 17.016 1 97.38 247 ARG B CA 1
ATOM 4006 C C . ARG B 1 247 ? -2.701 -6.879 15.641 1 97.38 247 ARG B C 1
ATOM 4008 O O . ARG B 1 247 ? -2.844 -7.805 14.836 1 97.38 247 ARG B O 1
ATOM 4015 N N . LEU B 1 248 ? -1.975 -5.824 15.391 1 98.19 248 LEU B N 1
ATOM 4016 C CA . LEU B 1 248 ? -1.338 -5.621 14.094 1 98.19 248 LEU B CA 1
ATOM 4017 C C . LEU B 1 248 ? -0.187 -6.602 13.891 1 98.19 248 LEU B C 1
ATOM 4019 O O . LEU B 1 248 ? 0.187 -6.906 12.758 1 98.19 248 LEU B O 1
ATOM 4023 N N . ASP B 1 249 ? 0.345 -7.152 14.977 1 96.88 249 ASP B N 1
ATOM 4024 C CA . ASP B 1 249 ? 1.471 -8.078 14.898 1 96.88 249 ASP B CA 1
ATOM 4025 C C . ASP B 1 249 ? 0.991 -9.5 14.625 1 96.88 249 ASP B C 1
ATOM 4027 O O . ASP B 1 249 ? 1.79 -10.383 14.297 1 96.88 249 ASP B O 1
ATOM 4031 N N . ALA B 1 250 ? -0.281 -9.75 14.758 1 96.5 250 ALA B N 1
ATOM 4032 C CA . ALA B 1 250 ? -0.835 -11.086 14.547 1 96.5 250 ALA B CA 1
ATOM 4033 C C . ALA B 1 250 ? -1.279 -11.281 13.102 1 96.5 250 ALA B C 1
ATOM 4035 O O . ALA B 1 250 ? -2.203 -10.609 12.633 1 96.5 250 ALA B O 1
ATOM 4036 N N . TRP B 1 251 ? -0.676 -12.266 12.484 1 96.75 251 TRP B N 1
ATOM 4037 C CA . TRP B 1 251 ? -1.036 -12.555 11.102 1 96.75 251 TRP B CA 1
ATOM 4038 C C . TRP B 1 251 ? -2.455 -13.102 11.008 1 96.75 251 TRP B C 1
ATOM 4040 O O . TRP B 1 251 ? -2.875 -13.898 11.859 1 96.75 251 TRP B O 1
ATOM 4050 N N . GLU B 1 252 ? -3.146 -12.617 9.969 1 96.5 252 GLU B N 1
ATOM 4051 C CA . GLU B 1 252 ? -4.504 -13.094 9.734 1 96.5 252 GLU B CA 1
ATOM 4052 C C . GLU B 1 252 ? -4.52 -14.594 9.438 1 96.5 252 GLU B C 1
ATOM 4054 O O . GLU B 1 252 ? -5.422 -15.312 9.867 1 96.5 252 GLU B O 1
ATOM 4059 N N . HIS B 1 253 ? -3.574 -15.047 8.602 1 97 253 HIS B N 1
ATOM 4060 C CA . HIS B 1 253 ? -3.424 -16.453 8.227 1 97 253 HIS B CA 1
ATOM 4061 C C . HIS B 1 253 ? -2.094 -17.016 8.719 1 97 253 HIS B C 1
ATOM 4063 O O . HIS B 1 253 ? -1.089 -16.297 8.758 1 97 253 HIS B O 1
ATOM 4069 N N . PRO B 1 254 ? -2.014 -18.25 9.023 1 96.38 254 PRO B N 1
ATOM 4070 C CA . PRO B 1 254 ? -0.786 -18.828 9.586 1 96.38 254 PRO B CA 1
ATOM 4071 C C . PRO B 1 254 ? 0.349 -18.891 8.562 1 96.38 254 PRO B C 1
ATOM 4073 O O . PRO B 1 254 ? 0.104 -18.844 7.359 1 96.38 254 PRO B O 1
ATOM 4076 N N . ASP B 1 255 ? 1.5 -19 9.156 1 96.31 255 ASP B N 1
ATOM 4077 C CA . ASP B 1 255 ? 2.654 -19.328 8.336 1 96.31 255 ASP B CA 1
ATOM 4078 C C . ASP B 1 255 ? 2.469 -20.688 7.656 1 96.31 255 ASP B C 1
ATOM 4080 O O . ASP B 1 255 ? 1.944 -21.625 8.266 1 96.31 255 ASP B O 1
ATOM 4084 N N . TYR B 1 256 ? 2.908 -20.766 6.402 1 95.56 256 TYR B N 1
ATOM 4085 C CA . TYR B 1 256 ? 2.689 -22.016 5.676 1 95.56 256 TYR B CA 1
ATOM 4086 C C . TYR B 1 256 ? 3.404 -23.172 6.359 1 95.56 256 TYR B C 1
ATOM 4088 O O . TYR B 1 256 ? 2.955 -24.312 6.281 1 95.56 256 TYR B O 1
ATOM 4096 N N . LEU B 1 257 ? 4.508 -22.891 7.004 1 93.56 257 LEU B N 1
ATOM 4097 C CA . LEU B 1 257 ? 5.27 -23.922 7.684 1 93.56 257 LEU B CA 1
ATOM 4098 C C . LEU B 1 257 ? 4.449 -24.562 8.805 1 93.56 257 LEU B C 1
ATOM 4100 O O . LEU B 1 257 ? 4.602 -25.734 9.109 1 93.56 257 LEU B O 1
ATOM 4104 N N . GLU B 1 258 ? 3.619 -23.797 9.461 1 93.19 258 GLU B N 1
ATOM 4105 C CA . GLU B 1 258 ? 2.74 -24.297 10.516 1 93.19 258 GLU B CA 1
ATOM 4106 C C . GLU B 1 258 ? 1.668 -25.219 9.945 1 93.19 258 GLU B C 1
ATOM 4108 O O . GLU B 1 258 ? 1.143 -26.094 10.648 1 93.19 258 GLU B O 1
ATOM 4113 N N . LEU B 1 259 ? 1.363 -25.047 8.695 1 92.31 259 LEU B N 1
ATOM 4114 C CA . LEU B 1 259 ? 0.281 -25.781 8.047 1 92.31 259 LEU B CA 1
ATOM 4115 C C . LEU B 1 259 ? 0.793 -27.094 7.449 1 92.31 259 LEU B C 1
ATOM 4117 O O . LEU B 1 259 ? 0.015 -28.016 7.207 1 92.31 259 LEU B O 1
ATOM 4121 N N . LEU B 1 260 ? 2.074 -27.156 7.07 1 87.31 260 LEU B N 1
ATOM 4122 C CA . LEU B 1 260 ? 2.684 -28.359 6.5 1 87.31 260 LEU B CA 1
ATOM 4123 C C . LEU B 1 260 ? 3.033 -29.359 7.59 1 87.31 260 LEU B C 1
ATOM 4125 O O . LEU B 1 260 ? 3.051 -30.562 7.344 1 87.31 260 LEU B O 1
ATOM 4129 N N . GLY B 1 261 ? 3.66 -29.047 8.75 1 70.56 261 GLY B N 1
ATOM 4130 C CA . GLY B 1 261 ? 3.99 -29.969 9.836 1 70.56 261 GLY B CA 1
ATOM 4131 C C . GLY B 1 261 ? 2.783 -30.688 10.391 1 70.56 261 GLY B C 1
ATOM 4132 O O . GLY B 1 261 ? 2.914 -31.781 10.945 1 70.56 261 GLY B O 1
ATOM 4133 N N . ASN B 1 262 ? 1.633 -30.125 10.453 1 53.72 262 ASN B N 1
ATOM 4134 C CA . ASN B 1 262 ? 0.455 -30.797 11.008 1 53.72 262 ASN B CA 1
ATOM 4135 C C . ASN B 1 262 ? -0.031 -31.922 10.102 1 53.72 262 ASN B C 1
ATOM 4137 O O . ASN B 1 262 ? -1.022 -32.594 10.406 1 53.72 262 ASN B O 1
ATOM 4141 N N . THR B 1 263 ? 0.454 -32.156 8.93 1 48.34 263 THR B N 1
ATOM 4142 C CA . THR B 1 263 ? -0.008 -33.281 8.102 1 48.34 263 THR B CA 1
ATOM 4143 C C . THR B 1 263 ? 0.631 -34.594 8.547 1 48.34 263 THR B C 1
ATOM 4145 O O . THR B 1 263 ? 0.19 -35.656 8.148 1 48.34 263 THR B O 1
ATOM 4148 N N . ASP B 1 264 ? 1.822 -34.656 9.07 1 39.34 264 ASP B N 1
ATOM 4149 C CA . ASP B 1 264 ? 2.326 -35.969 9.477 1 39.34 264 ASP B CA 1
ATOM 4150 C C . ASP B 1 264 ? 1.512 -36.531 10.633 1 39.34 264 ASP B C 1
ATOM 4152 O O . ASP B 1 264 ? 1.764 -37.656 11.078 1 39.34 264 ASP B O 1
ATOM 4156 N N . GLU B 1 265 ? 0.829 -35.781 11.43 1 36.16 265 GLU B N 1
ATOM 4157 C CA . GLU B 1 265 ? 0.199 -36.531 12.516 1 36.16 265 GLU B CA 1
ATOM 4158 C C . GLU B 1 265 ? -1.041 -37.281 12.031 1 36.16 265 GLU B C 1
ATOM 4160 O O . GLU B 1 265 ? -1.746 -37.906 12.828 1 36.16 265 GLU B O 1
ATOM 4165 N N . ASN B 1 266 ? -1.615 -37.156 10.781 1 32.28 266 ASN B N 1
ATOM 4166 C CA . ASN B 1 266 ? -2.561 -38.25 10.578 1 32.28 266 ASN B CA 1
ATOM 4167 C C . ASN B 1 266 ? -1.877 -39.469 9.992 1 32.28 266 ASN B C 1
ATOM 4169 O O . ASN B 1 266 ? -1.022 -39.344 9.109 1 32.28 266 ASN B O 1
#

Foldseek 3Di:
DDPPPPPDDPPPPPPPPPPPPPPCVVVPPQAEEEEAEEVLQVCLCPVQQVRLQVVVCVLLVQGHHYHYHYHYLAALVNCLVPPQVVVLVVLQPDPAHHQEYEHEHQQLCLFDCDFDSNVSHDPLVRSLVSVLVNVVSSCVSHVNHQYEYEQAAAFLLVLQQVAGADPVSDGRHHRVSSVSRLVSSVVSCVVVVHHYHSNHVVLVPDDSVLSVQQANNRHHGGNSVSVVVNVSVLVCCCVVPVVVNVSSNDGSDDDVVVVVVVVVVD/DDPPVPDDDPPPPPPPPPPPPPPCVVLPPQAEEEEAEEVLQVCLCPVQQVRLQVVVCVLLVQGHHYHYHYHHLAALVNCLVPPQVVVLVVLQPDPAHHQEYEHEHQQLCLFDCDFDSNVSHDPLVRSLVSVLVNVVSSCVSHVNHQYEYEQAAAFLLVLQQVAGADPVSDGRHHRVSSVSRLVSSVVSCVVVVHHYHSNHVVLVPDDSVLSVQQANRRHHGGNSVSVVVNVSVLVCCCVVPVVVNVSSNDGSDDDVVVVVVVVVVD